Protein AF-A0A1V5ZXS7-F1 (afdb_monomer)

Secondary structure (DSSP, 8-state):
--HHHHHHHHHHHH--HHHHHHHHHHHH---HHHHHHHHHHHHHTT-SPPPPPPPPPP---------EEEEETTEEEEEEEEEE-S-----HHHHHHHTT--TTTEEEEEEEEEEEEEE-TTS-EEEEEEEEEEEEE-SSPPPPHHHHHHHHHH--TT--PPP-PPPP-TTTEEEEEEE----BTB-B-HHHHSS-B-HHHHHHHHHHHHHHHHHHTTT---SEEEEEEES--BS-SSTT-B-TT--B--BSS-HHHHHHHHHHHHHHHHHHHHTTTS-EEEEEE--SS-TTHHHHHHHHHHHHTTT-TTEEEE----SEEEEEETTEEEEEE-S-S-GGGTTHHHHHHSHHHHHH-SEEEEEE-SS-S-EEEE-TTS-EEEEPPPSS---HHHHHHT-----EEEEEEEETTTEEEEEEEEE-

Sequence (424 aa):
MDWNKEALTLYEQSHSDKAVYETLKDKHKVTYSQVHSFLWRLRKKNQLAAVEPIKTEPKRVEPKIKHSFSYHAGIGTYEDIQIVIDGREITPEIIMEAHKLKPSEWEVVSFCSNCWQQQTAEAKIIDLCQSKLSVKPKKQIEITFEDVEEYFKTVNFQTKKAMKPFDYNSLGEVLEIDYVDAHNGLLSWRDETGNDYDLRIAEARFKECIADIFQRCKGRKFEKTIFATLGDILHVDNDNQTTTNGTFQQTEGRTPKLFDITANMLVDTVDCALKTKTPFEYVYLPGNHDRVTGYMLAKAVSFAFRKNPNVTFDITPKPQKAKVVGVNLIGLLHGDMPKKNIDGWLLKDYRKEFGNSRFVEIHSGHYHDYTVMRTPSGILHKTLPPICESSYWENQQGYRSDRGLMCFIWNKETGLRETWYYYI

Radius of gyration: 49.96 Å; Cα contacts (8 Å, |Δi|>4): 765; chains: 1; bounding box: 97×58×138 Å

Foldseek 3Di:
DDCLVVLVVQCVVPVDLVSSCVVPCVVPVDDSCRSCVSVVVCVVVVNDDDDDDDDDDPPDPDPPWDWDWDDDDQKIKIKTKDWDPDPDDDDLCVVCVVVVHDPQFKDWPDKDKDWDWDQDPVRDITIMIIIMTMIGTDPDRPCDPVNVVVVVVPDDPPPDDDDDDDDDDLQFKEKEWEAAQLQQFAADDCVQFVDGDHNVNSLVLLVVQLVVVLVVCVPGHHQEYEYEYQANNHNAAAQQCHFPVRHHGRGDDGLVVSLVSSLVSLLVSVVSVVVSVHQYEYEYAHYRHHLRSSLVSLVSNCVVCVPPPSYHYRSDHDQWDWDARAQEIEIGHAPPDDPLCQCVCCCPVVVVSVVSHPAYEYEYEDLQEFDWDQHPVRHTYTHDHHQGGDHSVCSVVVPDYWHWIKMWMAGNPPGTDDIDIDTD

pLDDT: mean 86.59, std 14.23, range [34.81, 98.69]

Structure (mmCIF, N/CA/C/O backbone):
data_AF-A0A1V5ZXS7-F1
#
_entry.id   AF-A0A1V5ZXS7-F1
#
loop_
_atom_site.group_PDB
_atom_site.id
_atom_site.type_symbol
_atom_site.label_atom_id
_atom_site.label_alt_id
_atom_site.label_comp_id
_atom_site.label_asym_id
_atom_site.label_entity_id
_atom_site.label_seq_id
_atom_site.pdbx_PDB_ins_code
_atom_site.Cartn_x
_atom_site.Cartn_y
_atom_site.Cartn_z
_atom_site.occupancy
_atom_site.B_iso_or_equiv
_atom_site.auth_seq_id
_atom_site.auth_comp_id
_atom_site.auth_asym_id
_atom_site.auth_atom_id
_atom_site.pdbx_PDB_model_num
ATOM 1 N N . MET A 1 1 ? -68.450 -0.126 106.510 1.00 49.94 1 MET A N 1
ATOM 2 C CA . MET A 1 1 ? -67.199 -0.138 107.296 1.00 49.94 1 MET A CA 1
ATOM 3 C C . MET A 1 1 ? -66.388 1.072 106.884 1.00 49.94 1 MET A C 1
ATOM 5 O O . MET A 1 1 ? -66.419 1.442 105.721 1.00 49.94 1 MET A O 1
ATOM 9 N N . ASP A 1 2 ? -65.812 1.746 107.866 1.00 65.88 2 ASP A N 1
ATOM 10 C CA . ASP A 1 2 ? -65.411 3.151 107.829 1.00 65.88 2 ASP A CA 1
ATOM 11 C C . ASP A 1 2 ? -64.123 3.388 107.008 1.00 65.88 2 ASP A C 1
ATOM 13 O O . ASP A 1 2 ? -63.020 3.171 107.508 1.00 65.88 2 ASP A O 1
ATOM 17 N N . TRP A 1 3 ? -64.253 3.829 105.747 1.00 81.19 3 TRP A N 1
ATOM 18 C CA . TRP A 1 3 ? -63.117 4.125 104.851 1.00 81.19 3 TRP A CA 1
ATOM 19 C C . TRP A 1 3 ? -62.238 5.289 105.347 1.00 81.19 3 TRP A C 1
ATOM 21 O O . TRP A 1 3 ? -61.125 5.479 104.859 1.00 81.19 3 TRP A O 1
ATOM 31 N N . ASN A 1 4 ? -62.700 6.038 106.352 1.00 83.38 4 ASN A N 1
ATOM 32 C CA . ASN A 1 4 ? -62.009 7.193 106.920 1.00 83.38 4 ASN A CA 1
ATOM 33 C C . ASN A 1 4 ? -60.655 6.839 107.559 1.00 83.38 4 ASN A C 1
ATOM 35 O O . ASN A 1 4 ? -59.703 7.606 107.427 1.00 83.38 4 ASN A O 1
ATOM 39 N N . LYS A 1 5 ? -60.536 5.678 108.226 1.00 79.56 5 LYS A N 1
ATOM 40 C CA . LYS A 1 5 ? -59.256 5.237 108.819 1.00 79.56 5 LYS A CA 1
ATOM 41 C C . LYS A 1 5 ? -58.230 4.866 107.747 1.00 79.56 5 LYS A C 1
ATOM 43 O O . LYS A 1 5 ? -57.072 5.243 107.858 1.00 79.56 5 LYS A O 1
ATOM 48 N N . GLU A 1 6 ? -58.676 4.176 106.698 1.00 81.56 6 GLU A N 1
ATOM 49 C CA . GLU A 1 6 ? -57.823 3.761 105.576 1.00 81.56 6 GLU A CA 1
ATOM 50 C C . GLU A 1 6 ? -57.357 4.979 104.758 1.00 81.56 6 GLU A C 1
ATOM 52 O O . GLU A 1 6 ? -56.190 5.065 104.382 1.00 81.56 6 GLU A O 1
ATOM 57 N N . ALA A 1 7 ? -58.231 5.976 104.572 1.00 81.81 7 ALA A N 1
ATOM 58 C CA . ALA A 1 7 ? -57.878 7.240 103.929 1.00 81.81 7 ALA A CA 1
ATOM 59 C C . ALA A 1 7 ? -56.801 8.028 104.687 1.00 81.81 7 ALA A C 1
ATOM 61 O O . ALA A 1 7 ? -55.958 8.652 104.047 1.00 81.81 7 ALA A O 1
ATOM 62 N N . LEU A 1 8 ? -56.810 7.992 106.025 1.00 80.88 8 LEU A N 1
ATOM 63 C CA . LEU A 1 8 ? -55.805 8.676 106.840 1.00 80.88 8 LEU A CA 1
ATOM 64 C C . LEU A 1 8 ? -54.418 8.040 106.659 1.00 80.88 8 LEU A C 1
ATOM 66 O O . LEU A 1 8 ? -53.468 8.747 106.339 1.00 80.88 8 LEU A O 1
ATOM 70 N N . THR A 1 9 ? -54.322 6.710 106.759 1.00 79.81 9 THR A N 1
ATOM 71 C CA . THR A 1 9 ? -53.054 5.980 106.576 1.00 79.81 9 THR A CA 1
ATOM 72 C C . THR A 1 9 ? -52.484 6.161 105.168 1.00 79.81 9 THR A C 1
ATOM 74 O O . THR A 1 9 ? -51.291 6.408 105.003 1.00 79.81 9 THR A O 1
ATOM 77 N N . LEU A 1 10 ? -53.331 6.089 104.134 1.00 81.50 10 LEU A N 1
ATOM 78 C CA . LEU A 1 10 ? -52.902 6.316 102.749 1.00 81.50 10 LEU A CA 1
ATOM 79 C C . LEU A 1 10 ? -52.439 7.761 102.521 1.00 81.50 10 LEU A C 1
ATOM 81 O O . LEU A 1 10 ? -51.539 8.014 101.714 1.00 81.50 10 LEU A O 1
ATOM 85 N N . TYR A 1 11 ? -53.046 8.719 103.221 1.00 80.44 11 TYR A N 1
ATOM 86 C CA . TYR A 1 11 ? -52.656 10.116 103.130 1.00 80.44 11 TYR A CA 1
ATOM 87 C C . TYR A 1 11 ? -51.318 10.388 103.828 1.00 80.44 11 TYR A C 1
ATOM 89 O O . TYR A 1 11 ? -50.491 11.092 103.261 1.00 80.44 11 TYR A O 1
ATOM 97 N N . GLU A 1 12 ? -51.057 9.791 104.994 1.00 77.62 12 GLU A N 1
ATOM 98 C CA . GLU A 1 12 ? -49.756 9.890 105.681 1.00 77.62 12 GLU A CA 1
ATOM 99 C C . GLU A 1 12 ? -48.598 9.331 104.838 1.00 77.62 12 GLU A C 1
ATOM 101 O O . GLU A 1 12 ? -47.468 9.798 104.941 1.00 77.62 12 GLU A O 1
ATOM 106 N N . GLN A 1 13 ? -48.871 8.359 103.964 1.00 74.00 13 GLN A N 1
ATOM 107 C CA . GLN A 1 13 ? -47.865 7.794 103.062 1.00 74.00 13 GLN A CA 1
ATOM 108 C C . GLN A 1 13 ? -47.663 8.637 101.797 1.00 74.00 13 GLN A C 1
ATOM 110 O O . GLN A 1 13 ? -46.533 8.876 101.378 1.00 74.00 13 GLN A O 1
ATOM 115 N N . SER A 1 14 ? -48.752 9.077 101.164 1.00 75.56 14 SER A N 1
ATOM 116 C CA . SER A 1 14 ? -48.706 9.686 99.825 1.00 75.56 14 SER A CA 1
ATOM 117 C C . SER A 1 14 ? -48.747 11.213 99.818 1.00 75.56 14 SER A C 1
ATOM 119 O O . SER A 1 14 ? -48.398 11.827 98.811 1.00 75.56 14 SER A O 1
ATOM 121 N N . HIS A 1 15 ? -49.232 11.824 100.902 1.00 75.19 15 HIS A N 1
ATOM 122 C CA . HIS A 1 15 ? -49.529 13.252 101.029 1.00 75.19 15 HIS A CA 1
ATOM 123 C C . HIS A 1 15 ? -50.386 13.818 99.874 1.00 75.19 15 HIS A C 1
ATOM 125 O O . HIS A 1 15 ? -50.358 15.016 99.593 1.00 75.19 15 HIS A O 1
ATOM 131 N N . SER A 1 16 ? -51.174 12.968 99.199 1.00 77.19 16 SER A N 1
ATOM 132 C CA . SER A 1 16 ? -51.906 13.307 97.975 1.00 77.19 16 SER A CA 1
ATOM 133 C C . SER A 1 16 ? -53.343 12.793 98.003 1.00 77.19 16 SER A C 1
ATOM 135 O O . SER A 1 16 ? -53.594 11.589 97.989 1.00 77.19 16 SER A O 1
ATOM 137 N N . ASP A 1 17 ? -54.309 13.714 97.942 1.00 78.62 17 ASP A N 1
ATOM 138 C CA . ASP A 1 17 ? -55.746 13.391 97.914 1.00 78.62 17 ASP A CA 1
ATOM 139 C C . ASP A 1 17 ? -56.102 12.511 96.709 1.00 78.62 17 ASP A C 1
ATOM 141 O O . ASP A 1 17 ? -56.976 11.648 96.791 1.00 78.62 17 ASP A O 1
ATOM 145 N N . LYS A 1 18 ? -55.388 12.703 95.592 1.00 80.69 18 LYS A N 1
ATOM 146 C CA . LYS A 1 18 ? -55.569 11.921 94.367 1.00 80.69 18 LYS A CA 1
ATOM 147 C C . LY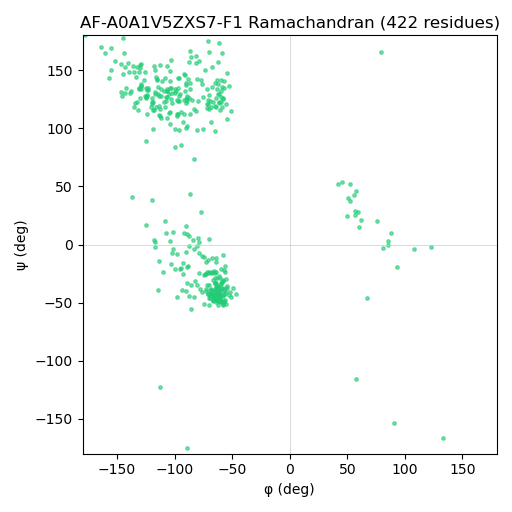S A 1 18 ? -55.094 10.486 94.541 1.00 80.69 18 LYS A C 1
ATOM 149 O O . LYS A 1 18 ? -55.825 9.581 94.162 1.00 80.69 18 LYS A O 1
ATOM 154 N N . ALA A 1 19 ? -53.934 10.267 95.156 1.00 78.81 19 ALA A N 1
ATOM 155 C CA . ALA A 1 19 ? -53.430 8.915 95.404 1.00 78.81 19 ALA A CA 1
ATOM 156 C C . ALA A 1 19 ? -54.350 8.125 96.357 1.00 78.81 19 ALA A C 1
ATOM 158 O O . ALA A 1 19 ? -54.659 6.957 96.110 1.00 78.81 19 ALA A O 1
ATOM 159 N N . VAL A 1 20 ? -54.859 8.788 97.402 1.00 82.62 20 VAL A N 1
ATOM 160 C CA . VAL A 1 20 ? -55.831 8.198 98.337 1.00 82.62 20 VAL A CA 1
ATOM 161 C C . VAL A 1 20 ? -57.135 7.839 97.621 1.00 82.62 20 VAL A C 1
ATOM 163 O O . VAL A 1 20 ? -57.648 6.732 97.784 1.00 82.62 20 VAL A O 1
ATOM 166 N N . TYR A 1 21 ? -57.661 8.745 96.792 1.00 86.38 21 TYR A N 1
ATOM 167 C CA . TYR A 1 21 ? -58.875 8.495 96.017 1.00 86.38 21 TYR A CA 1
ATOM 168 C C . TYR A 1 21 ? -58.729 7.312 95.057 1.00 86.38 21 TYR A C 1
ATOM 170 O O . TYR A 1 21 ? -59.586 6.432 95.065 1.00 86.38 21 TYR A O 1
ATOM 178 N N . GLU A 1 22 ? -57.653 7.262 94.267 1.00 86.31 22 GLU A N 1
ATOM 179 C CA . GLU A 1 22 ? -57.438 6.189 93.285 1.00 86.31 22 GLU A CA 1
ATOM 180 C C . GLU A 1 22 ? -57.430 4.799 93.936 1.00 86.31 22 GLU A C 1
ATOM 182 O O . GLU A 1 22 ? -57.891 3.834 93.334 1.00 86.31 22 GLU A O 1
ATOM 187 N N . THR A 1 23 ? -56.986 4.711 95.191 1.00 84.31 23 THR A N 1
ATOM 188 C CA . THR A 1 23 ? -56.932 3.453 95.947 1.00 84.31 23 THR A CA 1
ATOM 189 C C . THR A 1 23 ? -58.295 3.060 96.536 1.00 84.31 23 THR A C 1
ATOM 191 O O . THR A 1 23 ? -58.630 1.879 96.621 1.00 84.31 23 THR A O 1
ATOM 194 N N . LEU A 1 24 ? -59.109 4.037 96.954 1.00 84.88 24 LEU A N 1
ATOM 195 C CA . LEU A 1 24 ? -60.380 3.782 97.647 1.00 84.88 24 LEU A CA 1
ATOM 196 C C . LEU A 1 24 ? -61.602 3.754 96.721 1.00 84.88 24 LEU A C 1
ATOM 198 O O . LEU A 1 24 ? -62.629 3.185 97.108 1.00 84.88 24 LEU A O 1
ATOM 202 N N . LYS A 1 25 ? -61.515 4.348 95.521 1.00 83.38 25 LYS A N 1
ATOM 203 C CA . LYS A 1 25 ? -62.657 4.535 94.607 1.00 83.38 25 LYS A CA 1
ATOM 204 C C . LYS A 1 25 ? -63.363 3.222 94.263 1.00 83.38 25 LYS A C 1
ATOM 206 O O . LYS A 1 25 ? -64.586 3.164 94.325 1.00 83.38 25 LYS A O 1
ATOM 211 N N . ASP A 1 26 ? -62.611 2.153 94.003 1.00 82.56 26 ASP A N 1
ATOM 212 C CA . ASP A 1 26 ? -63.183 0.879 93.553 1.00 82.56 26 ASP A CA 1
ATOM 213 C C . ASP A 1 26 ? -63.619 0.008 94.740 1.00 82.56 26 ASP A C 1
ATOM 215 O O . ASP A 1 26 ? -64.648 -0.667 94.688 1.00 82.56 26 ASP A O 1
ATOM 219 N N . LYS A 1 27 ? -62.874 0.082 95.851 1.00 83.56 27 LYS A N 1
ATOM 220 C CA . LYS A 1 27 ? -63.095 -0.726 97.060 1.00 83.56 27 LYS A CA 1
ATOM 221 C C . LYS A 1 27 ? -64.279 -0.242 97.897 1.00 83.56 27 LYS A C 1
ATOM 223 O O . LYS A 1 27 ? -65.047 -1.055 98.403 1.00 83.56 27 LYS A O 1
ATOM 228 N N . HIS A 1 28 ? -64.434 1.075 98.041 1.00 83.62 28 HIS A N 1
ATOM 229 C CA . HIS A 1 28 ? -65.450 1.685 98.912 1.00 83.62 28 HIS A CA 1
ATOM 230 C C . HIS A 1 28 ? -66.483 2.526 98.154 1.00 83.62 28 HIS A C 1
ATOM 232 O O . HIS A 1 28 ? -67.369 3.101 98.784 1.00 83.62 28 HIS A O 1
ATOM 238 N N . LYS A 1 29 ? -66.397 2.589 96.815 1.00 83.56 29 LYS A N 1
ATOM 239 C CA . LYS A 1 29 ? -67.292 3.376 95.942 1.00 83.56 29 LYS A CA 1
ATOM 240 C C . LYS A 1 29 ? -67.403 4.850 96.357 1.00 83.56 29 LYS A C 1
ATOM 242 O O . LYS A 1 29 ? -68.476 5.446 96.289 1.00 83.56 29 LYS A O 1
ATOM 247 N N . VAL A 1 30 ? -66.290 5.432 96.805 1.00 84.25 30 VAL A N 1
ATOM 248 C CA . VAL A 1 30 ? -66.199 6.842 97.213 1.00 84.25 30 VAL A CA 1
ATOM 249 C C . VAL A 1 30 ? -65.801 7.729 96.038 1.00 84.25 30 VAL A C 1
ATOM 251 O O . VAL A 1 30 ? -65.013 7.331 95.184 1.00 84.25 30 VAL A O 1
ATOM 254 N N . THR A 1 31 ? -66.321 8.954 95.994 1.00 86.69 31 THR A N 1
ATOM 255 C CA . THR A 1 31 ? -65.937 9.948 94.984 1.00 86.69 31 THR A CA 1
ATOM 256 C C . THR A 1 31 ? -64.726 10.760 95.433 1.00 86.69 31 THR A C 1
ATOM 258 O O . THR A 1 31 ? -64.478 10.937 96.629 1.00 86.69 31 THR A O 1
ATOM 261 N N . TYR A 1 32 ? -64.001 11.338 94.473 1.00 83.81 32 TYR A N 1
ATOM 262 C CA . TYR A 1 32 ? -62.865 12.216 94.768 1.00 83.81 32 TYR A CA 1
ATOM 263 C C . TYR A 1 32 ? -63.267 13.369 95.696 1.00 83.81 32 TYR A C 1
ATOM 265 O O . TYR A 1 32 ? -62.566 13.679 96.654 1.00 83.81 32 TYR A O 1
ATOM 273 N N . SER A 1 33 ? -64.448 13.955 95.474 1.00 81.44 33 SER A N 1
ATOM 274 C CA . SER A 1 33 ? -64.957 15.056 96.294 1.00 81.44 33 SER A CA 1
ATOM 275 C C . SER A 1 33 ? -65.224 14.640 97.745 1.00 81.44 33 SER A C 1
ATOM 277 O O . SER A 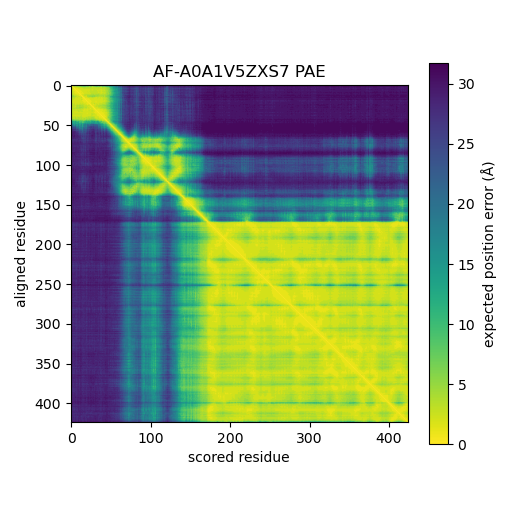1 33 ? -65.038 15.452 98.653 1.00 81.44 33 SER A O 1
ATOM 279 N N . GLN A 1 34 ? -65.633 13.387 97.983 1.00 81.75 34 GLN A N 1
ATOM 280 C CA . GLN A 1 34 ? -65.821 12.841 99.331 1.00 81.75 34 GLN A CA 1
ATOM 281 C C . GLN A 1 34 ? -64.479 12.664 100.051 1.00 81.75 34 GLN A C 1
ATOM 283 O O . GLN A 1 34 ? -64.345 13.122 101.187 1.00 81.75 34 GLN A O 1
ATOM 288 N N . VAL A 1 35 ? -63.477 12.089 99.376 1.00 82.81 35 VAL A N 1
ATOM 289 C CA . VAL A 1 35 ? -62.114 11.908 99.914 1.00 82.81 35 VAL A CA 1
ATOM 290 C C . VAL A 1 35 ? -61.447 13.260 100.188 1.00 82.81 35 VAL A C 1
ATOM 292 O O . VAL A 1 35 ? -60.965 13.500 101.295 1.00 82.81 35 VAL A O 1
ATOM 295 N N . HIS A 1 36 ? -61.508 14.184 99.228 1.00 82.81 36 HIS A N 1
ATOM 296 C CA . HIS A 1 36 ? -60.958 15.533 99.359 1.00 82.81 36 HIS A CA 1
ATOM 297 C C . HIS A 1 36 ? -61.614 16.308 100.510 1.00 82.81 36 HIS A C 1
ATOM 299 O O . HIS A 1 36 ? -60.920 16.877 101.348 1.00 82.81 36 HIS A O 1
ATOM 305 N N . SER A 1 37 ? -62.948 16.278 100.621 1.00 80.25 37 SER A N 1
ATOM 306 C CA . SER A 1 37 ? -63.666 16.967 101.705 1.00 80.25 37 SER A CA 1
ATOM 307 C C . SER A 1 37 ? -63.353 16.394 103.090 1.00 80.25 37 SER A C 1
ATOM 309 O O . SER A 1 37 ? -63.376 17.135 104.076 1.00 80.25 37 SER A O 1
ATOM 311 N N . PHE A 1 38 ? -63.097 15.086 103.184 1.00 84.19 38 PHE A N 1
ATOM 312 C CA . PHE A 1 38 ? -62.712 14.416 104.426 1.00 84.19 38 PHE A CA 1
ATOM 313 C C . PHE A 1 38 ? -61.294 14.815 104.862 1.00 84.19 38 PHE A C 1
ATOM 315 O O . PHE A 1 38 ? -61.119 15.322 105.973 1.00 84.19 38 PHE A O 1
ATOM 322 N N . LEU A 1 39 ? -60.307 14.698 103.968 1.00 81.25 39 LEU A N 1
ATOM 323 C CA . LEU A 1 39 ? -58.918 15.092 104.236 1.00 81.25 39 LEU A CA 1
ATOM 324 C C . LEU A 1 39 ? -58.791 16.601 104.488 1.00 81.25 39 LEU A C 1
ATOM 326 O O . LEU A 1 39 ? -58.084 17.025 105.399 1.00 81.25 39 LEU A O 1
ATOM 330 N N . TRP A 1 40 ? -59.545 17.427 103.758 1.00 79.69 40 TRP A N 1
ATOM 331 C CA . TRP A 1 40 ? -59.618 18.871 103.992 1.00 79.69 40 TRP A CA 1
ATOM 332 C C . TRP A 1 40 ? -60.163 19.212 105.387 1.00 79.69 40 TRP A C 1
ATOM 334 O O . TRP A 1 40 ? -59.595 20.060 106.078 1.00 79.69 40 TRP A O 1
ATOM 344 N N . ARG A 1 41 ? -61.215 18.519 105.856 1.00 78.88 41 ARG A N 1
ATOM 345 C CA . ARG A 1 41 ? -61.733 18.693 107.228 1.00 78.88 41 ARG A CA 1
ATOM 346 C C . ARG A 1 41 ? -60.704 18.302 108.292 1.00 78.88 41 ARG A C 1
ATOM 348 O O . ARG A 1 41 ? -60.646 18.967 109.325 1.00 78.88 41 ARG A O 1
ATOM 355 N N . LEU A 1 42 ? -59.902 17.265 108.048 1.00 79.12 42 LEU A N 1
ATOM 356 C CA . LEU A 1 42 ? -58.837 16.827 108.957 1.00 79.12 42 LEU A CA 1
ATOM 357 C C . LEU A 1 42 ? -57.659 17.810 109.000 1.00 79.12 42 LEU A C 1
ATOM 359 O O . LEU A 1 42 ? -57.212 18.166 110.092 1.00 79.12 42 LEU A O 1
ATOM 363 N N . ARG A 1 43 ? -57.232 18.336 107.841 1.00 75.00 43 ARG A N 1
ATOM 364 C CA . ARG A 1 43 ? -56.239 19.423 107.750 1.00 75.00 43 ARG A CA 1
ATOM 365 C C . ARG A 1 43 ? -56.704 20.663 108.521 1.00 75.00 43 ARG A C 1
ATOM 367 O O . ARG A 1 43 ? -55.942 21.227 109.295 1.00 75.00 43 ARG A O 1
ATOM 374 N N . LYS A 1 44 ? -57.984 21.042 108.389 1.00 71.06 44 LYS A N 1
ATOM 375 C CA . LYS A 1 44 ? -58.571 22.205 109.085 1.00 71.06 44 LYS A CA 1
ATOM 376 C C . LYS A 1 44 ? -58.671 22.027 110.610 1.00 71.06 44 LYS A C 1
ATOM 378 O O . LYS A 1 44 ? -58.717 23.017 111.331 1.00 71.06 44 LYS A O 1
ATOM 383 N N . LYS A 1 45 ? -58.710 20.786 111.111 1.00 71.25 45 LYS A N 1
ATOM 384 C CA . LYS A 1 45 ? -58.724 20.464 112.550 1.00 71.25 45 LYS A CA 1
ATOM 385 C C . LYS A 1 45 ? -57.321 20.336 113.175 1.00 71.25 45 LYS A C 1
ATOM 387 O O . LYS A 1 45 ? -57.243 19.935 114.331 1.00 71.25 45 LYS A O 1
ATOM 392 N N . ASN A 1 46 ? -56.239 20.663 112.454 1.00 59.91 46 ASN A N 1
ATOM 393 C CA . ASN A 1 46 ? -54.841 20.456 112.879 1.00 59.91 46 ASN A CA 1
ATOM 394 C C . ASN A 1 46 ? -54.501 18.992 113.241 1.00 59.91 46 ASN A C 1
ATOM 396 O O . ASN A 1 46 ? -53.623 18.738 114.059 1.00 59.91 46 ASN A O 1
ATOM 400 N N . GLN A 1 47 ? -55.187 18.015 112.633 1.00 60.69 47 GLN A N 1
ATOM 401 C CA . GLN A 1 47 ? -54.956 16.575 112.859 1.00 60.69 47 GLN A CA 1
ATOM 402 C C . GLN A 1 47 ? -54.134 15.912 111.738 1.00 60.69 47 GLN A C 1
ATOM 404 O O . GLN A 1 47 ? -54.038 14.693 111.678 1.00 60.69 47 GLN A O 1
ATOM 409 N N . LEU A 1 48 ? -53.547 16.713 110.846 1.00 58.34 48 LEU A N 1
ATOM 410 C CA . LEU A 1 48 ? -52.616 16.298 109.798 1.00 58.34 48 LEU A CA 1
ATOM 411 C C . LEU A 1 48 ? -51.490 17.338 109.739 1.00 58.34 48 LEU A C 1
ATOM 413 O O . LEU A 1 48 ? -51.780 18.536 109.707 1.00 58.34 48 LEU A O 1
ATOM 417 N N . ALA A 1 49 ? -50.230 16.894 109.751 1.00 48.75 49 ALA A N 1
ATOM 418 C CA . ALA A 1 49 ? -49.072 17.785 109.690 1.00 48.75 49 ALA A CA 1
ATOM 419 C C . ALA A 1 49 ? -49.095 18.620 108.394 1.00 48.75 49 ALA A C 1
ATOM 421 O O . ALA A 1 49 ? -49.341 18.098 107.303 1.00 48.75 49 ALA A O 1
ATOM 422 N N . ALA A 1 50 ? -48.886 19.931 108.528 1.00 41.84 50 ALA A N 1
ATOM 423 C CA . ALA A 1 50 ? -48.864 20.868 107.412 1.00 41.84 50 ALA A CA 1
ATOM 424 C C . ALA A 1 50 ? -47.613 20.642 106.548 1.00 41.84 50 ALA A C 1
ATOM 426 O O . ALA A 1 50 ? -46.499 20.627 107.063 1.00 41.84 50 ALA A O 1
ATOM 427 N N . VAL A 1 51 ? -47.801 20.491 105.236 1.00 44.91 51 VAL A N 1
ATOM 428 C CA . VAL A 1 51 ? -46.704 20.462 104.260 1.00 44.91 51 VAL A CA 1
ATOM 429 C C . VAL A 1 51 ? -46.458 21.894 103.786 1.00 44.91 51 VAL A C 1
ATOM 431 O O . VAL A 1 51 ? -47.376 22.545 103.282 1.00 44.91 51 VAL A O 1
ATOM 434 N N . GLU A 1 52 ? -45.234 22.388 103.976 1.00 36.88 52 GLU A N 1
ATOM 435 C CA . GLU A 1 52 ? -44.782 23.679 103.449 1.00 36.88 52 GLU A CA 1
ATOM 436 C C . GLU A 1 52 ? -44.793 23.685 101.908 1.00 36.88 52 GLU A C 1
ATOM 438 O O . GLU A 1 52 ? -44.436 22.684 101.279 1.00 36.88 52 GLU A O 1
ATOM 443 N N . PRO A 1 53 ? -45.178 24.799 101.260 1.00 36.16 53 PRO A N 1
ATOM 444 C CA . PRO A 1 53 ? -45.166 24.886 99.808 1.00 36.16 53 PRO A CA 1
ATOM 445 C C . PRO A 1 53 ? -43.727 24.942 99.274 1.00 36.16 53 PRO A C 1
ATOM 447 O O . PRO A 1 53 ? -42.971 25.871 99.559 1.00 36.16 53 PRO A O 1
ATOM 450 N N . ILE A 1 54 ? -43.372 23.964 98.437 1.00 38.16 54 ILE A N 1
ATOM 451 C CA . ILE A 1 54 ? -42.144 23.973 97.635 1.00 38.16 54 ILE A CA 1
ATOM 452 C C . ILE A 1 54 ? -42.195 25.183 96.690 1.00 38.16 54 ILE A C 1
ATOM 454 O O . ILE A 1 54 ? -43.129 25.331 95.898 1.00 38.16 54 ILE A O 1
ATOM 458 N N . LYS A 1 55 ? -41.184 26.055 96.785 1.00 36.34 55 LYS A N 1
ATOM 459 C CA . LYS A 1 55 ? -40.963 27.184 95.872 1.00 36.34 55 LYS A CA 1
ATOM 460 C C . LYS A 1 55 ? -40.885 26.666 94.435 1.00 36.34 55 LYS A C 1
ATOM 462 O O . LYS A 1 55 ? -40.014 25.867 94.113 1.00 36.34 55 LYS A O 1
ATOM 467 N N . THR A 1 56 ? -41.772 27.142 93.567 1.00 34.81 56 THR A N 1
ATOM 468 C CA . THR A 1 56 ? -41.672 26.911 92.124 1.00 34.81 56 THR A CA 1
ATOM 469 C C . THR A 1 56 ? -40.409 27.578 91.587 1.00 34.81 56 THR A C 1
ATOM 471 O O . THR A 1 56 ? -40.279 28.802 91.673 1.00 34.81 56 THR A O 1
ATOM 474 N N . GLU A 1 57 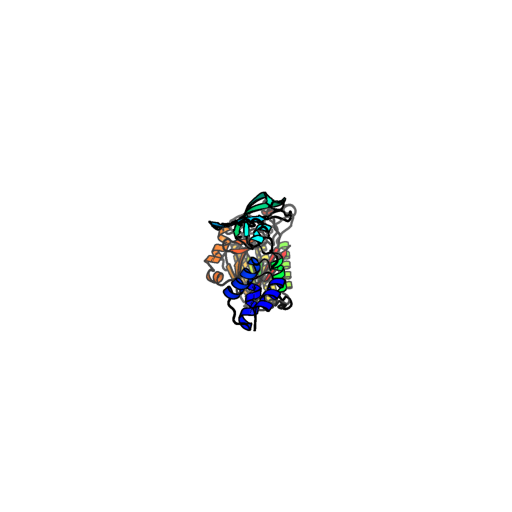? -39.502 26.781 91.027 1.00 36.97 57 GLU A N 1
ATOM 475 C CA . GLU A 1 57 ? -38.409 27.263 90.184 1.00 36.97 57 GLU A CA 1
ATOM 476 C C . GLU A 1 57 ? -38.957 28.121 89.026 1.00 36.97 57 GLU A C 1
ATOM 478 O O . GLU A 1 57 ? -40.072 27.877 88.541 1.00 36.97 57 GLU A O 1
ATOM 483 N N . PRO A 1 58 ? -38.209 29.139 88.562 1.00 35.94 58 PRO A N 1
ATOM 484 C CA . PRO A 1 58 ? -38.605 29.902 87.389 1.00 35.94 58 PRO A CA 1
ATOM 485 C C . PRO A 1 58 ? -38.736 28.960 86.187 1.00 35.94 58 PRO A C 1
ATOM 487 O O . PRO A 1 58 ? -37.879 28.111 85.949 1.00 35.94 58 PRO A O 1
ATOM 490 N N . LYS A 1 59 ? -39.817 29.116 85.410 1.00 37.69 59 LYS A N 1
ATOM 491 C CA . LYS A 1 59 ? -40.019 28.380 84.155 1.00 37.69 59 LYS A CA 1
ATOM 492 C C . LYS A 1 59 ? -38.769 28.509 83.280 1.00 37.69 59 LYS A C 1
ATOM 494 O O . LYS A 1 59 ? -38.458 29.600 82.806 1.00 37.69 59 LYS A O 1
ATOM 499 N N . ARG A 1 60 ? -38.100 27.379 83.044 1.00 37.72 60 ARG A N 1
ATOM 500 C CA . ARG A 1 60 ? -37.030 27.208 82.060 1.00 37.72 60 ARG A CA 1
ATOM 501 C C . ARG A 1 60 ? -37.556 27.669 80.696 1.00 37.72 60 ARG A C 1
ATOM 503 O O . ARG A 1 60 ? -38.427 27.023 80.118 1.00 37.72 60 ARG A O 1
ATOM 510 N N . VAL A 1 61 ? -37.088 28.814 80.206 1.00 39.34 61 VAL A N 1
ATOM 511 C CA . VAL A 1 61 ? -37.307 29.206 78.811 1.00 39.34 61 VAL A CA 1
ATOM 512 C C . VAL A 1 61 ? -36.264 28.450 78.004 1.00 39.34 61 VAL A C 1
ATOM 514 O O . VAL A 1 61 ? -35.101 28.843 77.975 1.00 39.34 61 VAL A O 1
ATOM 517 N N . GLU A 1 62 ? -36.653 27.330 77.403 1.00 39.00 62 GLU A N 1
ATOM 518 C CA . GLU A 1 62 ? -35.827 26.715 76.366 1.00 39.00 62 GLU A CA 1
ATOM 519 C C . GLU A 1 62 ? -35.713 27.711 75.199 1.00 39.00 62 GLU A C 1
ATOM 521 O O . GLU A 1 62 ? -36.736 28.269 74.775 1.00 39.00 62 GLU A O 1
ATOM 526 N N . PRO A 1 63 ? -34.499 28.009 74.700 1.00 46.66 63 PRO A N 1
ATOM 527 C CA . PRO A 1 63 ? -34.353 28.878 73.544 1.00 46.66 63 PRO A CA 1
ATOM 528 C C . PRO A 1 63 ? -35.133 28.260 72.379 1.00 46.66 63 PRO A C 1
ATOM 530 O O . PRO A 1 63 ? -34.936 27.097 72.037 1.00 46.66 63 PRO A O 1
ATOM 533 N N . LYS A 1 64 ? -36.053 29.023 71.776 1.00 48.19 64 LYS A N 1
ATOM 534 C CA . LYS A 1 64 ? -36.742 28.600 70.550 1.00 48.19 64 LYS A CA 1
ATOM 535 C C . LYS A 1 64 ? -35.703 28.503 69.436 1.00 48.19 64 LYS A C 1
ATOM 537 O O . LYS A 1 64 ? -35.353 29.522 68.843 1.00 48.19 64 LYS A O 1
ATOM 542 N N . ILE A 1 65 ? -35.213 27.298 69.175 1.00 56.03 65 ILE A N 1
ATOM 543 C CA . ILE A 1 65 ? -34.303 27.020 68.066 1.00 56.03 65 ILE A CA 1
ATOM 544 C C . ILE A 1 65 ? -35.044 27.364 66.766 1.00 56.03 65 ILE A C 1
ATOM 546 O O . ILE A 1 65 ? -36.155 26.889 66.520 1.00 56.03 65 ILE A O 1
ATOM 550 N N . LYS A 1 66 ? -34.477 28.283 65.980 1.00 60.31 66 LYS A N 1
ATOM 551 C CA . LYS A 1 66 ? -35.029 28.715 64.693 1.00 60.31 66 LYS A CA 1
ATOM 552 C C . LYS A 1 66 ? -34.310 27.958 63.585 1.00 60.31 66 LYS A C 1
ATOM 554 O O . LYS A 1 66 ? -33.151 28.248 63.317 1.00 60.31 66 LYS A O 1
ATOM 559 N N . HIS A 1 67 ? -35.040 27.078 62.911 1.00 69.19 67 HIS A N 1
ATOM 560 C CA . HIS A 1 67 ? -34.619 26.480 61.650 1.00 69.19 67 HIS A CA 1
ATOM 561 C C . HIS A 1 67 ? -35.318 27.212 60.501 1.00 69.19 67 HIS A C 1
ATOM 563 O O . HIS A 1 67 ? -36.537 27.408 60.538 1.00 69.19 67 HIS A O 1
ATOM 569 N N . SER A 1 68 ? -34.562 27.624 59.489 1.00 76.12 68 SER A N 1
ATOM 570 C CA . SER A 1 68 ? -35.082 28.250 58.275 1.00 76.12 68 SER A CA 1
ATOM 571 C C . SER A 1 68 ? -34.511 27.529 57.051 1.00 76.12 68 SER A C 1
ATOM 573 O O . SER A 1 68 ? -33.337 27.165 57.013 1.00 76.12 68 SER A O 1
ATOM 575 N N . PHE A 1 69 ? -35.364 27.268 56.062 1.00 81.00 69 PHE A N 1
ATOM 576 C CA . PHE A 1 69 ? -34.961 26.707 54.778 1.00 81.00 69 PHE A CA 1
ATOM 577 C C . PHE A 1 69 ? -35.577 27.540 53.661 1.00 81.00 69 PHE A C 1
ATOM 579 O O . PHE A 1 69 ? -36.770 27.850 53.688 1.00 81.00 69 PHE A O 1
ATOM 586 N N . SER A 1 70 ? -34.765 27.887 52.668 1.00 81.81 70 SER A N 1
ATOM 587 C CA . SER A 1 70 ? -35.215 28.562 51.455 1.00 81.81 70 SER A CA 1
ATOM 588 C C . SER A 1 70 ? -34.584 27.921 50.227 1.00 81.81 70 SER A C 1
ATOM 590 O O . SER A 1 70 ? -33.470 27.409 50.280 1.00 81.81 70 SER A O 1
ATOM 592 N N . TYR A 1 71 ? -35.306 27.941 49.111 1.00 78.19 71 TYR A N 1
ATOM 593 C CA . TYR A 1 71 ? -34.839 27.382 47.850 1.00 78.19 71 TYR A CA 1
ATOM 594 C C . TYR A 1 71 ? -35.094 28.379 46.726 1.00 78.19 71 TYR A C 1
ATOM 596 O O . TYR A 1 71 ? -36.233 28.799 46.515 1.00 78.19 71 TYR A O 1
ATOM 604 N N . HIS A 1 72 ? -34.041 28.769 46.009 1.00 76.44 72 HIS A N 1
ATOM 605 C CA . HIS A 1 72 ? -34.141 29.716 44.903 1.00 76.44 72 HIS A CA 1
ATOM 606 C C . HIS A 1 72 ? -33.115 29.387 43.813 1.00 76.44 72 HIS A C 1
ATOM 608 O O . HIS A 1 72 ? -31.934 29.209 44.093 1.00 76.44 72 HIS A O 1
ATOM 614 N N . ALA A 1 73 ? -33.560 29.339 42.551 1.00 73.50 73 ALA A N 1
ATOM 615 C CA . ALA A 1 73 ? -32.709 29.152 41.367 1.00 73.50 73 ALA A CA 1
ATOM 616 C C . ALA A 1 73 ? -31.726 27.958 41.444 1.00 73.50 73 ALA A C 1
ATOM 618 O O . ALA A 1 73 ? -30.581 28.061 41.012 1.00 73.50 73 ALA A O 1
ATOM 619 N N . GLY A 1 74 ? -32.162 26.818 41.991 1.00 75.00 74 GLY A N 1
ATOM 620 C CA . GLY A 1 74 ? -31.317 25.622 42.102 1.00 75.00 74 GLY A CA 1
ATOM 621 C C . GLY A 1 74 ? -30.412 25.581 43.337 1.00 75.00 74 GLY A C 1
ATOM 622 O O . GLY A 1 74 ? -29.692 24.600 43.514 1.00 75.00 74 GLY A O 1
ATOM 623 N N . ILE A 1 75 ? -30.456 26.610 44.189 1.00 80.44 75 ILE A N 1
ATOM 624 C CA . ILE A 1 75 ? -29.666 26.720 45.418 1.00 80.44 75 ILE A CA 1
ATOM 625 C C . ILE A 1 75 ? -30.601 26.553 46.619 1.00 80.44 75 ILE A C 1
ATOM 627 O O . ILE A 1 75 ? -31.581 27.290 46.760 1.00 80.44 75 ILE A O 1
ATOM 631 N N . GLY A 1 76 ? -30.302 25.576 47.474 1.00 81.25 76 GLY A N 1
ATOM 632 C CA . GLY A 1 76 ? -30.950 25.396 48.772 1.00 81.25 76 GLY A CA 1
ATOM 633 C C . GLY A 1 76 ? -30.126 26.061 49.868 1.00 81.25 76 GLY A C 1
ATOM 634 O O . GLY A 1 76 ? -28.927 25.815 49.963 1.00 81.25 76 GLY A O 1
ATOM 635 N N . THR A 1 77 ? -30.764 26.883 50.692 1.00 79.81 77 THR A N 1
ATOM 636 C CA . THR A 1 77 ? -30.135 27.621 51.790 1.00 79.81 77 THR A CA 1
ATOM 637 C C . THR A 1 77 ? -30.768 27.206 53.109 1.00 79.81 77 THR A C 1
ATOM 639 O O . THR A 1 77 ? -31.972 27.384 53.303 1.00 79.81 77 THR A O 1
ATOM 642 N N . TYR A 1 78 ? -29.944 26.686 54.010 1.00 78.88 78 TYR A N 1
ATOM 643 C CA . TYR A 1 78 ? -30.292 26.277 55.364 1.00 78.88 78 TYR A CA 1
ATOM 644 C C . TYR A 1 78 ? -29.724 27.294 56.357 1.00 78.88 78 TYR A C 1
ATOM 646 O O . TYR A 1 78 ? -28.554 27.668 56.269 1.00 78.88 78 TYR A O 1
ATOM 654 N N . GLU A 1 79 ? -30.547 27.747 57.296 1.00 74.25 79 GLU A N 1
ATOM 655 C CA . GLU A 1 79 ? -30.126 28.565 58.433 1.00 74.25 79 GLU A CA 1
ATOM 656 C C . GLU A 1 79 ? -30.560 27.886 59.729 1.00 74.25 79 GLU A C 1
ATOM 658 O O . GLU A 1 79 ? -31.736 27.553 59.901 1.00 74.25 79 GLU A O 1
ATOM 663 N N . ASP A 1 80 ? -29.616 27.710 60.648 1.00 69.38 80 ASP A N 1
ATOM 664 C CA . ASP A 1 80 ? -29.862 27.057 61.929 1.00 69.38 80 ASP A CA 1
ATOM 665 C C . ASP A 1 80 ? -29.055 27.709 63.060 1.00 69.38 80 ASP A C 1
ATOM 667 O O . ASP A 1 80 ? -27.988 28.282 62.827 1.00 69.38 80 ASP A O 1
ATOM 671 N N . ILE A 1 81 ? -29.567 27.622 64.287 1.00 66.44 81 ILE A N 1
ATOM 672 C CA . ILE A 1 81 ? -28.887 28.030 65.518 1.00 66.44 81 ILE A CA 1
ATOM 673 C C . ILE A 1 81 ? -28.591 26.766 66.321 1.00 66.44 81 ILE A C 1
ATOM 675 O O . ILE A 1 81 ? -29.494 26.164 66.898 1.00 66.44 81 ILE A O 1
ATOM 679 N N . GLN A 1 82 ? -27.318 26.387 66.402 1.00 63.56 82 GLN A N 1
ATOM 680 C CA . GLN A 1 82 ? -26.884 25.217 67.159 1.00 63.56 82 GLN A CA 1
ATOM 681 C C . GLN A 1 82 ? -26.131 25.633 68.428 1.00 63.56 82 GLN A C 1
ATOM 683 O O . GLN A 1 82 ? -25.387 26.617 68.447 1.00 63.56 82 GLN A O 1
ATOM 688 N N . ILE A 1 83 ? -26.343 24.872 69.505 1.00 60.28 83 ILE A N 1
ATOM 689 C CA . ILE A 1 83 ? -25.611 25.030 70.766 1.00 60.28 83 ILE A CA 1
ATOM 690 C C . ILE A 1 83 ? -24.334 24.203 70.657 1.00 60.28 83 ILE A C 1
ATOM 692 O O . ILE A 1 83 ? -24.399 22.973 70.618 1.00 60.28 83 ILE A O 1
ATOM 696 N N . VAL A 1 84 ? -23.177 24.859 70.605 1.00 59.38 84 VAL A N 1
ATOM 697 C CA . VAL A 1 84 ? -21.891 24.168 70.491 1.00 59.38 84 VAL A CA 1
ATOM 698 C C . VAL A 1 84 ? -21.312 24.033 71.892 1.00 59.38 84 VAL A C 1
ATOM 700 O O . VAL A 1 84 ? -20.743 24.968 72.439 1.00 59.38 84 VAL A O 1
ATOM 703 N N . ILE A 1 85 ? -21.497 22.863 72.504 1.00 51.06 85 ILE A N 1
ATOM 704 C CA . ILE A 1 85 ? -20.979 22.581 73.856 1.00 51.06 85 ILE A CA 1
ATOM 705 C C . ILE A 1 85 ? -19.556 21.982 73.807 1.00 51.06 85 ILE A C 1
ATOM 707 O O . ILE A 1 85 ? -18.917 21.844 74.841 1.00 51.06 85 ILE A O 1
ATOM 711 N N . ASP A 1 86 ? -19.013 21.667 72.624 1.00 52.69 86 ASP A N 1
ATOM 712 C CA . ASP A 1 86 ? -17.924 20.678 72.514 1.00 52.69 86 ASP A CA 1
ATOM 713 C C . ASP A 1 86 ? -16.640 21.158 71.801 1.00 52.69 86 ASP A C 1
ATOM 715 O O . ASP A 1 86 ? -15.838 20.336 71.371 1.00 52.69 86 ASP A O 1
ATOM 719 N N . GLY A 1 87 ? -16.424 22.472 71.638 1.00 56.62 87 GLY A N 1
ATOM 720 C CA . GLY A 1 87 ? -15.146 23.026 71.142 1.00 56.62 87 GLY A CA 1
ATOM 721 C C . GLY A 1 87 ? -14.705 22.583 69.735 1.00 56.62 87 GLY A C 1
ATOM 722 O O . GLY A 1 87 ? -13.542 22.760 69.379 1.00 56.62 87 GLY A O 1
ATOM 723 N N . ARG A 1 88 ? -15.603 21.992 68.934 1.00 62.03 88 ARG A N 1
ATOM 724 C CA . ARG A 1 88 ? -15.324 21.555 67.557 1.00 62.03 88 ARG A CA 1
ATOM 725 C C . ARG A 1 88 ? -15.411 22.731 66.588 1.00 62.03 88 ARG A C 1
ATOM 727 O O . ARG A 1 88 ? -16.284 23.586 66.721 1.00 62.03 88 ARG A O 1
ATOM 734 N N . GLU A 1 89 ? -14.527 22.748 65.598 1.00 66.00 89 GLU A N 1
ATOM 735 C CA . GLU A 1 89 ? -14.544 23.734 64.518 1.00 66.00 89 GLU A CA 1
ATOM 736 C C . GLU A 1 89 ? -15.782 23.534 63.629 1.00 66.00 89 GLU A C 1
ATOM 738 O O . GLU A 1 89 ? -16.137 22.405 63.293 1.00 66.00 89 GLU A O 1
ATOM 743 N N . ILE A 1 90 ? -16.470 24.620 63.271 1.00 72.75 90 ILE A N 1
ATOM 744 C CA . ILE A 1 90 ? -17.688 24.553 62.456 1.00 72.75 90 ILE A CA 1
ATOM 745 C C . ILE A 1 90 ? -17.293 24.629 60.982 1.00 72.75 90 ILE A C 1
ATOM 747 O O . ILE A 1 90 ? -17.021 25.716 60.470 1.00 72.75 90 ILE A O 1
ATOM 751 N N . THR A 1 91 ? -17.293 23.485 60.300 1.00 79.06 91 THR A N 1
ATOM 752 C CA . THR A 1 91 ? -17.017 23.401 58.859 1.00 79.06 91 THR A CA 1
ATOM 753 C C . THR A 1 91 ? -18.303 23.213 58.042 1.00 79.06 91 THR A C 1
ATOM 755 O O . THR A 1 91 ? -19.320 22.755 58.582 1.00 79.06 91 THR A O 1
ATOM 758 N N . PRO A 1 92 ? -18.295 23.545 56.735 1.00 80.31 92 PRO A N 1
ATOM 759 C CA . PRO A 1 92 ? -19.430 23.286 55.853 1.00 80.31 92 PRO A CA 1
ATOM 760 C C . PRO A 1 92 ? -19.885 21.820 55.857 1.00 80.31 92 PRO A C 1
ATOM 762 O O . PRO A 1 92 ? -21.084 21.567 55.841 1.00 80.31 92 PRO A O 1
ATOM 765 N N . GLU A 1 93 ? -18.958 20.862 55.932 1.00 80.88 93 GLU A N 1
ATOM 766 C CA . GLU A 1 93 ? -19.235 19.420 55.904 1.00 80.88 93 GLU A CA 1
ATOM 767 C C . GLU A 1 93 ? -20.018 18.969 57.142 1.00 80.88 93 GLU A C 1
ATOM 769 O O . GLU A 1 93 ? -21.011 18.256 57.012 1.00 80.88 93 GLU A O 1
ATOM 774 N N . ILE A 1 94 ? -19.641 19.456 58.330 1.00 78.75 94 ILE A N 1
ATOM 775 C CA . ILE A 1 94 ? -20.340 19.153 59.590 1.00 78.75 94 ILE A CA 1
ATOM 776 C C . ILE A 1 94 ? -21.780 19.679 59.545 1.00 78.75 94 ILE A C 1
ATOM 778 O O . ILE A 1 94 ? -22.718 19.003 59.973 1.00 78.75 94 ILE A O 1
ATOM 782 N N . ILE A 1 95 ? -21.979 20.881 58.996 1.00 80.00 95 ILE A N 1
ATOM 783 C CA . ILE A 1 95 ? -23.315 21.472 58.853 1.00 80.00 95 ILE A CA 1
ATOM 784 C C . ILE A 1 95 ? -24.125 20.763 57.758 1.00 80.00 95 ILE A C 1
ATOM 786 O O . ILE A 1 95 ? -25.332 20.569 57.917 1.00 80.00 95 ILE A O 1
ATOM 790 N N . MET A 1 96 ? -23.485 20.304 56.679 1.00 82.12 96 MET A N 1
ATOM 791 C CA . MET A 1 96 ? -24.125 19.453 55.670 1.00 82.12 96 MET A CA 1
ATOM 792 C C . MET A 1 96 ? -24.624 18.142 56.284 1.00 82.12 96 MET A C 1
ATOM 794 O O . MET A 1 96 ? -25.797 17.806 56.113 1.00 82.12 96 MET A O 1
ATOM 798 N N . GLU A 1 97 ? -23.788 17.450 57.060 1.00 79.56 97 GLU A N 1
ATOM 799 C CA . GLU A 1 97 ? -24.165 16.226 57.775 1.00 79.56 97 GLU A CA 1
ATOM 800 C C . GLU A 1 97 ? -25.311 16.464 58.768 1.00 79.56 97 GLU A C 1
ATOM 802 O O . GLU A 1 97 ? -26.267 15.683 58.801 1.00 79.56 97 GLU A O 1
ATOM 807 N N . ALA A 1 98 ? -25.279 17.575 59.517 1.00 77.88 98 ALA A N 1
ATOM 808 C CA . ALA A 1 98 ? -26.353 17.959 60.438 1.00 77.88 98 ALA A CA 1
ATOM 809 C C . ALA A 1 98 ? -27.705 18.143 59.720 1.00 77.88 98 ALA A C 1
ATOM 811 O O . ALA A 1 98 ? -28.757 17.789 60.259 1.00 77.88 98 ALA A O 1
ATOM 812 N N . HIS A 1 99 ? -27.680 18.623 58.473 1.00 77.94 99 HIS A N 1
ATOM 813 C CA . HIS A 1 99 ? -28.854 18.729 57.603 1.00 77.94 99 HIS A CA 1
ATOM 814 C C . HIS A 1 99 ? -29.122 17.475 56.751 1.00 77.94 99 HIS A C 1
ATOM 816 O O . HIS A 1 99 ? -30.015 17.500 55.902 1.00 77.94 99 HIS A O 1
ATOM 822 N N . LYS A 1 100 ? -28.415 16.361 56.995 1.00 81.31 100 LYS A N 1
ATOM 823 C CA . LYS A 1 100 ? -28.520 15.092 56.245 1.00 81.31 100 LYS A CA 1
ATOM 824 C C . LYS A 1 100 ? -28.201 15.230 54.750 1.00 81.31 100 LYS A C 1
ATOM 826 O O . LYS A 1 100 ? -28.706 14.465 53.929 1.00 81.31 100 LYS A O 1
ATOM 831 N N . LEU A 1 101 ? -27.368 16.203 54.395 1.00 82.25 101 LEU A N 1
ATOM 832 C CA . LEU A 1 101 ? -26.838 16.393 53.051 1.00 82.25 101 LEU A CA 1
ATOM 833 C C . LEU A 1 101 ? -25.520 15.633 52.925 1.00 82.25 101 LEU A C 1
ATOM 835 O O . LEU A 1 101 ? -24.645 15.762 53.777 1.00 82.25 101 LEU A O 1
ATOM 839 N N . LYS A 1 102 ? -25.356 14.865 51.848 1.00 80.62 102 LYS A N 1
ATOM 840 C CA . LYS A 1 102 ? -24.093 14.175 51.571 1.00 80.62 102 LYS A CA 1
ATOM 841 C C . LYS A 1 102 ? -23.118 15.108 50.843 1.00 80.62 102 LYS A C 1
ATOM 843 O O . LYS A 1 102 ? -23.459 15.573 49.753 1.00 80.62 102 LYS A O 1
ATOM 848 N N . PRO A 1 103 ? -21.895 15.331 51.354 1.00 78.25 103 PRO A N 1
ATOM 849 C CA . PRO A 1 103 ? -20.875 16.128 50.661 1.00 78.25 103 PRO A CA 1
ATOM 850 C C . PRO A 1 103 ? -20.526 15.638 49.243 1.00 78.25 103 PRO A C 1
ATOM 852 O O . PRO A 1 103 ? -20.102 16.421 48.394 1.00 78.25 103 PRO A O 1
ATOM 855 N N . SER A 1 104 ? -20.750 14.355 48.943 1.00 74.06 104 SER A N 1
ATOM 856 C CA . SER A 1 104 ? -20.543 13.783 47.607 1.00 74.06 104 SER A CA 1
ATOM 857 C C . SER A 1 104 ? -21.578 14.228 46.564 1.00 74.06 104 SER A C 1
ATOM 859 O O . SER A 1 104 ? -21.272 14.230 45.375 1.00 74.06 104 SER A O 1
ATOM 861 N N . GLU A 1 105 ? -22.777 14.644 46.979 1.00 77.38 105 GLU A N 1
ATOM 862 C CA . GLU A 1 105 ? -23.897 14.982 46.083 1.00 77.38 105 GLU A CA 1
ATOM 863 C C . GLU A 1 105 ? -24.104 16.505 45.930 1.00 77.38 105 GLU A C 1
ATOM 865 O O . GLU A 1 105 ? -24.758 16.966 44.989 1.00 77.38 105 GLU A O 1
ATOM 870 N N . TRP A 1 106 ? -23.524 17.302 46.831 1.00 81.94 106 TRP A N 1
ATOM 871 C CA . TRP A 1 106 ? -23.792 18.735 46.965 1.00 81.94 106 TRP A CA 1
ATOM 872 C C . TRP A 1 106 ? -22.498 19.553 46.981 1.00 81.94 106 TRP A C 1
ATOM 874 O O . TRP A 1 106 ? -21.520 19.195 47.627 1.00 81.94 106 TRP A O 1
ATOM 884 N N . GLU A 1 107 ? -22.500 20.678 46.273 1.00 84.69 107 GLU A N 1
ATOM 885 C CA . GLU A 1 107 ? -21.418 21.662 46.259 1.00 84.69 107 GLU A CA 1
ATOM 886 C C . GLU A 1 107 ? -21.810 22.850 47.145 1.00 84.69 107 GLU A C 1
ATOM 888 O O . GLU A 1 107 ? -22.905 23.409 47.002 1.00 84.69 107 GLU A O 1
ATOM 893 N N . VAL A 1 108 ? -20.916 23.250 48.051 1.00 86.94 108 VAL A N 1
ATOM 894 C CA . VAL A 1 108 ? -21.113 24.425 48.908 1.00 86.94 108 VAL A CA 1
ATOM 895 C C . VAL A 1 108 ? -20.980 25.692 48.065 1.00 86.94 108 VAL A C 1
ATOM 897 O O . VAL A 1 108 ? -19.944 25.948 47.462 1.00 86.94 108 VAL A O 1
ATOM 900 N N . VAL A 1 109 ? -22.040 26.498 48.031 1.00 85.62 109 VAL A N 1
ATOM 901 C CA . VAL A 1 109 ? -22.081 27.794 47.335 1.00 85.62 109 VAL A CA 1
ATOM 902 C C . VAL A 1 109 ? -21.651 28.924 48.266 1.00 85.62 109 VAL A C 1
ATOM 904 O O . VAL A 1 109 ? -20.944 29.838 47.852 1.00 85.62 109 VAL A O 1
ATOM 907 N N . SER A 1 110 ? -22.081 28.877 49.528 1.00 84.25 110 SER A N 1
ATOM 908 C CA . SER A 1 110 ? -21.678 29.844 50.551 1.00 84.25 110 SER A CA 1
ATOM 909 C C . SER A 1 110 ? -21.844 29.252 51.943 1.00 84.25 110 SER A C 1
ATOM 911 O O . SER A 1 110 ? -22.847 28.584 52.201 1.00 84.25 110 SER A O 1
ATOM 913 N N . PHE A 1 111 ? -20.936 29.580 52.856 1.00 85.38 111 PHE A N 1
ATOM 914 C CA . PHE A 1 111 ? -21.018 29.184 54.257 1.00 85.38 111 PHE A CA 1
ATOM 915 C C . PHE A 1 111 ? -20.624 30.356 55.164 1.00 85.38 111 PHE A C 1
ATOM 917 O O . PHE A 1 111 ? -19.621 31.023 54.917 1.00 85.38 111 PHE A O 1
ATOM 924 N N . CYS A 1 112 ? -21.426 30.625 56.192 1.00 80.56 112 CYS A N 1
ATOM 925 C CA . CYS A 1 112 ? -21.146 31.638 57.207 1.00 80.56 112 CYS A CA 1
ATOM 926 C C . CYS A 1 112 ? -21.622 31.128 58.569 1.00 80.56 112 CYS A C 1
ATOM 928 O O . CYS A 1 112 ? -22.762 30.682 58.685 1.00 80.56 112 CYS A O 1
ATOM 930 N N . SER A 1 113 ? -20.767 31.212 59.587 1.00 80.88 113 SER A N 1
ATOM 931 C CA . SER A 1 113 ? -21.119 30.879 60.966 1.00 80.88 113 SER A CA 1
ATOM 932 C C . SER A 1 113 ? -20.815 32.061 61.879 1.00 80.88 113 SER A C 1
ATOM 934 O O . SER A 1 113 ? -19.700 32.581 61.874 1.00 80.88 113 SER A O 1
ATOM 936 N N . ASN A 1 114 ? -21.818 32.496 62.638 1.00 79.81 114 ASN A N 1
ATOM 937 C CA . ASN A 1 114 ? -21.715 33.586 63.601 1.00 79.81 114 ASN A CA 1
ATOM 938 C C . ASN A 1 114 ? -21.882 33.022 65.006 1.00 79.81 114 ASN A C 1
ATOM 940 O O . ASN A 1 114 ? -22.959 32.525 65.329 1.00 79.81 114 ASN A O 1
ATOM 944 N N . CYS A 1 115 ? -20.848 33.129 65.838 1.00 77.50 115 CYS A N 1
ATOM 945 C CA . CYS A 1 115 ? -20.854 32.603 67.199 1.00 77.50 115 CYS A CA 1
ATOM 946 C C . CYS A 1 115 ? -20.852 33.719 68.250 1.00 77.50 115 CYS A C 1
ATOM 948 O O . CYS A 1 115 ? -20.155 34.722 68.092 1.00 77.50 115 CYS A O 1
ATOM 950 N N . TRP A 1 116 ? -21.607 33.545 69.334 1.00 73.44 116 TRP A N 1
ATOM 951 C CA . TRP A 1 116 ? -21.623 34.439 70.493 1.00 73.44 116 TRP A CA 1
ATOM 952 C C . TRP A 1 116 ? -21.857 33.660 71.789 1.00 73.44 116 TRP A C 1
ATOM 954 O O . TRP A 1 116 ? -22.456 32.587 71.791 1.00 73.44 116 TRP A O 1
ATOM 964 N N . GLN A 1 117 ? -21.409 34.218 72.912 1.00 78.12 117 GLN A N 1
ATOM 965 C CA . GLN A 1 117 ? -21.538 33.569 74.215 1.00 78.12 117 GLN A CA 1
ATOM 966 C C . GLN A 1 117 ? -22.852 33.972 74.890 1.00 78.12 117 GLN A C 1
ATOM 968 O O . GLN A 1 117 ? -23.222 35.149 74.897 1.00 78.12 117 GLN A O 1
ATOM 973 N N . GLN A 1 118 ? -23.550 33.013 75.491 1.00 74.06 118 GLN A N 1
ATOM 974 C CA . GLN A 1 118 ? -24.727 33.259 76.319 1.00 74.06 118 GLN A CA 1
ATOM 975 C C . GLN A 1 118 ? -24.537 32.632 77.703 1.00 74.06 118 GLN A C 1
ATOM 977 O O . GLN A 1 118 ? -24.105 31.492 77.836 1.00 74.06 118 GLN A O 1
ATOM 982 N N . GLN A 1 119 ? -24.876 33.373 78.757 1.00 70.06 119 GLN A N 1
ATOM 983 C CA . GLN A 1 119 ? -24.810 32.877 80.131 1.00 70.06 119 GLN A CA 1
ATOM 984 C C . GLN A 1 119 ? -26.143 32.217 80.514 1.00 70.06 119 GLN A C 1
ATOM 986 O O . GLN A 1 119 ? -27.210 32.820 80.372 1.00 70.06 119 GLN A O 1
ATOM 991 N N . THR A 1 120 ? -26.099 30.968 80.977 1.00 66.75 120 THR A N 1
ATOM 992 C CA . THR A 1 120 ? -27.287 30.225 81.416 1.00 66.75 120 THR A CA 1
ATOM 993 C C . THR A 1 120 ? -27.687 30.608 82.843 1.00 66.75 120 THR A C 1
ATOM 995 O O . THR A 1 120 ? -26.877 31.119 83.616 1.00 66.75 120 THR A O 1
ATOM 998 N N . ALA A 1 121 ? -28.932 30.305 83.233 1.00 62.06 121 ALA A N 1
ATOM 999 C CA . ALA A 1 121 ? -29.465 30.589 84.575 1.00 62.06 121 ALA A CA 1
ATOM 1000 C C . ALA A 1 121 ? -28.649 29.952 85.726 1.00 62.06 121 ALA A C 1
ATOM 1002 O O . ALA A 1 121 ? -28.677 30.444 86.848 1.00 62.06 121 ALA A O 1
ATOM 1003 N N . GLU A 1 122 ? -27.885 28.896 85.432 1.00 60.91 122 GLU A N 1
ATOM 1004 C CA . GLU A 1 122 ? -26.957 28.201 86.343 1.00 60.91 122 GLU A CA 1
ATOM 1005 C C . GLU A 1 122 ? -25.516 28.769 86.326 1.00 60.91 122 GLU A C 1
ATOM 1007 O O . GLU A 1 122 ? -24.585 28.104 86.773 1.00 60.91 122 GLU A O 1
ATOM 1012 N N . ALA A 1 123 ? -25.305 29.974 85.781 1.00 58.22 123 ALA A N 1
ATOM 1013 C CA . ALA A 1 123 ? -24.005 30.651 85.669 1.00 58.22 123 ALA A CA 1
ATOM 1014 C C . ALA A 1 123 ? -22.933 29.936 84.813 1.00 58.22 123 ALA A C 1
ATOM 1016 O O . ALA A 1 123 ? -21.748 30.250 84.926 1.00 58.22 123 ALA A O 1
ATOM 1017 N N . LYS A 1 124 ? -23.328 29.030 83.907 1.00 64.19 124 LYS A N 1
ATOM 1018 C CA . LYS A 1 124 ? -22.435 28.459 82.884 1.00 64.19 124 LYS A CA 1
ATOM 1019 C C . LYS A 1 124 ? -22.465 29.315 81.616 1.00 64.19 124 LYS A C 1
ATOM 1021 O O . LYS A 1 124 ? -23.526 29.782 81.209 1.00 64.19 124 LYS A O 1
ATOM 1026 N N . ILE A 1 125 ? -21.306 29.529 81.001 1.00 67.88 125 ILE A N 1
ATOM 1027 C CA . ILE A 1 125 ? -21.189 30.190 79.694 1.00 67.88 125 ILE A CA 1
ATOM 1028 C C . ILE A 1 125 ? -21.328 29.105 78.622 1.00 67.88 125 ILE A C 1
ATOM 1030 O O . ILE A 1 125 ? -20.630 28.095 78.690 1.00 67.88 125 ILE A O 1
ATOM 1034 N N . ILE A 1 126 ? -22.248 29.295 77.676 1.00 69.81 126 ILE A N 1
ATOM 1035 C CA . ILE A 1 126 ? -22.405 28.448 76.489 1.00 69.81 126 ILE A CA 1
ATOM 1036 C C . ILE A 1 126 ? -22.104 29.267 75.235 1.00 69.81 126 ILE A C 1
ATOM 1038 O O . ILE A 1 126 ? -22.485 30.435 75.160 1.00 69.81 126 ILE A O 1
ATOM 1042 N N . ASP A 1 127 ? -21.466 28.653 74.244 1.00 68.88 127 ASP A N 1
ATOM 1043 C CA . ASP A 1 127 ? -21.269 29.260 72.930 1.00 68.88 127 ASP A CA 1
ATOM 1044 C C . ASP A 1 127 ? -22.430 28.853 72.006 1.00 68.88 127 ASP A C 1
ATOM 1046 O O . ASP A 1 127 ? -22.755 27.673 71.834 1.00 68.88 127 ASP A O 1
ATOM 1050 N N . LEU A 1 128 ? -23.103 29.851 71.436 1.00 72.81 128 LEU A N 1
ATOM 1051 C CA . LEU A 1 128 ? -24.167 29.684 70.452 1.00 72.81 128 LEU A CA 1
ATOM 1052 C C . LEU A 1 128 ? -23.648 30.088 69.089 1.00 72.81 128 LEU A C 1
ATOM 1054 O O . LEU A 1 128 ? -23.099 31.177 68.953 1.00 72.81 128 LEU A O 1
ATOM 1058 N N . CYS A 1 129 ? -23.881 29.254 68.082 1.00 72.38 129 CYS A N 1
ATOM 1059 C CA . CYS A 1 129 ? -23.483 29.556 66.718 1.00 72.38 129 CYS A CA 1
ATOM 1060 C C . CYS A 1 129 ? -24.678 29.465 65.774 1.00 72.38 129 CYS A C 1
ATOM 1062 O O . CYS A 1 129 ? -25.373 28.450 65.713 1.00 72.38 129 CYS A O 1
ATOM 1064 N N . GLN A 1 130 ? -24.904 30.532 65.012 1.00 79.81 130 GLN A N 1
ATOM 1065 C CA . GLN A 1 130 ? -25.831 30.543 63.893 1.00 79.81 130 GLN A CA 1
ATOM 1066 C C . GLN A 1 130 ? -25.067 30.256 62.605 1.00 79.81 130 GLN A C 1
ATOM 1068 O O . GLN A 1 130 ? -24.255 31.075 62.176 1.0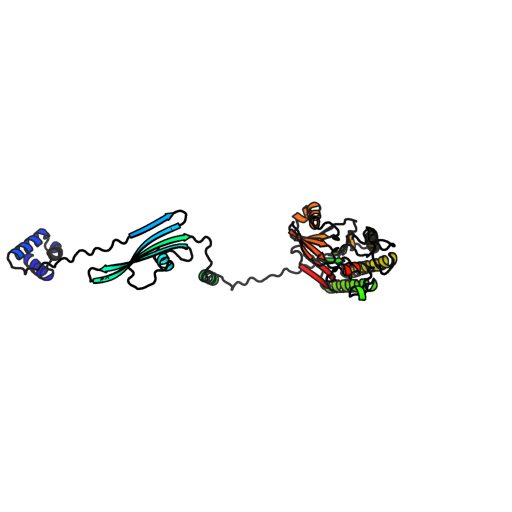0 79.81 130 GLN A O 1
ATOM 1073 N N . SER A 1 131 ? -25.358 29.120 61.977 1.00 80.38 131 SER A N 1
ATOM 1074 C CA . SER A 1 131 ? -24.771 28.730 60.696 1.00 80.38 131 SER A CA 1
ATOM 1075 C C . SER A 1 131 ? -25.767 28.942 59.561 1.00 80.38 131 SER A C 1
ATOM 1077 O O . SER A 1 131 ? -26.934 28.564 59.659 1.00 80.38 131 SER A O 1
ATOM 1079 N N . LYS A 1 132 ? -25.289 29.538 58.469 1.00 83.19 132 LYS A N 1
ATOM 1080 C CA . LYS A 1 132 ? -25.992 29.673 57.195 1.00 83.19 132 LYS A CA 1
ATOM 1081 C C . LYS A 1 132 ? -25.202 28.949 56.114 1.00 83.19 132 LYS A C 1
ATOM 1083 O O . LYS A 1 132 ? -24.085 29.350 55.783 1.00 83.19 132 LYS A O 1
ATOM 1088 N N . LEU A 1 133 ? -25.799 27.901 55.560 1.00 86.12 133 LEU A N 1
ATOM 1089 C CA . LEU A 1 133 ? -25.219 27.049 54.531 1.00 86.12 133 LEU A CA 1
ATOM 1090 C C . LEU A 1 133 ? -26.078 27.116 53.266 1.00 86.12 133 LEU A C 1
ATOM 1092 O O . LEU A 1 133 ? -27.253 26.761 53.297 1.00 86.12 133 LEU A O 1
ATOM 1096 N N . SER A 1 134 ? -25.480 27.505 52.144 1.00 85.69 134 SER A N 1
ATOM 1097 C CA . SER A 1 134 ? -26.111 27.436 50.822 1.00 85.69 134 SER A CA 1
ATOM 1098 C C . SER A 1 134 ? -25.400 26.391 49.976 1.00 85.69 134 SER A C 1
ATOM 1100 O O . SER A 1 134 ? -24.181 26.461 49.811 1.00 85.69 134 SER A O 1
ATOM 1102 N N . VAL A 1 135 ? -26.150 25.452 49.408 1.00 88.06 135 VAL A N 1
ATOM 1103 C CA . VAL A 1 135 ? -25.637 24.353 48.579 1.00 88.06 135 VAL A CA 1
ATOM 1104 C C . VAL A 1 135 ? -26.398 24.252 47.259 1.00 88.06 135 VAL A C 1
ATOM 1106 O O . VAL A 1 135 ? -27.568 24.631 47.164 1.00 88.06 135 VAL A O 1
ATOM 1109 N N . LYS A 1 136 ? -25.749 23.695 46.237 1.00 88.19 136 LYS A N 1
ATOM 1110 C CA . LYS A 1 136 ? -26.377 23.308 44.963 1.00 88.19 136 LYS A CA 1
ATOM 1111 C C . LYS A 1 136 ? -25.995 21.861 44.610 1.00 88.19 136 LYS A C 1
ATOM 1113 O O . LYS A 1 136 ? -24.918 21.424 45.015 1.00 88.19 136 LYS A O 1
ATOM 1118 N N . PRO A 1 137 ? -26.820 21.109 43.863 1.00 82.62 137 PRO A N 1
ATOM 1119 C CA . PRO A 1 137 ? -26.457 19.758 43.436 1.00 82.62 137 PRO A CA 1
ATOM 1120 C C . PRO A 1 137 ? -25.217 19.773 42.529 1.00 82.62 137 PRO A C 1
ATOM 1122 O O . PRO A 1 137 ? -25.122 20.623 41.633 1.00 82.62 137 PRO A O 1
ATOM 1125 N N . LYS A 1 138 ? -24.286 18.828 42.714 1.00 80.06 138 LYS A N 1
ATOM 1126 C CA . LYS A 1 138 ? -23.170 18.638 41.771 1.00 80.06 138 LYS A CA 1
ATOM 1127 C C . LYS A 1 138 ? -23.710 18.184 40.403 1.00 80.06 138 LYS A C 1
ATOM 1129 O O . LYS A 1 138 ? -24.620 17.363 40.324 1.00 80.06 138 LYS A O 1
ATOM 1134 N N . LYS A 1 139 ? -23.151 18.710 39.301 1.00 71.19 139 LYS A N 1
ATOM 1135 C CA . LYS A 1 139 ? -23.563 18.350 37.919 1.00 71.19 139 LYS A CA 1
ATOM 1136 C C . LYS A 1 139 ? -23.070 16.971 37.472 1.00 71.19 139 LYS A C 1
ATOM 1138 O O . LYS A 1 139 ? -23.676 16.366 36.594 1.00 71.19 139 LYS A O 1
ATOM 1143 N N . GLN A 1 140 ? -21.970 16.504 38.050 1.00 64.00 140 GLN A N 1
ATOM 1144 C CA . GLN A 1 140 ? -21.440 15.159 37.876 1.00 64.00 140 GLN A CA 1
ATOM 1145 C C . GLN A 1 140 ? -21.173 14.595 39.264 1.00 64.00 140 GLN A C 1
ATOM 1147 O O . GLN A 1 140 ? -20.512 15.240 40.076 1.00 64.00 140 GLN A O 1
ATOM 1152 N N . ILE A 1 141 ? -21.731 13.419 39.533 1.00 67.12 141 ILE A N 1
ATOM 1153 C CA . ILE A 1 141 ? -21.395 12.641 40.721 1.00 67.12 141 ILE A CA 1
ATOM 1154 C C . ILE A 1 141 ? -19.967 12.146 40.493 1.00 67.12 141 ILE A C 1
ATOM 1156 O O . ILE A 1 141 ? -19.702 11.447 39.514 1.00 67.12 141 ILE A O 1
ATOM 1160 N N . GLU A 1 142 ? -19.038 12.585 41.335 1.00 68.25 142 GLU A N 1
ATOM 1161 C CA . GLU A 1 142 ? -17.667 12.084 41.320 1.00 68.25 142 GLU A CA 1
ATOM 1162 C C . GLU A 1 142 ? -17.696 10.635 41.805 1.00 68.25 142 GLU A C 1
ATOM 1164 O O . GLU A 1 142 ? -18.213 10.362 42.885 1.00 68.25 142 GLU A O 1
ATOM 1169 N N . ILE A 1 143 ? -17.178 9.711 40.993 1.00 76.44 143 ILE A N 1
ATOM 1170 C CA . ILE A 1 143 ? -17.008 8.315 41.405 1.00 76.44 143 ILE A CA 1
ATOM 1171 C C . ILE A 1 143 ? -15.987 8.305 42.541 1.00 76.44 143 ILE A C 1
ATOM 1173 O O . ILE A 1 143 ? -14.842 8.726 42.354 1.00 76.44 143 ILE A O 1
ATOM 1177 N N . THR A 1 144 ? -16.412 7.842 43.709 1.00 80.44 144 THR A N 1
ATOM 1178 C CA . THR A 1 144 ? -15.569 7.736 44.901 1.00 80.44 144 THR A CA 1
ATOM 1179 C C . THR A 1 144 ? -14.809 6.409 44.924 1.00 80.44 144 THR A C 1
ATOM 1181 O O . THR A 1 144 ? -15.105 5.484 44.162 1.00 80.44 144 THR A O 1
ATOM 1184 N N . PHE A 1 145 ? -13.805 6.292 45.799 1.00 83.38 145 PHE A N 1
ATOM 1185 C CA . PHE A 1 145 ? -13.109 5.017 45.993 1.00 83.38 145 PHE A CA 1
ATOM 1186 C C . PHE A 1 145 ? -14.048 3.950 46.564 1.00 83.38 145 PHE A C 1
ATOM 1188 O O . PHE A 1 145 ? -13.942 2.780 46.197 1.00 83.38 145 PHE A O 1
ATOM 1195 N N . GLU A 1 146 ? -15.001 4.364 47.395 1.00 82.38 146 GLU A N 1
ATOM 1196 C CA . GLU A 1 146 ? -16.035 3.517 47.972 1.00 82.38 146 GLU A CA 1
ATOM 1197 C C . GLU A 1 146 ? -16.946 2.925 46.885 1.00 82.38 146 GLU A C 1
ATOM 1199 O O . GLU A 1 146 ? -17.194 1.718 46.900 1.00 82.38 146 GLU A O 1
ATOM 1204 N N . ASP A 1 147 ? -17.359 3.728 45.895 1.00 82.19 147 ASP A N 1
ATOM 1205 C CA . ASP A 1 147 ? -18.170 3.263 44.755 1.00 82.19 147 ASP A CA 1
ATOM 1206 C C . ASP A 1 147 ? -17.431 2.197 43.929 1.00 82.19 147 ASP A C 1
ATOM 1208 O O . ASP A 1 147 ? -18.007 1.202 43.478 1.00 82.19 147 ASP A O 1
ATOM 1212 N N . VAL A 1 148 ? -16.122 2.390 43.738 1.00 85.06 148 VAL A N 1
ATOM 1213 C CA . VAL A 1 148 ? -15.259 1.438 43.027 1.00 85.06 148 VAL A CA 1
ATOM 1214 C C . VAL A 1 148 ? -15.100 0.145 43.829 1.00 85.06 148 VAL A C 1
ATOM 1216 O O . VAL A 1 148 ? -15.171 -0.948 43.262 1.00 85.06 148 VAL A O 1
ATOM 1219 N N . GLU A 1 149 ? -14.911 0.238 45.146 1.00 87.81 149 GLU A N 1
ATOM 1220 C CA . GLU A 1 149 ? -14.778 -0.932 46.013 1.00 87.81 149 GLU A CA 1
ATOM 1221 C C . GLU A 1 149 ? -16.088 -1.733 46.093 1.00 87.81 149 GLU A C 1
ATOM 1223 O O . GLU A 1 149 ? -16.067 -2.965 46.035 1.00 87.81 149 GLU A O 1
ATOM 1228 N N . GLU A 1 150 ? -17.239 -1.058 46.167 1.00 87.00 150 GLU A N 1
ATOM 1229 C CA . GLU A 1 150 ? -18.562 -1.688 46.116 1.00 87.00 150 GLU A CA 1
ATOM 1230 C C . GLU A 1 150 ? -18.810 -2.391 44.772 1.00 87.00 150 GLU A C 1
ATOM 1232 O O . GLU A 1 150 ? -19.263 -3.542 44.736 1.00 87.00 150 GLU A O 1
ATOM 1237 N N . TYR A 1 151 ? -18.417 -1.766 43.659 1.00 86.00 151 TYR A N 1
ATOM 1238 C CA . TYR A 1 151 ? -18.438 -2.410 42.348 1.00 86.00 151 TYR A CA 1
ATOM 1239 C C . TYR A 1 151 ? -17.580 -3.687 42.333 1.00 86.00 151 TYR A C 1
ATOM 1241 O O . TYR A 1 151 ? -18.056 -4.756 41.954 1.00 86.00 151 TYR A O 1
ATOM 1249 N N . PHE A 1 152 ? -16.337 -3.642 42.816 1.00 87.19 152 PHE A N 1
ATOM 1250 C CA . PHE A 1 152 ? -15.472 -4.828 42.814 1.00 87.19 152 PHE A CA 1
ATOM 1251 C C . PHE A 1 152 ? -15.900 -5.925 43.802 1.00 87.19 152 PHE A C 1
ATOM 1253 O O . PHE A 1 152 ? -15.607 -7.095 43.553 1.00 87.19 152 PHE A O 1
ATOM 1260 N N . LYS A 1 153 ? -16.640 -5.593 44.869 1.00 86.94 153 LYS A N 1
ATOM 1261 C CA . LYS A 1 153 ? -17.284 -6.585 45.755 1.00 86.94 153 LYS A CA 1
ATOM 1262 C C . LYS A 1 153 ? -18.390 -7.371 45.048 1.00 86.94 153 LYS A C 1
ATOM 1264 O O . LYS A 1 153 ? -18.627 -8.529 45.388 1.00 86.94 153 LYS A O 1
ATOM 1269 N N . THR A 1 154 ? -19.069 -6.756 44.080 1.00 80.94 154 THR A N 1
ATOM 1270 C CA . THR A 1 154 ? -20.215 -7.353 43.372 1.00 80.94 154 THR A CA 1
ATOM 1271 C C . THR A 1 154 ? -19.832 -8.030 42.053 1.00 80.94 154 THR A C 1
ATOM 1273 O O . THR A 1 154 ? -20.5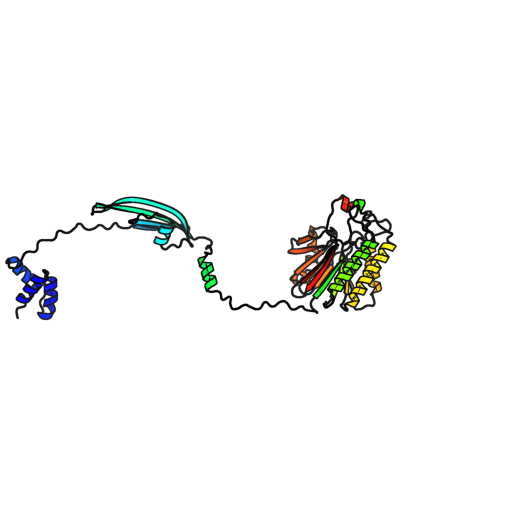50 -8.916 41.582 1.00 80.94 154 THR A O 1
ATOM 1276 N N . VAL A 1 155 ? -18.688 -7.678 41.457 1.00 80.81 155 VAL A N 1
ATOM 1277 C CA . VAL A 1 155 ? -18.221 -8.282 40.202 1.00 80.81 155 VAL A CA 1
ATOM 1278 C C . VAL A 1 155 ? -17.571 -9.646 40.434 1.00 80.81 155 VAL A C 1
ATOM 1280 O O . VAL A 1 155 ? -16.566 -9.795 41.126 1.00 80.81 155 VAL A O 1
ATOM 1283 N N . ASN A 1 156 ? -18.102 -10.666 39.759 1.00 76.12 156 ASN A N 1
ATOM 1284 C CA . ASN A 1 156 ? -17.538 -12.010 39.772 1.00 76.12 156 ASN A CA 1
ATOM 1285 C C . ASN A 1 156 ? -16.501 -12.207 38.647 1.00 76.12 156 ASN A C 1
ATOM 1287 O O . ASN A 1 156 ? -16.850 -12.523 37.508 1.00 76.12 156 ASN A O 1
ATOM 1291 N N . PHE A 1 157 ? -15.214 -12.118 38.990 1.00 76.12 157 PHE A N 1
ATOM 1292 C CA . PHE A 1 157 ? -14.096 -12.386 38.069 1.00 76.12 157 PHE A CA 1
ATOM 1293 C C . PHE A 1 157 ? -13.768 -13.876 37.868 1.00 76.12 157 PHE A C 1
ATOM 1295 O O . PHE A 1 157 ? -12.855 -14.207 37.107 1.00 76.12 157 PHE A O 1
ATOM 1302 N N . GLN A 1 158 ? -14.474 -14.798 38.531 1.00 71.00 158 GLN A N 1
ATOM 1303 C CA . GLN A 1 158 ? -14.217 -16.238 38.399 1.00 71.00 158 GLN A CA 1
ATOM 1304 C C . GLN A 1 158 ? -14.706 -16.790 37.053 1.00 71.00 158 GLN A C 1
ATOM 1306 O O . GLN A 1 158 ? -14.147 -17.762 36.544 1.00 71.00 158 GLN A O 1
ATOM 1311 N N . THR A 1 159 ? -15.692 -16.144 36.421 1.00 71.25 159 THR A N 1
ATOM 1312 C CA . THR A 1 159 ? -16.161 -16.514 35.076 1.00 71.25 159 THR A CA 1
ATOM 1313 C C . THR A 1 159 ? -15.284 -15.892 33.993 1.00 71.25 159 THR A C 1
ATOM 1315 O O . THR A 1 159 ? -15.661 -14.962 33.279 1.00 71.25 159 THR A O 1
ATOM 1318 N N . LYS A 1 160 ? -14.073 -16.432 33.839 1.00 75.25 160 LYS A N 1
ATOM 1319 C CA . LYS A 1 160 ? -13.198 -16.072 32.720 1.00 75.25 160 LYS A CA 1
ATOM 1320 C C . LYS A 1 160 ? -13.805 -16.613 31.425 1.00 75.25 160 LYS A C 1
ATOM 1322 O O . LYS A 1 160 ? -13.756 -17.812 31.161 1.00 75.25 160 LYS A O 1
ATOM 1327 N N . LYS A 1 161 ? -14.391 -15.737 30.606 1.00 78.12 161 LYS A N 1
ATOM 1328 C CA . LYS A 1 161 ? -14.781 -16.100 29.237 1.00 78.12 161 LYS A CA 1
ATOM 1329 C C . LYS A 1 161 ? -13.512 -16.434 28.455 1.00 78.12 161 LYS A C 1
ATOM 1331 O O . LYS A 1 161 ? -12.585 -15.629 28.421 1.00 78.12 161 LYS A O 1
ATOM 1336 N N . ALA A 1 162 ? -13.468 -17.613 27.840 1.00 81.12 162 ALA A N 1
ATOM 1337 C CA . ALA A 1 162 ? -12.353 -17.984 26.978 1.00 81.12 162 ALA A CA 1
ATOM 1338 C C . ALA A 1 162 ? -12.246 -16.980 25.821 1.00 81.12 162 ALA A C 1
ATOM 1340 O O . ALA A 1 162 ? -13.226 -16.735 25.114 1.00 81.12 162 ALA A O 1
ATOM 1341 N N . MET A 1 163 ? -11.059 -16.403 25.633 1.00 82.00 163 MET A N 1
ATOM 1342 C CA . MET A 1 163 ? -10.768 -15.603 24.449 1.00 82.00 163 MET A CA 1
ATOM 1343 C C . MET A 1 163 ? -10.735 -16.547 23.250 1.00 82.00 163 MET A C 1
ATOM 1345 O O . MET A 1 163 ? -9.935 -17.480 23.221 1.00 82.00 163 MET A O 1
ATOM 1349 N N . LYS A 1 164 ? -11.624 -16.333 22.282 1.00 78.81 164 LYS A N 1
ATOM 1350 C CA . LYS A 1 164 ? -11.612 -17.076 21.023 1.00 78.81 164 LYS A CA 1
ATOM 1351 C C . LYS A 1 164 ? -10.874 -16.234 19.986 1.00 78.81 164 LYS A C 1
ATOM 1353 O O . LYS A 1 164 ? -11.386 -15.163 19.649 1.00 78.81 164 LYS A O 1
ATOM 1358 N N . PRO A 1 165 ? -9.681 -16.646 19.520 1.00 74.62 165 PRO A N 1
ATOM 1359 C CA . PRO A 1 165 ? -9.069 -15.984 18.381 1.00 74.62 165 PRO A CA 1
ATOM 1360 C C . PRO A 1 165 ? -9.975 -16.155 17.157 1.00 74.62 165 PRO A C 1
ATOM 1362 O O . PRO A 1 165 ? -10.784 -17.080 17.092 1.00 74.62 165 PRO A O 1
ATOM 1365 N N . PHE A 1 166 ? -9.841 -15.259 16.184 1.00 69.31 166 PHE A N 1
ATOM 1366 C CA . PHE A 1 166 ? -10.377 -15.544 14.858 1.00 69.31 166 PHE A CA 1
ATOM 1367 C C . PHE A 1 166 ? -9.573 -16.697 14.263 1.00 69.31 166 PHE A C 1
ATOM 1369 O O . PHE A 1 166 ? -8.349 -16.594 14.161 1.00 69.31 166 PHE A O 1
ATOM 1376 N N . ASP A 1 167 ? -10.255 -17.777 13.893 1.00 69.81 167 ASP A N 1
ATOM 1377 C CA . ASP A 1 167 ? -9.617 -18.902 13.223 1.00 69.81 167 ASP A CA 1
ATOM 1378 C C . ASP A 1 167 ? -9.066 -18.443 11.867 1.00 69.81 167 ASP A C 1
ATOM 1380 O O . ASP A 1 167 ? -9.737 -17.741 11.103 1.00 69.81 167 ASP A O 1
ATOM 1384 N N . TYR A 1 168 ? -7.826 -18.832 11.567 1.00 68.81 168 TYR A N 1
ATOM 1385 C CA . TYR A 1 168 ? -7.220 -18.593 10.262 1.00 68.81 168 TYR A CA 1
ATOM 1386 C C . TYR A 1 168 ? -8.065 -19.264 9.172 1.00 68.81 168 TYR A C 1
ATOM 1388 O O . TYR A 1 168 ? -8.218 -20.487 9.148 1.00 68.81 168 TYR A O 1
ATOM 1396 N N . ASN A 1 169 ? -8.599 -18.462 8.249 1.00 70.44 169 ASN A N 1
ATOM 1397 C CA . ASN A 1 169 ? -9.371 -18.963 7.122 1.00 70.44 169 ASN A CA 1
ATOM 1398 C C . ASN A 1 169 ? -8.495 -19.013 5.865 1.00 70.44 169 ASN A C 1
ATOM 1400 O O . ASN A 1 169 ? -8.343 -18.023 5.153 1.00 70.44 169 ASN A O 1
ATOM 1404 N N . SER A 1 170 ? -7.997 -20.211 5.560 1.00 63.72 170 SER A N 1
ATOM 1405 C CA . SER A 1 170 ? -7.209 -20.530 4.356 1.00 63.72 170 SER A CA 1
ATOM 1406 C C . SER A 1 170 ? -7.896 -20.231 3.006 1.00 63.72 170 SER A C 1
ATOM 1408 O O . SER A 1 170 ? -7.268 -20.351 1.955 1.00 63.72 170 SER A O 1
ATOM 1410 N N . LEU A 1 171 ? -9.187 -19.884 3.014 1.00 68.00 171 LEU A N 1
ATOM 1411 C CA . LEU A 1 171 ? -9.991 -19.502 1.847 1.00 68.00 171 LEU A CA 1
ATOM 1412 C C . LEU A 1 171 ? -10.525 -18.062 1.937 1.00 68.00 171 LEU A C 1
ATOM 1414 O O . LEU A 1 171 ? -11.318 -17.665 1.090 1.00 68.00 171 LEU A O 1
ATOM 1418 N N . GLY A 1 172 ? -10.157 -17.309 2.977 1.00 76.75 172 GLY A N 1
ATOM 1419 C CA . GLY A 1 172 ? -10.695 -15.974 3.253 1.00 76.75 172 GLY A CA 1
ATOM 1420 C C . GLY A 1 172 ? -9.668 -14.847 3.194 1.00 76.75 172 GLY A C 1
ATOM 1421 O O . GLY A 1 172 ? -10.053 -13.695 3.403 1.00 76.75 172 GLY A O 1
ATOM 1422 N N . GLU A 1 173 ? -8.394 -15.163 2.946 1.00 92.50 173 GLU A N 1
ATOM 1423 C CA . GLU A 1 173 ? -7.301 -14.190 2.896 1.00 92.50 173 GLU A CA 1
ATOM 1424 C C . GLU A 1 173 ? -6.823 -13.923 1.467 1.00 92.50 173 GLU A C 1
ATOM 1426 O O . GLU A 1 173 ? -6.577 -14.848 0.691 1.00 92.50 173 GLU A O 1
ATOM 1431 N N . VAL A 1 174 ? -6.651 -12.646 1.136 1.00 96.12 174 VAL A N 1
ATOM 1432 C CA . VAL A 1 174 ? -6.065 -12.165 -0.117 1.00 96.12 174 VAL A CA 1
ATOM 1433 C C . VAL A 1 174 ? -4.753 -11.469 0.208 1.00 96.12 174 VAL A C 1
ATOM 1435 O O . VAL A 1 174 ? -4.715 -10.607 1.083 1.00 96.12 174 VAL A O 1
ATOM 1438 N N . LEU A 1 175 ? -3.695 -11.847 -0.502 1.00 97.06 175 LEU A N 1
ATOM 1439 C CA . LEU A 1 175 ? -2.400 -11.179 -0.429 1.00 97.06 175 LEU A CA 1
ATOM 1440 C C . LEU A 1 175 ? -2.365 -10.058 -1.467 1.00 97.06 175 LEU A C 1
ATOM 1442 O O . LEU A 1 175 ? -2.548 -10.329 -2.647 1.00 97.06 175 LEU A O 1
ATOM 1446 N N . GLU A 1 176 ? -2.114 -8.830 -1.047 1.00 98.38 176 GLU A N 1
ATOM 1447 C CA . GLU A 1 176 ? -1.782 -7.696 -1.906 1.00 98.38 176 GLU A CA 1
ATOM 1448 C C . GLU A 1 176 ? -0.284 -7.414 -1.789 1.00 98.38 176 GLU A C 1
ATOM 1450 O O . GLU A 1 176 ? 0.243 -7.332 -0.681 1.00 98.38 176 GLU A O 1
ATOM 1455 N N . ILE A 1 177 ? 0.397 -7.308 -2.926 1.00 98.19 177 ILE A N 1
ATOM 1456 C CA . ILE A 1 177 ? 1.811 -6.955 -3.041 1.00 98.19 177 ILE A CA 1
ATOM 1457 C C . ILE A 1 177 ? 1.877 -5.684 -3.879 1.00 98.19 177 ILE A C 1
ATOM 1459 O O . ILE A 1 177 ? 1.501 -5.715 -5.055 1.00 98.19 177 ILE A O 1
ATOM 1463 N N . ASP A 1 178 ? 2.385 -4.603 -3.296 1.00 98.00 178 ASP A N 1
ATOM 1464 C CA . ASP A 1 178 ? 2.485 -3.315 -3.974 1.00 98.00 178 ASP A CA 1
ATOM 1465 C C . ASP A 1 178 ? 3.931 -3.047 -4.387 1.00 98.00 178 ASP A C 1
ATOM 1467 O O . ASP A 1 178 ? 4.819 -2.873 -3.552 1.00 98.00 178 ASP A O 1
ATOM 1471 N N . TYR A 1 179 ? 4.169 -3.021 -5.697 1.00 97.50 179 TYR A N 1
ATOM 1472 C CA . TYR A 1 179 ? 5.433 -2.607 -6.292 1.00 97.50 179 TYR A CA 1
ATOM 1473 C C . TYR A 1 179 ? 5.311 -1.149 -6.732 1.00 97.50 179 TYR A C 1
ATOM 1475 O O . TYR A 1 179 ? 4.546 -0.823 -7.642 1.00 97.50 179 TYR A O 1
ATOM 1483 N N . VAL A 1 180 ? 6.020 -0.266 -6.037 1.00 95.69 180 VAL A N 1
ATOM 1484 C CA . VAL A 1 180 ? 5.781 1.180 -6.060 1.00 95.69 180 VAL A CA 1
ATOM 1485 C C . VAL A 1 180 ? 7.091 1.904 -6.328 1.00 95.69 180 VAL A C 1
ATOM 1487 O O . VAL A 1 180 ? 8.100 1.549 -5.715 1.00 95.69 180 VAL A O 1
ATOM 1490 N N . ASP A 1 181 ? 7.070 2.886 -7.237 1.00 97.19 181 ASP A N 1
ATOM 1491 C CA . ASP A 1 181 ? 8.183 3.817 -7.474 1.00 97.19 181 ASP A CA 1
ATOM 1492 C C . ASP A 1 181 ? 9.540 3.105 -7.553 1.00 97.19 181 ASP A C 1
ATOM 1494 O O . ASP A 1 181 ? 10.486 3.385 -6.816 1.00 97.19 181 ASP A O 1
ATOM 1498 N N . ALA A 1 182 ? 9.619 2.102 -8.423 1.00 96.75 182 ALA A N 1
ATOM 1499 C CA . ALA A 1 182 ? 10.834 1.316 -8.571 1.00 96.75 182 ALA A CA 1
ATOM 1500 C C . ALA A 1 182 ? 11.894 2.009 -9.412 1.00 96.75 182 ALA A C 1
ATOM 1502 O O . ALA A 1 182 ? 13.079 1.685 -9.279 1.00 96.75 182 ALA A O 1
ATOM 1503 N N . HIS A 1 183 ? 11.453 2.921 -10.287 1.00 97.56 183 HIS A N 1
ATOM 1504 C CA . HIS A 1 183 ? 12.301 3.723 -11.158 1.00 97.56 183 HIS A CA 1
ATOM 1505 C C . HIS A 1 183 ? 13.429 2.885 -11.767 1.00 97.56 183 HIS A C 1
ATOM 1507 O O . HIS A 1 183 ? 14.608 3.218 -11.656 1.00 97.56 183 HIS A O 1
ATOM 1513 N N . ASN A 1 184 ? 13.089 1.749 -12.385 1.00 97.44 184 ASN A N 1
ATOM 1514 C CA . ASN A 1 184 ? 14.085 0.896 -13.025 1.00 97.44 184 ASN A CA 1
ATOM 1515 C C . ASN A 1 184 ? 14.774 1.701 -14.137 1.00 97.44 184 ASN A C 1
ATOM 1517 O O . ASN A 1 184 ? 14.132 2.133 -15.099 1.00 97.44 184 ASN A O 1
ATOM 1521 N N . GLY A 1 185 ? 16.076 1.932 -13.963 1.00 95.88 185 GLY A N 1
ATOM 1522 C CA . GLY A 1 185 ? 16.880 2.829 -14.792 1.00 95.88 185 GLY A CA 1
ATOM 1523 C C . GLY A 1 185 ? 17.291 4.140 -14.123 1.00 95.88 185 GLY A C 1
ATOM 1524 O O . GLY A 1 185 ? 18.051 4.875 -14.741 1.00 95.88 185 GLY A O 1
ATOM 1525 N N . LEU A 1 186 ? 16.848 4.430 -12.896 1.00 96.62 186 LEU A N 1
ATOM 1526 C CA . LEU A 1 186 ? 17.396 5.500 -12.057 1.00 96.62 186 LEU A CA 1
ATOM 1527 C C . LEU A 1 186 ? 18.894 5.289 -11.848 1.00 96.62 186 LEU A C 1
ATOM 1529 O O . LEU A 1 186 ? 19.323 4.184 -11.515 1.00 96.62 186 LEU A O 1
ATOM 1533 N N . LEU A 1 187 ? 19.665 6.365 -11.999 1.00 94.94 187 LEU A N 1
ATOM 1534 C CA . LEU A 1 187 ? 21.064 6.404 -11.598 1.00 94.94 187 LEU A CA 1
ATOM 1535 C C . LEU A 1 187 ? 21.215 7.195 -10.293 1.00 94.94 187 LEU A C 1
ATOM 1537 O O . LEU A 1 187 ? 21.016 8.409 -10.269 1.00 94.94 187 LEU A O 1
ATOM 1541 N N . SER A 1 188 ? 21.620 6.504 -9.229 1.00 95.50 188 SER A N 1
ATOM 1542 C CA . SER A 1 188 ? 22.083 7.113 -7.982 1.00 95.50 188 SER A CA 1
ATOM 1543 C C . SER A 1 188 ? 23.561 6.811 -7.792 1.00 95.50 188 SER A C 1
ATOM 1545 O O . SER A 1 188 ? 23.968 5.649 -7.842 1.00 95.50 188 SER A O 1
ATOM 1547 N N . TRP A 1 189 ? 24.359 7.852 -7.561 1.00 95.06 189 TRP A N 1
ATOM 1548 C CA . TRP A 1 189 ? 25.784 7.726 -7.275 1.00 95.06 189 TRP A CA 1
ATOM 1549 C C . TRP A 1 189 ? 26.052 8.020 -5.799 1.00 95.06 189 TRP A C 1
ATOM 1551 O O . TRP A 1 189 ? 25.662 9.075 -5.286 1.00 95.06 189 TRP A O 1
ATOM 1561 N N . ARG A 1 190 ? 26.733 7.091 -5.115 1.00 96.00 190 ARG A N 1
ATOM 1562 C CA . ARG A 1 190 ? 27.010 7.160 -3.674 1.00 96.00 190 ARG A CA 1
ATOM 1563 C C . ARG A 1 190 ? 27.647 8.461 -3.208 1.00 96.00 190 ARG A C 1
ATOM 1565 O O . ARG A 1 190 ? 27.264 8.952 -2.151 1.00 96.00 190 ARG A O 1
ATOM 1572 N N . ASP A 1 191 ? 28.588 9.021 -3.960 1.00 96.25 191 ASP A N 1
ATOM 1573 C CA . ASP A 1 191 ? 29.297 10.231 -3.523 1.00 96.25 191 ASP A CA 1
ATOM 1574 C C . ASP A 1 191 ? 28.377 11.462 -3.477 1.00 96.25 191 ASP A C 1
ATOM 1576 O O . ASP A 1 191 ? 28.619 12.392 -2.708 1.00 96.25 191 ASP A O 1
ATOM 1580 N N . GLU A 1 192 ? 27.293 11.460 -4.258 1.00 93.69 192 GLU A N 1
ATOM 1581 C CA . GLU A 1 192 ? 26.323 12.554 -4.298 1.00 93.69 192 GLU A CA 1
ATOM 1582 C C . GLU A 1 192 ? 25.150 12.324 -3.343 1.00 93.69 192 GLU A C 1
ATOM 1584 O O . GLU A 1 192 ? 24.674 13.266 -2.709 1.00 93.69 192 GLU A O 1
ATOM 1589 N N . THR A 1 193 ? 24.672 11.084 -3.244 1.00 94.12 193 THR A N 1
ATOM 1590 C CA . THR A 1 193 ? 23.386 10.744 -2.604 1.00 94.12 193 THR A CA 1
ATOM 1591 C C . THR A 1 193 ? 23.521 9.928 -1.319 1.00 94.12 193 THR A C 1
ATOM 1593 O O . THR A 1 193 ? 22.560 9.806 -0.562 1.00 94.12 193 THR A O 1
ATOM 1596 N N . GLY A 1 194 ? 24.703 9.365 -1.062 1.00 93.88 194 GLY A N 1
ATOM 1597 C CA . GLY A 1 194 ? 24.976 8.424 0.023 1.00 93.88 194 GLY A CA 1
ATOM 1598 C C . GLY A 1 194 ? 24.840 6.947 -0.366 1.00 93.88 194 GLY A C 1
ATOM 1599 O O . GLY A 1 194 ? 25.436 6.111 0.313 1.00 93.88 194 GLY A O 1
ATOM 1600 N N . ASN A 1 195 ? 24.142 6.614 -1.462 1.00 94.88 195 ASN A N 1
ATOM 1601 C CA . ASN A 1 195 ? 23.905 5.231 -1.895 1.00 94.88 195 ASN A CA 1
ATOM 1602 C C . ASN A 1 195 ? 24.021 5.050 -3.416 1.00 94.88 195 ASN A C 1
ATOM 1604 O O . ASN A 1 195 ? 23.669 5.929 -4.201 1.00 94.88 195 ASN A O 1
ATOM 1608 N N . ASP A 1 196 ? 24.462 3.866 -3.839 1.00 96.25 196 ASP A N 1
ATOM 1609 C CA . ASP A 1 196 ? 24.431 3.485 -5.252 1.00 96.25 196 ASP A CA 1
ATOM 1610 C C . ASP A 1 196 ? 23.079 2.865 -5.610 1.00 96.25 196 ASP A C 1
ATOM 1612 O O . ASP A 1 196 ? 22.546 2.032 -4.870 1.00 96.25 196 ASP A O 1
ATOM 1616 N N . TYR A 1 197 ? 22.561 3.231 -6.778 1.00 96.25 197 TYR A N 1
ATOM 1617 C CA . TYR A 1 197 ? 21.423 2.568 -7.399 1.00 96.25 197 TYR A CA 1
ATOM 1618 C C . TYR A 1 197 ? 21.588 2.593 -8.907 1.00 96.25 197 TYR A C 1
ATOM 1620 O O . TYR A 1 197 ? 21.832 3.635 -9.512 1.00 96.25 197 TYR A O 1
ATOM 1628 N N . ASP A 1 198 ? 21.465 1.413 -9.487 1.00 95.38 198 ASP A N 1
ATOM 1629 C CA . ASP A 1 198 ? 21.497 1.154 -10.913 1.00 95.38 198 ASP A CA 1
ATOM 1630 C C . ASP A 1 198 ? 20.517 0.011 -11.207 1.00 95.38 198 ASP A C 1
ATOM 1632 O O . ASP A 1 198 ? 19.903 -0.563 -10.295 1.00 95.38 198 ASP A O 1
ATOM 1636 N N . LEU A 1 199 ? 20.364 -0.356 -12.479 1.00 95.00 199 LEU A N 1
ATOM 1637 C CA . LEU A 1 199 ? 19.404 -1.385 -12.862 1.00 95.00 199 LEU A CA 1
ATOM 1638 C C . LEU A 1 199 ? 19.722 -2.763 -12.253 1.00 95.00 199 LEU A C 1
ATOM 1640 O O . LEU A 1 199 ? 18.809 -3.543 -11.988 1.00 95.00 199 LEU A O 1
ATOM 1644 N N . ARG A 1 200 ? 21.001 -3.068 -11.992 1.00 95.62 200 ARG A N 1
ATOM 1645 C CA . ARG A 1 200 ? 21.414 -4.337 -11.373 1.00 95.62 200 ARG A CA 1
ATOM 1646 C C . ARG A 1 200 ? 21.006 -4.382 -9.902 1.00 95.62 200 ARG A C 1
ATOM 1648 O O . ARG A 1 200 ? 20.546 -5.418 -9.426 1.00 95.62 200 ARG A O 1
ATOM 1655 N N . ILE A 1 201 ? 21.188 -3.276 -9.183 1.00 96.62 201 ILE A N 1
ATOM 1656 C CA . ILE A 1 201 ? 20.773 -3.135 -7.783 1.00 96.62 201 ILE A CA 1
ATOM 1657 C C . ILE A 1 201 ? 19.244 -3.192 -7.684 1.00 96.62 201 ILE A C 1
ATOM 1659 O O . ILE A 1 201 ? 18.729 -3.911 -6.828 1.00 96.62 201 ILE A O 1
ATOM 1663 N N . ALA A 1 202 ? 18.531 -2.511 -8.587 1.00 95.81 202 ALA A N 1
ATOM 1664 C CA . ALA A 1 202 ? 17.072 -2.554 -8.673 1.00 95.81 202 ALA A CA 1
ATOM 1665 C C . ALA A 1 202 ? 16.550 -3.991 -8.858 1.00 95.81 202 ALA A C 1
ATOM 1667 O O . ALA A 1 202 ? 15.691 -4.450 -8.100 1.00 95.81 202 ALA A O 1
ATOM 1668 N N . GLU A 1 203 ? 17.123 -4.730 -9.816 1.00 96.38 203 GLU A N 1
ATOM 1669 C CA . GLU A 1 203 ? 16.767 -6.126 -10.083 1.00 96.38 203 GLU A CA 1
ATOM 1670 C C . GLU A 1 203 ? 17.032 -7.027 -8.869 1.00 96.38 203 GLU A C 1
ATOM 1672 O O . GLU A 1 203 ? 16.158 -7.803 -8.474 1.00 96.38 203 GLU A O 1
ATOM 1677 N N . ALA A 1 204 ? 18.218 -6.921 -8.263 1.00 96.12 204 ALA A N 1
ATOM 1678 C CA . ALA A 1 204 ? 18.603 -7.745 -7.121 1.00 96.12 204 ALA A CA 1
ATOM 1679 C C . ALA A 1 204 ? 17.689 -7.508 -5.910 1.00 96.12 204 ALA A C 1
ATOM 1681 O O . ALA A 1 204 ? 17.155 -8.471 -5.357 1.00 96.12 204 ALA A O 1
ATOM 1682 N N . ARG A 1 205 ? 17.453 -6.237 -5.551 1.00 95.81 205 ARG A N 1
ATOM 1683 C CA . ARG A 1 205 ? 16.575 -5.847 -4.436 1.00 95.81 205 ARG A CA 1
ATOM 1684 C C . ARG A 1 205 ? 15.158 -6.363 -4.645 1.00 95.81 205 ARG A C 1
ATOM 1686 O O . ARG A 1 205 ? 14.596 -7.003 -3.764 1.00 95.81 205 ARG A O 1
ATOM 1693 N N . PHE A 1 206 ? 14.589 -6.143 -5.830 1.00 96.62 206 PHE A N 1
ATOM 1694 C CA . PHE A 1 206 ? 13.235 -6.602 -6.119 1.00 96.62 206 PHE A CA 1
ATOM 1695 C C . PHE A 1 206 ? 13.115 -8.130 -6.061 1.00 96.62 206 PHE A C 1
ATOM 1697 O O . PHE A 1 206 ? 12.182 -8.649 -5.446 1.00 96.62 206 PHE A O 1
ATOM 1704 N N . LYS A 1 207 ? 14.071 -8.866 -6.646 1.00 95.19 207 LYS A N 1
ATOM 1705 C CA . LYS A 1 207 ? 14.083 -10.337 -6.592 1.00 95.19 207 LYS A CA 1
ATOM 1706 C C . LYS A 1 207 ? 14.187 -10.857 -5.159 1.00 95.19 207 LYS A C 1
ATOM 1708 O O . LYS A 1 207 ? 13.516 -11.835 -4.835 1.00 95.19 207 LYS A O 1
ATOM 1713 N N . GLU A 1 208 ? 14.975 -10.203 -4.309 1.00 95.62 208 GLU A N 1
ATOM 1714 C CA . GLU A 1 208 ? 15.082 -10.537 -2.888 1.00 95.62 208 GLU A CA 1
ATOM 1715 C C . GLU A 1 208 ? 13.754 -10.312 -2.149 1.00 95.62 208 GLU A C 1
ATOM 1717 O O . GLU A 1 208 ? 13.252 -11.245 -1.519 1.00 95.62 208 GLU A O 1
ATOM 1722 N N . CYS A 1 209 ? 13.124 -9.141 -2.320 1.00 95.69 209 CYS A N 1
ATOM 1723 C CA . CYS A 1 209 ? 11.811 -8.838 -1.739 1.00 95.69 209 CYS A CA 1
ATOM 1724 C C . CYS A 1 209 ? 10.764 -9.888 -2.137 1.00 95.69 209 CYS A C 1
ATOM 1726 O O . CYS A 1 209 ? 10.076 -10.455 -1.288 1.00 95.69 209 CYS A O 1
ATOM 1728 N N . ILE A 1 210 ? 10.649 -10.178 -3.437 1.00 95.88 210 ILE A N 1
ATOM 1729 C CA . ILE A 1 210 ? 9.676 -11.142 -3.963 1.00 95.88 210 ILE A CA 1
ATOM 1730 C C . ILE A 1 210 ? 9.950 -12.556 -3.441 1.00 95.88 210 ILE A C 1
ATOM 1732 O O . ILE A 1 210 ? 9.012 -13.270 -3.068 1.00 95.88 210 ILE A O 1
ATOM 1736 N N . ALA A 1 211 ? 11.219 -12.966 -3.377 1.00 94.62 211 ALA A N 1
ATOM 1737 C CA . ALA A 1 211 ? 11.595 -14.261 -2.824 1.00 94.62 211 ALA A CA 1
ATOM 1738 C C . ALA A 1 211 ? 11.225 -14.376 -1.336 1.00 94.62 211 ALA A C 1
ATOM 1740 O O . ALA A 1 211 ? 10.663 -15.400 -0.939 1.00 94.62 211 ALA A O 1
ATOM 1741 N N . ASP A 1 212 ? 11.478 -13.337 -0.534 1.00 95.12 212 ASP A N 1
ATOM 1742 C CA . ASP A 1 212 ? 11.113 -13.299 0.885 1.00 95.12 212 ASP A CA 1
ATOM 1743 C C . ASP A 1 212 ? 9.589 -13.351 1.086 1.00 95.12 212 ASP A C 1
ATOM 1745 O O . ASP A 1 212 ? 9.088 -14.172 1.856 1.00 95.12 212 ASP A O 1
ATOM 1749 N N . ILE A 1 213 ? 8.820 -12.569 0.321 1.00 95.06 213 ILE A N 1
ATOM 1750 C CA . ILE A 1 213 ? 7.349 -12.572 0.386 1.00 95.06 213 ILE A CA 1
ATOM 1751 C C . ILE A 1 213 ? 6.796 -13.972 0.103 1.00 95.06 213 ILE A C 1
ATOM 1753 O O . ILE A 1 213 ? 6.019 -14.514 0.897 1.00 95.06 213 ILE A O 1
ATOM 1757 N N . PHE A 1 214 ? 7.215 -14.612 -0.993 1.00 94.06 214 PHE A N 1
ATOM 1758 C CA . PHE A 1 214 ? 6.738 -15.959 -1.319 1.00 94.06 214 PHE A CA 1
ATOM 1759 C C . PHE A 1 214 ? 7.286 -17.036 -0.373 1.00 94.06 214 PHE A C 1
ATOM 1761 O O . PHE A 1 214 ? 6.628 -18.060 -0.165 1.00 94.06 214 PHE A O 1
ATOM 1768 N N . GLN A 1 215 ? 8.439 -16.810 0.261 1.00 93.81 215 GLN A N 1
ATOM 1769 C CA . GLN A 1 215 ? 8.932 -17.649 1.351 1.00 93.81 215 GLN A CA 1
ATOM 1770 C C . GLN A 1 215 ? 8.025 -17.547 2.587 1.00 93.81 215 GLN A C 1
ATOM 1772 O O . GLN A 1 215 ? 7.665 -18.587 3.143 1.00 93.81 215 GLN A O 1
ATOM 1777 N N . ARG A 1 216 ? 7.588 -16.342 2.980 1.00 92.69 216 ARG A N 1
ATOM 1778 C CA . ARG A 1 216 ? 6.619 -16.122 4.076 1.00 92.69 216 ARG A CA 1
ATOM 1779 C C . ARG A 1 216 ? 5.235 -16.699 3.773 1.00 92.69 216 ARG 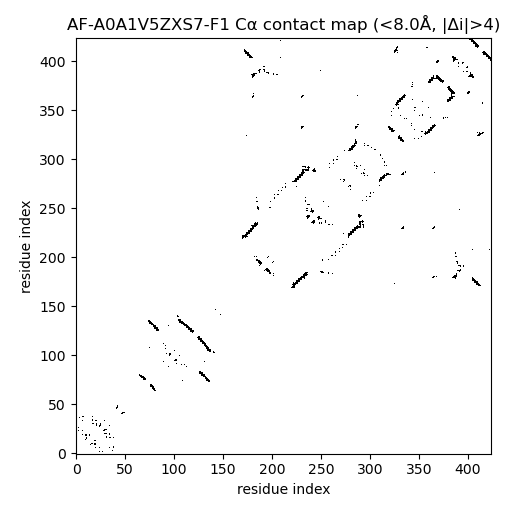A C 1
ATOM 1781 O O . ARG A 1 216 ? 4.494 -17.052 4.687 1.00 92.69 216 ARG A O 1
ATOM 1788 N N . CYS A 1 217 ? 4.896 -16.855 2.494 1.00 91.56 217 CYS A N 1
ATOM 1789 C CA . CYS A 1 217 ? 3.671 -17.532 2.069 1.00 91.56 217 CYS A CA 1
ATOM 1790 C C . CYS A 1 217 ? 3.711 -19.060 2.266 1.00 91.56 217 CYS A C 1
ATOM 1792 O O . CYS A 1 217 ? 2.663 -19.703 2.196 1.00 91.56 217 CYS A O 1
ATOM 1794 N N . LYS A 1 218 ? 4.878 -19.682 2.501 1.00 89.38 218 LYS A N 1
ATOM 1795 C CA . LYS A 1 218 ? 4.964 -21.144 2.665 1.00 89.38 218 LYS A CA 1
ATOM 1796 C C . LYS A 1 218 ? 4.145 -21.611 3.870 1.00 89.38 218 LYS A C 1
ATOM 1798 O O . LYS A 1 218 ? 4.287 -21.105 4.974 1.00 89.38 218 LYS A O 1
ATOM 1803 N N . GLY A 1 219 ? 3.296 -22.614 3.649 1.00 86.19 219 GLY A N 1
ATOM 1804 C CA . GLY A 1 219 ? 2.386 -23.137 4.675 1.00 86.19 219 GLY A CA 1
ATOM 1805 C C . GLY A 1 219 ? 1.107 -22.314 4.862 1.00 86.19 219 GLY A C 1
ATOM 1806 O O . GLY A 1 219 ? 0.230 -22.738 5.610 1.00 86.19 219 GLY A O 1
ATOM 1807 N N . ARG A 1 220 ? 0.962 -21.190 4.149 1.00 87.19 220 ARG A N 1
ATOM 1808 C CA . ARG A 1 220 ? -0.277 -20.416 4.060 1.00 87.19 220 ARG A CA 1
ATOM 1809 C C . ARG A 1 220 ? -0.948 -20.675 2.718 1.00 87.19 220 ARG A C 1
ATOM 1811 O O . ARG A 1 220 ? -0.291 -20.922 1.707 1.00 87.19 220 ARG A O 1
ATOM 1818 N N . LYS A 1 221 ? -2.272 -20.605 2.709 1.00 87.25 221 LYS A N 1
ATOM 1819 C CA . LYS A 1 221 ? -3.077 -20.593 1.492 1.00 87.25 221 LYS A CA 1
ATOM 1820 C C . LYS A 1 221 ? -3.813 -19.263 1.420 1.00 87.25 221 LYS A C 1
ATOM 1822 O O . LYS A 1 221 ? -4.449 -18.856 2.388 1.00 87.25 221 LYS A O 1
ATOM 1827 N N . PHE A 1 222 ? -3.705 -18.612 0.273 1.00 92.19 222 PHE A N 1
ATOM 1828 C CA . PHE A 1 222 ? -4.466 -17.415 -0.043 1.00 92.19 222 PHE A CA 1
ATOM 1829 C C . PHE A 1 222 ? -5.544 -17.780 -1.061 1.00 92.19 222 PHE A C 1
ATOM 1831 O O . PHE A 1 222 ? -5.412 -18.742 -1.819 1.00 92.19 222 PHE A O 1
ATOM 1838 N N . GLU A 1 223 ? -6.633 -17.025 -1.072 1.00 93.69 223 GLU A N 1
ATOM 1839 C CA . GLU A 1 223 ? -7.654 -17.136 -2.110 1.00 93.69 223 GLU A CA 1
ATOM 1840 C C . GLU A 1 223 ? -7.160 -16.549 -3.432 1.00 93.69 223 GLU A C 1
ATOM 1842 O O . GLU A 1 223 ? -7.460 -17.075 -4.502 1.00 93.69 223 GLU A O 1
ATOM 1847 N N . LYS A 1 224 ? -6.415 -15.444 -3.348 1.00 94.31 224 LYS A N 1
ATOM 1848 C CA . LYS A 1 224 ? -5.858 -14.725 -4.488 1.00 94.31 224 LYS A CA 1
ATOM 1849 C C . LYS A 1 224 ? -4.625 -13.940 -4.052 1.00 94.31 224 LYS A C 1
ATOM 1851 O O . LYS A 1 224 ? -4.569 -13.463 -2.918 1.00 94.31 224 LYS A O 1
ATOM 1856 N N . THR A 1 225 ? -3.693 -13.749 -4.974 1.00 97.06 225 THR A N 1
ATOM 1857 C CA . THR A 1 225 ? -2.637 -12.742 -4.863 1.00 97.06 225 THR A CA 1
ATOM 1858 C C . THR A 1 225 ? -2.929 -11.609 -5.840 1.00 97.06 225 THR A C 1
ATOM 1860 O O . THR A 1 225 ? -3.096 -11.849 -7.032 1.00 97.06 225 THR A O 1
ATOM 1863 N N . ILE A 1 226 ? -3.025 -10.384 -5.339 1.00 98.44 226 ILE A N 1
ATOM 1864 C CA . ILE A 1 226 ? -3.052 -9.149 -6.119 1.00 98.44 226 ILE A CA 1
ATOM 1865 C C . ILE A 1 226 ? -1.623 -8.620 -6.125 1.00 98.44 226 ILE A C 1
ATOM 1867 O O . ILE A 1 226 ? -1.045 -8.408 -5.066 1.00 98.44 226 ILE A O 1
ATOM 1871 N N . PHE A 1 227 ? -1.057 -8.415 -7.303 1.00 98.56 227 PHE A N 1
ATOM 1872 C CA . PHE A 1 227 ? 0.205 -7.712 -7.467 1.00 98.56 227 PHE A CA 1
ATOM 1873 C C . PHE A 1 227 ? -0.076 -6.416 -8.211 1.00 98.56 227 PHE A C 1
ATOM 1875 O O . PHE A 1 227 ? -0.464 -6.447 -9.385 1.00 98.56 227 PHE A O 1
ATOM 1882 N N . ALA A 1 228 ? 0.071 -5.289 -7.525 1.00 98.44 228 ALA A N 1
ATOM 1883 C CA . ALA A 1 228 ? -0.183 -3.981 -8.096 1.00 98.44 228 ALA A CA 1
ATOM 1884 C C . ALA A 1 228 ? 1.134 -3.253 -8.357 1.00 98.44 228 ALA A C 1
ATOM 1886 O O . ALA A 1 228 ? 1.967 -3.102 -7.470 1.00 98.44 228 ALA A O 1
ATOM 1887 N N . THR A 1 229 ? 1.313 -2.776 -9.586 1.00 98.19 229 THR A N 1
ATOM 1888 C CA . THR A 1 229 ? 2.357 -1.802 -9.902 1.00 98.19 229 THR A CA 1
ATOM 1889 C C . THR A 1 229 ? 1.756 -0.408 -9.796 1.00 98.19 229 THR A C 1
ATOM 1891 O O . THR A 1 229 ? 0.975 -0.025 -10.674 1.00 98.19 229 THR A O 1
ATOM 1894 N N . LEU A 1 230 ? 2.080 0.341 -8.741 1.00 97.44 230 LEU A N 1
ATOM 1895 C CA . LEU A 1 230 ? 1.472 1.648 -8.445 1.00 97.44 230 LEU A CA 1
ATOM 1896 C C . LEU A 1 230 ? 2.181 2.816 -9.154 1.00 97.44 230 LEU A C 1
ATOM 1898 O O . LEU A 1 230 ? 2.382 3.873 -8.564 1.00 97.44 230 LEU A O 1
ATOM 1902 N N . GLY A 1 231 ? 2.513 2.633 -10.433 1.00 96.94 231 GLY A N 1
ATOM 1903 C CA . GLY A 1 231 ? 3.184 3.627 -11.275 1.00 96.94 231 GLY A CA 1
ATOM 1904 C C . GLY A 1 231 ? 4.693 3.739 -11.051 1.00 96.94 231 GLY A C 1
ATOM 1905 O O . GLY A 1 231 ? 5.228 3.215 -10.073 1.00 96.94 231 GLY A O 1
ATOM 1906 N N . ASP A 1 232 ? 5.359 4.411 -11.994 1.00 98.12 232 ASP A N 1
ATOM 1907 C CA . ASP A 1 232 ? 6.786 4.743 -11.954 1.00 98.12 232 ASP A CA 1
ATOM 1908 C C . ASP A 1 232 ? 7.681 3.502 -11.779 1.00 98.12 232 ASP A C 1
ATOM 1910 O O . ASP A 1 232 ? 8.648 3.463 -11.012 1.00 98.12 232 ASP A O 1
ATOM 1914 N N . ILE A 1 233 ? 7.341 2.438 -12.511 1.00 98.00 233 ILE A N 1
ATOM 1915 C CA . ILE A 1 233 ? 8.131 1.206 -12.533 1.00 98.00 233 ILE A CA 1
ATOM 1916 C C . ILE A 1 233 ? 9.360 1.383 -13.419 1.00 98.00 233 ILE A C 1
ATOM 1918 O O . ILE A 1 233 ? 10.434 0.882 -13.082 1.00 98.00 233 ILE A O 1
ATOM 1922 N N . LEU A 1 234 ? 9.213 2.085 -14.541 1.00 97.94 234 LEU A N 1
ATOM 1923 C CA . LEU A 1 234 ? 10.328 2.543 -15.366 1.00 97.94 234 LEU A CA 1
ATOM 1924 C C . LEU A 1 234 ? 10.655 3.997 -15.018 1.00 97.94 234 LEU A C 1
ATOM 1926 O O . LEU A 1 234 ? 9.762 4.801 -14.771 1.00 97.94 234 LEU A O 1
ATOM 1930 N N . HIS A 1 235 ? 11.942 4.346 -15.024 1.00 97.62 235 HIS A N 1
ATOM 1931 C CA . HIS A 1 235 ? 12.368 5.696 -14.642 1.00 97.62 235 HIS A CA 1
ATOM 1932 C C . HIS A 1 235 ? 12.035 6.775 -15.694 1.00 97.62 235 HIS A C 1
ATOM 1934 O O . HIS A 1 235 ? 11.909 7.955 -15.363 1.00 97.62 235 HIS A O 1
ATOM 1940 N N . VAL A 1 236 ? 11.901 6.382 -16.967 1.00 97.69 236 VAL A N 1
ATOM 1941 C CA . VAL A 1 236 ? 11.652 7.280 -18.109 1.00 97.69 236 VAL A CA 1
ATOM 1942 C C . VAL A 1 236 ? 10.663 6.684 -19.108 1.00 97.69 236 VAL A C 1
ATOM 1944 O O . VAL A 1 236 ? 10.541 5.463 -19.243 1.00 97.69 236 VAL A O 1
ATOM 1947 N N . ASP A 1 237 ? 10.005 7.560 -19.867 1.00 97.56 237 ASP A N 1
ATOM 1948 C CA . ASP A 1 237 ? 8.963 7.192 -20.832 1.00 97.56 237 ASP A CA 1
ATOM 1949 C C . ASP A 1 237 ? 9.480 7.099 -22.277 1.00 97.56 237 ASP A C 1
ATOM 1951 O O . ASP A 1 237 ? 8.740 6.726 -23.185 1.00 97.56 237 ASP A O 1
ATOM 1955 N N . ASN A 1 238 ? 10.726 7.508 -22.542 1.00 96.12 238 ASN A N 1
ATOM 1956 C CA . ASN A 1 238 ? 11.285 7.545 -23.896 1.00 96.12 238 ASN A CA 1
ATOM 1957 C C . ASN A 1 238 ? 12.822 7.663 -23.925 1.00 96.12 238 ASN A C 1
ATOM 1959 O O . ASN A 1 238 ? 13.466 7.978 -22.924 1.00 96.12 238 ASN A O 1
ATOM 1963 N N . ASP A 1 239 ? 13.397 7.486 -25.121 1.00 94.75 239 ASP A N 1
ATOM 1964 C CA . ASP A 1 239 ? 14.847 7.525 -25.372 1.00 94.75 239 ASP A CA 1
ATOM 1965 C C . ASP A 1 239 ? 15.501 8.906 -25.195 1.00 94.75 239 ASP A C 1
ATOM 1967 O O . ASP A 1 239 ? 16.727 8.981 -25.113 1.00 94.75 239 ASP A O 1
ATOM 1971 N N . ASN A 1 240 ? 14.723 9.990 -25.072 1.00 95.75 240 ASN A N 1
ATOM 1972 C CA . ASN A 1 240 ? 15.258 11.298 -24.671 1.00 95.75 240 ASN A CA 1
ATOM 1973 C C . ASN A 1 240 ? 15.465 11.402 -23.150 1.00 95.75 240 ASN A C 1
ATOM 1975 O O . ASN A 1 240 ? 15.799 12.478 -22.658 1.00 95.75 240 ASN A O 1
ATOM 1979 N N . GLN A 1 241 ? 15.265 10.303 -22.412 1.00 96.06 241 GLN A N 1
ATOM 1980 C CA . GLN A 1 241 ? 15.415 10.220 -20.961 1.00 96.06 241 GLN A CA 1
ATOM 1981 C C . GLN A 1 241 ? 14.528 11.225 -20.227 1.00 96.06 241 GLN A C 1
ATOM 1983 O O . GLN A 1 241 ? 14.974 11.930 -19.325 1.00 96.06 241 GLN A O 1
ATOM 1988 N N . THR A 1 242 ? 13.261 11.319 -20.625 1.00 97.75 242 THR A N 1
ATOM 1989 C CA . THR A 1 242 ? 12.301 12.180 -19.935 1.00 97.75 242 THR A CA 1
ATOM 1990 C C . THR A 1 242 ? 11.155 11.384 -19.337 1.00 97.75 242 THR A C 1
ATOM 1992 O O . THR A 1 242 ? 10.762 10.343 -19.864 1.00 97.75 242 THR A O 1
ATOM 1995 N N . THR A 1 243 ? 10.554 11.929 -18.281 1.00 98.06 243 THR A N 1
ATOM 1996 C CA . THR A 1 243 ? 9.219 11.525 -17.826 1.00 98.06 243 THR A CA 1
ATOM 1997 C C . THR A 1 243 ? 8.175 11.791 -18.913 1.00 98.06 243 THR A C 1
ATOM 1999 O O . THR A 1 243 ? 8.457 12.457 -19.921 1.00 98.06 243 THR A O 1
ATOM 2002 N N . THR A 1 244 ? 6.939 11.343 -18.685 1.00 97.38 244 THR A N 1
ATOM 2003 C CA . THR A 1 244 ? 5.824 11.536 -19.628 1.00 97.38 244 THR A CA 1
ATOM 2004 C C . THR A 1 244 ? 5.613 13.009 -20.001 1.00 97.38 244 THR A C 1
ATOM 2006 O O . THR A 1 244 ? 5.275 13.330 -21.138 1.00 97.38 244 THR A O 1
ATOM 2009 N N . ASN A 1 245 ? 5.832 13.926 -19.052 1.00 96.75 245 ASN A N 1
ATOM 2010 C CA . ASN A 1 245 ? 5.647 15.366 -19.261 1.00 96.75 245 ASN A CA 1
ATOM 2011 C C . ASN A 1 245 ? 6.925 16.089 -19.728 1.00 96.75 245 ASN A C 1
ATOM 2013 O O . ASN A 1 245 ? 6.950 17.318 -19.763 1.00 96.75 245 ASN A O 1
ATOM 2017 N N . GLY A 1 246 ? 7.981 15.357 -20.093 1.00 97.56 246 GLY A N 1
ATOM 2018 C CA . GLY A 1 246 ? 9.199 15.937 -20.664 1.00 97.56 246 GLY A CA 1
ATOM 2019 C C . GLY A 1 246 ? 10.255 16.372 -19.646 1.00 97.56 246 GLY A C 1
ATOM 2020 O O . GLY A 1 246 ? 11.236 17.004 -20.031 1.00 97.56 246 GLY A O 1
ATOM 2021 N N . THR A 1 247 ? 10.107 16.033 -18.361 1.00 97.44 247 THR A N 1
ATOM 2022 C CA . THR A 1 247 ? 11.150 16.307 -17.360 1.00 97.44 247 THR A CA 1
ATOM 2023 C C . THR A 1 247 ? 12.323 15.364 -17.587 1.00 97.44 247 THR A C 1
ATOM 2025 O O . THR A 1 247 ? 12.152 14.155 -17.466 1.00 97.44 247 THR A O 1
ATOM 2028 N N . PHE A 1 248 ? 13.502 15.897 -17.909 1.00 97.06 248 PHE A N 1
ATOM 2029 C CA . PHE A 1 248 ? 14.726 15.104 -18.046 1.00 97.06 248 PHE A CA 1
ATOM 2030 C C . PHE A 1 248 ? 15.069 14.371 -16.745 1.00 97.06 248 PHE A C 1
ATOM 2032 O O . PHE A 1 248 ? 14.898 14.929 -15.66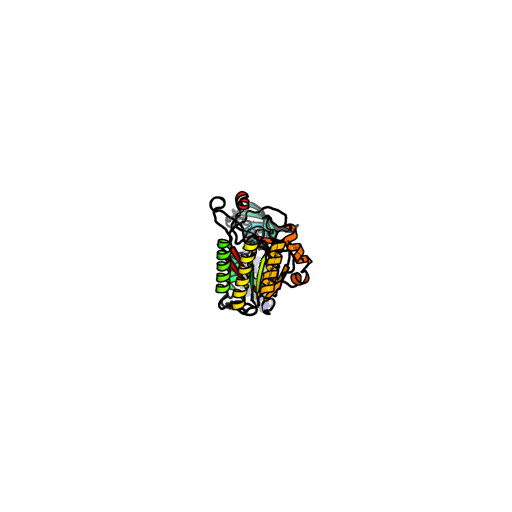1 1.00 97.06 248 PHE A O 1
ATOM 2039 N N . GLN A 1 249 ? 15.558 13.142 -16.868 1.00 96.25 249 GLN A N 1
ATOM 2040 C CA . GLN A 1 249 ? 15.975 12.265 -15.783 1.00 96.25 249 GLN A CA 1
ATOM 2041 C C . GLN A 1 249 ? 17.340 11.649 -16.108 1.00 96.25 249 GLN A C 1
ATOM 2043 O O . GLN A 1 249 ? 17.632 11.336 -17.261 1.00 96.25 249 GLN A O 1
ATOM 2048 N N . GLN A 1 250 ? 18.178 11.456 -15.092 1.00 93.38 250 GLN A N 1
ATOM 2049 C CA . GLN A 1 250 ? 19.476 10.800 -15.256 1.00 93.38 250 GLN A CA 1
ATOM 2050 C C . GLN A 1 250 ? 19.283 9.284 -15.220 1.00 93.38 250 GLN A C 1
ATOM 2052 O O . GLN A 1 250 ? 18.864 8.736 -14.202 1.00 93.38 250 GLN A O 1
ATOM 2057 N N . THR A 1 251 ? 19.600 8.607 -16.325 1.00 92.56 251 THR A N 1
ATOM 2058 C CA . THR A 1 251 ? 19.340 7.168 -16.461 1.00 92.56 251 THR A CA 1
ATOM 2059 C C . THR A 1 251 ? 20.609 6.328 -16.599 1.00 92.56 251 THR A C 1
ATOM 2061 O O . THR A 1 251 ? 21.560 6.719 -17.279 1.00 92.56 251 THR A O 1
ATOM 2064 N N . GLU A 1 252 ? 20.603 5.126 -16.018 1.00 84.94 252 GLU A N 1
ATOM 2065 C CA . GLU A 1 252 ? 21.573 4.066 -16.317 1.00 84.94 252 GLU A CA 1
ATOM 2066 C C . GLU A 1 252 ? 21.001 3.129 -17.388 1.00 84.94 252 GLU A C 1
ATOM 2068 O O . GLU A 1 252 ? 20.396 2.098 -17.103 1.00 84.94 252 GLU A O 1
ATOM 2073 N N . GLY A 1 253 ? 21.175 3.491 -18.661 1.00 86.25 253 GLY A N 1
ATOM 2074 C CA . GLY A 1 253 ? 20.846 2.614 -19.786 1.00 86.25 253 GLY A CA 1
ATOM 2075 C C . GLY A 1 253 ? 20.052 3.287 -20.899 1.00 86.25 253 GLY A C 1
ATOM 2076 O O . GLY A 1 253 ? 19.971 4.505 -21.000 1.00 86.25 253 GLY A O 1
ATOM 2077 N N . ARG A 1 254 ? 19.501 2.462 -21.793 1.00 92.56 254 ARG A N 1
ATOM 2078 C CA . ARG A 1 254 ? 18.590 2.895 -22.864 1.00 92.56 254 ARG A CA 1
ATOM 2079 C C . ARG A 1 254 ? 17.235 2.250 -22.639 1.00 92.56 254 ARG A C 1
ATOM 2081 O O . ARG A 1 254 ? 17.199 1.115 -22.159 1.00 92.56 254 ARG A O 1
ATOM 2088 N N . THR A 1 255 ? 16.161 2.908 -23.065 1.00 94.69 255 THR A N 1
ATOM 2089 C CA . THR A 1 255 ? 14.780 2.444 -22.856 1.00 94.69 255 THR A CA 1
ATOM 2090 C C . THR A 1 255 ? 14.572 0.962 -23.192 1.00 94.69 255 THR A C 1
ATOM 2092 O O . THR A 1 255 ? 13.979 0.279 -22.364 1.00 94.69 255 THR A O 1
ATOM 2095 N N . PRO A 1 256 ? 15.119 0.396 -24.296 1.00 96.50 256 PRO A N 1
ATOM 2096 C CA . PRO A 1 256 ? 14.968 -1.036 -24.578 1.00 96.50 256 PRO A CA 1
ATOM 2097 C C . PRO A 1 256 ? 15.591 -1.956 -23.516 1.00 96.50 256 PRO A C 1
ATOM 2099 O O . PRO A 1 256 ? 14.975 -2.937 -23.121 1.00 96.50 256 PRO A O 1
ATOM 2102 N N . LYS A 1 257 ? 16.784 -1.618 -22.998 1.00 95.94 257 LYS A N 1
ATOM 2103 C CA . LYS A 1 257 ? 17.448 -2.391 -21.931 1.00 95.94 257 LYS A CA 1
ATOM 2104 C C . LYS A 1 257 ? 16.625 -2.344 -20.641 1.00 95.94 257 LYS A C 1
ATOM 2106 O O . LYS A 1 257 ? 16.448 -3.379 -20.006 1.00 95.94 257 LYS A O 1
ATOM 2111 N N . LEU A 1 258 ? 16.143 -1.151 -20.272 1.00 96.31 258 LEU A N 1
ATOM 2112 C CA . LEU A 1 258 ? 15.296 -0.961 -19.090 1.00 96.31 258 LEU A CA 1
ATOM 2113 C C . LEU A 1 258 ? 14.022 -1.801 -19.220 1.00 96.31 258 LEU A C 1
ATOM 2115 O O . LEU A 1 258 ? 13.702 -2.591 -18.339 1.00 96.31 258 LEU A O 1
ATOM 2119 N N . PHE A 1 259 ? 13.353 -1.686 -20.367 1.00 97.81 259 PHE A N 1
ATOM 2120 C CA . PHE A 1 259 ? 12.124 -2.404 -20.670 1.00 97.81 259 PHE A CA 1
ATOM 2121 C C . PHE A 1 259 ? 12.299 -3.923 -20.577 1.00 97.81 259 PHE A C 1
ATOM 2123 O O . PHE A 1 259 ? 11.529 -4.571 -19.873 1.00 97.81 259 PHE A O 1
ATOM 2130 N N . ASP A 1 260 ? 13.307 -4.490 -21.246 1.00 97.56 260 ASP A N 1
ATOM 2131 C CA . ASP A 1 260 ? 13.510 -5.942 -21.298 1.00 97.56 260 ASP A CA 1
ATOM 2132 C C . ASP A 1 260 ? 13.807 -6.528 -19.912 1.00 97.56 260 ASP A C 1
ATOM 2134 O O . ASP A 1 260 ? 13.227 -7.545 -19.524 1.00 97.56 260 ASP A O 1
ATOM 2138 N N . ILE A 1 261 ? 14.681 -5.878 -19.136 1.00 97.38 261 ILE A N 1
ATOM 2139 C CA . ILE A 1 261 ? 15.033 -6.344 -17.788 1.00 97.38 261 ILE A CA 1
ATOM 2140 C C . ILE A 1 261 ? 13.825 -6.244 -16.856 1.00 97.38 261 ILE A C 1
ATOM 2142 O O . ILE A 1 261 ? 13.475 -7.227 -16.201 1.00 97.38 261 ILE A O 1
ATOM 2146 N N . THR A 1 262 ? 13.126 -5.109 -16.845 1.00 98.00 262 THR A N 1
ATOM 2147 C CA . THR A 1 262 ? 11.933 -4.933 -16.010 1.00 98.00 262 THR A CA 1
ATOM 2148 C C . THR A 1 262 ? 10.801 -5.881 -16.419 1.00 98.00 262 THR A C 1
ATOM 2150 O O . THR A 1 262 ? 10.122 -6.433 -15.552 1.00 98.00 262 THR A O 1
ATOM 2153 N N . ALA A 1 263 ? 10.608 -6.144 -17.715 1.00 98.38 263 ALA A N 1
ATOM 2154 C CA . ALA A 1 263 ? 9.630 -7.125 -18.185 1.00 98.38 263 ALA A CA 1
ATOM 2155 C C . ALA A 1 263 ? 9.954 -8.526 -17.655 1.00 98.38 263 ALA A C 1
ATOM 2157 O O . ALA A 1 263 ? 9.062 -9.201 -17.139 1.00 98.38 263 ALA A O 1
ATOM 2158 N N . ASN A 1 264 ? 11.225 -8.936 -17.714 1.00 98.00 264 ASN A N 1
ATOM 2159 C CA . ASN A 1 264 ? 11.672 -10.217 -17.171 1.00 98.00 264 ASN A CA 1
ATOM 2160 C C . ASN A 1 264 ? 11.475 -10.296 -15.650 1.00 98.00 264 ASN A C 1
ATOM 2162 O O . ASN A 1 264 ? 10.975 -11.305 -15.167 1.00 98.00 264 ASN A O 1
ATOM 2166 N N . MET A 1 265 ? 11.759 -9.226 -14.898 1.00 97.88 265 MET A N 1
ATOM 2167 C CA . MET A 1 265 ? 11.496 -9.169 -13.450 1.00 97.88 265 MET A CA 1
ATOM 2168 C C . MET A 1 265 ? 10.015 -9.407 -13.116 1.00 97.88 265 MET A C 1
ATOM 2170 O O . MET A 1 265 ? 9.683 -10.160 -12.194 1.00 97.88 265 MET A O 1
ATOM 2174 N N . LEU A 1 266 ? 9.108 -8.781 -13.871 1.00 98.31 266 LEU A N 1
ATOM 2175 C CA . LEU A 1 266 ? 7.668 -8.964 -13.685 1.00 98.31 266 LEU A CA 1
ATOM 2176 C C . LEU A 1 266 ? 7.212 -10.371 -14.097 1.00 98.31 266 LEU A C 1
ATOM 2178 O O . LEU A 1 266 ? 6.393 -10.970 -13.402 1.00 98.31 266 LEU A O 1
ATOM 2182 N N . VAL A 1 267 ? 7.761 -10.930 -15.180 1.00 98.19 267 VAL A N 1
ATOM 2183 C CA . VAL A 1 267 ? 7.493 -12.316 -15.603 1.00 98.19 267 VAL A CA 1
ATOM 2184 C C . VAL A 1 267 ? 7.963 -13.318 -14.545 1.00 98.19 267 VAL A C 1
ATOM 2186 O O . VAL A 1 267 ? 7.166 -14.156 -14.120 1.00 98.19 267 VAL A O 1
ATOM 2189 N N . ASP A 1 268 ? 9.192 -13.172 -14.040 1.00 96.50 268 ASP A N 1
ATOM 2190 C CA . ASP A 1 268 ? 9.760 -13.996 -12.964 1.00 96.50 268 ASP A CA 1
ATOM 2191 C C . ASP A 1 268 ? 8.872 -13.959 -11.705 1.00 96.50 268 ASP A C 1
ATOM 2193 O O . ASP A 1 268 ? 8.682 -14.972 -11.023 1.00 96.50 268 ASP A O 1
ATOM 2197 N N . THR A 1 269 ? 8.286 -12.796 -11.403 1.00 96.81 269 THR A N 1
ATOM 2198 C CA . THR A 1 269 ? 7.367 -12.618 -10.268 1.00 96.81 269 THR A CA 1
ATOM 2199 C C . THR A 1 269 ? 6.084 -13.423 -10.447 1.00 96.81 269 THR A C 1
ATOM 2201 O O . THR A 1 269 ? 5.671 -14.131 -9.524 1.00 96.81 269 THR A O 1
ATOM 2204 N N . VAL A 1 270 ? 5.468 -13.366 -11.633 1.00 96.94 270 VAL A N 1
ATOM 2205 C CA . VAL A 1 270 ? 4.269 -14.160 -11.947 1.00 96.94 270 VAL A CA 1
ATOM 2206 C C . VAL A 1 270 ? 4.590 -15.657 -11.892 1.00 96.94 270 VAL A C 1
ATOM 2208 O O . VAL A 1 270 ? 3.826 -16.423 -11.303 1.00 96.94 270 VAL A O 1
ATOM 2211 N N . ASP A 1 271 ? 5.738 -16.088 -12.419 1.00 95.44 271 ASP A N 1
ATOM 2212 C CA . ASP A 1 271 ? 6.172 -17.489 -12.355 1.00 95.44 271 ASP A CA 1
ATOM 2213 C C . ASP A 1 271 ? 6.396 -17.970 -10.914 1.00 95.44 271 ASP A C 1
ATOM 2215 O O . ASP A 1 271 ? 6.017 -19.091 -10.556 1.00 95.44 271 ASP A O 1
ATOM 2219 N N . CYS A 1 272 ? 6.971 -17.128 -10.051 1.00 93.38 272 CYS A N 1
ATOM 2220 C CA . CYS A 1 272 ? 7.074 -17.405 -8.619 1.00 93.38 272 CYS A CA 1
ATOM 2221 C C . CYS A 1 272 ? 5.696 -17.516 -7.959 1.00 93.38 272 CYS A C 1
ATOM 2223 O O . CYS A 1 272 ? 5.453 -18.473 -7.218 1.00 93.38 272 CYS A O 1
ATOM 2225 N N . ALA A 1 273 ? 4.774 -16.610 -8.283 1.00 93.00 273 ALA A N 1
ATOM 2226 C CA . ALA A 1 273 ? 3.418 -16.638 -7.752 1.00 93.00 273 ALA A CA 1
ATOM 2227 C C . ALA A 1 273 ? 2.658 -17.905 -8.162 1.00 93.00 273 ALA A C 1
ATOM 2229 O O . ALA A 1 273 ? 2.007 -18.539 -7.331 1.00 93.00 273 ALA A O 1
ATOM 2230 N N . LEU A 1 274 ? 2.792 -18.342 -9.415 1.00 92.88 274 LEU A N 1
ATOM 2231 C CA . LEU A 1 274 ? 2.126 -19.538 -9.935 1.00 92.88 274 LEU A CA 1
ATOM 2232 C C . LEU A 1 274 ? 2.534 -20.825 -9.200 1.00 92.88 274 LEU A C 1
ATOM 2234 O O . LEU A 1 274 ? 1.725 -21.751 -9.088 1.00 92.88 274 LEU A O 1
ATOM 2238 N N . LYS A 1 275 ? 3.740 -20.880 -8.613 1.00 92.06 275 LYS A N 1
ATOM 2239 C CA . LYS A 1 275 ? 4.179 -22.011 -7.770 1.00 92.06 275 LYS A CA 1
ATOM 2240 C C . LYS A 1 275 ? 3.339 -22.157 -6.497 1.00 92.06 275 LYS A C 1
ATOM 2242 O O . LYS A 1 275 ? 3.235 -23.265 -5.971 1.00 92.06 275 LYS A O 1
ATOM 2247 N N . THR A 1 276 ? 2.699 -21.081 -6.032 1.00 89.31 276 THR A N 1
ATOM 2248 C CA . THR A 1 276 ? 1.783 -21.109 -4.877 1.00 89.31 276 THR A CA 1
ATOM 2249 C C . THR A 1 276 ? 0.430 -21.754 -5.198 1.00 89.31 276 THR A C 1
ATOM 2251 O O . THR A 1 276 ? -0.341 -22.034 -4.282 1.00 89.31 276 THR A O 1
ATOM 2254 N N . LYS A 1 277 ? 0.132 -22.008 -6.485 1.00 88.94 277 LYS A N 1
ATOM 2255 C CA . LYS A 1 277 ? -1.147 -22.559 -6.977 1.00 88.94 277 LYS A CA 1
ATOM 2256 C C . LYS A 1 277 ? -2.376 -21.731 -6.577 1.00 88.94 277 LYS A C 1
ATOM 2258 O O . LYS A 1 277 ? -3.483 -22.263 -6.505 1.00 88.94 277 LYS A O 1
ATOM 2263 N N . THR A 1 278 ? -2.175 -20.443 -6.325 1.00 89.25 278 THR A N 1
ATOM 2264 C CA . THR A 1 278 ? -3.228 -19.473 -6.023 1.00 89.25 278 THR A CA 1
ATOM 2265 C C . THR A 1 278 ? -3.470 -18.598 -7.259 1.00 89.25 278 THR A C 1
ATOM 2267 O O . THR A 1 278 ? -2.498 -18.265 -7.941 1.00 89.25 278 THR A O 1
ATOM 2270 N N . PRO A 1 279 ? -4.725 -18.232 -7.586 1.00 95.06 279 PRO A N 1
ATOM 2271 C CA . PRO A 1 279 ? -5.006 -17.251 -8.629 1.00 95.06 279 PRO A CA 1
ATOM 2272 C C . PRO A 1 279 ? -4.225 -15.949 -8.415 1.00 95.06 279 PRO A C 1
ATOM 2274 O O . PRO A 1 279 ? -4.158 -15.430 -7.299 1.00 95.06 279 PRO A O 1
ATOM 2277 N N . PHE A 1 280 ? -3.660 -15.414 -9.491 1.00 97.62 280 PHE A N 1
ATOM 2278 C CA . PHE A 1 280 ? -2.861 -14.196 -9.477 1.00 97.62 280 PHE A CA 1
ATOM 2279 C C . PHE A 1 280 ? -3.532 -13.116 -10.323 1.00 97.62 280 PHE A C 1
ATOM 2281 O O . PHE A 1 280 ? -3.910 -13.364 -11.465 1.00 97.62 280 PHE A O 1
ATOM 2288 N N . GLU A 1 281 ? -3.669 -11.914 -9.779 1.00 98.44 281 GLU A N 1
ATOM 2289 C CA . GLU A 1 281 ? -4.158 -10.742 -10.497 1.00 98.44 281 GLU A CA 1
ATOM 2290 C C . GLU A 1 281 ? -3.053 -9.692 -10.571 1.00 98.44 281 GLU A C 1
ATOM 2292 O O . GLU A 1 281 ? -2.624 -9.164 -9.548 1.00 98.44 281 GLU A O 1
ATOM 2297 N N . TYR A 1 282 ? -2.634 -9.358 -11.788 1.00 98.62 282 TYR A N 1
ATOM 2298 C CA . TYR A 1 282 ? -1.736 -8.240 -12.048 1.00 98.62 282 TYR A CA 1
ATOM 2299 C C . TYR A 1 282 ? -2.542 -6.961 -12.291 1.00 98.62 282 TYR A C 1
ATOM 2301 O O . TYR A 1 282 ? -3.394 -6.917 -13.187 1.00 98.62 282 TYR A O 1
ATOM 2309 N N . VAL A 1 283 ? -2.260 -5.906 -11.529 1.00 98.69 283 VAL A N 1
ATOM 2310 C CA . VAL A 1 283 ? -2.933 -4.607 -11.625 1.00 98.69 283 VAL A CA 1
ATOM 2311 C C . VAL A 1 283 ? -1.914 -3.538 -12.006 1.00 98.69 283 VAL A C 1
ATOM 2313 O O . VAL A 1 283 ? -1.007 -3.234 -11.240 1.00 98.69 283 VAL A O 1
ATOM 2316 N N . TYR A 1 284 ? -2.083 -2.935 -13.181 1.00 98.44 284 TYR A N 1
ATOM 2317 C CA . TYR A 1 284 ? -1.229 -1.835 -13.636 1.00 98.44 284 TYR A CA 1
ATOM 2318 C C . TYR A 1 284 ? -1.859 -0.479 -13.328 1.00 98.44 284 TYR A C 1
ATOM 2320 O O . TYR A 1 284 ? -3.003 -0.247 -13.731 1.00 98.44 284 TYR A O 1
ATOM 2328 N N . LEU A 1 285 ? -1.125 0.421 -12.675 1.00 98.31 285 LEU A N 1
ATOM 2329 C CA . LEU A 1 285 ? -1.453 1.841 -12.580 1.00 98.31 285 LEU A CA 1
ATOM 2330 C C . LEU A 1 285 ? -0.375 2.658 -13.313 1.00 98.31 285 LEU A C 1
ATOM 2332 O O . LEU A 1 285 ? 0.810 2.378 -13.140 1.00 98.31 285 LEU A O 1
ATOM 2336 N N . PRO A 1 286 ? -0.764 3.661 -14.119 1.00 97.38 286 PRO A N 1
ATOM 2337 C CA . PRO A 1 286 ? 0.186 4.560 -14.764 1.00 97.38 286 PRO A CA 1
ATOM 2338 C C . PRO A 1 286 ? 0.829 5.512 -13.748 1.00 97.38 286 PRO A C 1
ATOM 2340 O O . PRO A 1 286 ? 0.112 6.122 -12.953 1.00 97.38 286 PRO A O 1
ATOM 2343 N N . GLY A 1 287 ? 2.153 5.669 -13.816 1.00 97.19 287 GLY A N 1
ATOM 2344 C CA . GLY A 1 287 ? 2.885 6.706 -13.091 1.00 97.19 287 GLY A CA 1
ATOM 2345 C C . GLY A 1 287 ? 3.000 8.014 -13.875 1.00 97.19 287 GLY A C 1
ATOM 2346 O O . GLY A 1 287 ? 2.418 8.141 -14.953 1.00 97.19 287 GLY A O 1
ATOM 2347 N N . ASN A 1 288 ? 3.723 9.016 -13.377 1.00 97.56 288 ASN A N 1
ATOM 2348 C CA . ASN A 1 288 ? 4.060 10.200 -14.183 1.00 97.56 288 ASN A CA 1
ATOM 2349 C C . ASN A 1 288 ? 5.369 10.029 -14.974 1.00 97.56 288 ASN A C 1
ATOM 2351 O O . ASN A 1 288 ? 5.571 10.739 -15.969 1.00 97.56 288 ASN A O 1
ATOM 2355 N N . HIS A 1 289 ? 6.224 9.076 -14.603 1.00 98.06 289 HIS A N 1
ATOM 2356 C CA . HIS A 1 289 ? 7.468 8.761 -15.304 1.00 98.06 289 HIS A CA 1
ATOM 2357 C C . HIS A 1 289 ? 7.269 7.855 -16.518 1.00 98.06 289 HIS A C 1
ATOM 2359 O O . HIS A 1 289 ? 7.996 8.036 -17.487 1.00 98.06 289 HIS A O 1
ATOM 2365 N N . ASP A 1 290 ? 6.283 6.952 -16.500 1.00 95.88 290 ASP A N 1
ATOM 2366 C CA . ASP A 1 290 ? 6.201 5.823 -17.440 1.00 95.88 290 ASP A CA 1
ATOM 2367 C C . ASP A 1 290 ? 4.791 5.549 -18.008 1.00 95.88 290 ASP A C 1
ATOM 2369 O O . ASP A 1 290 ? 4.367 4.396 -18.142 1.00 95.88 290 ASP A O 1
ATOM 2373 N N . ARG A 1 291 ? 4.005 6.580 -18.355 1.00 95.75 291 ARG A N 1
ATOM 2374 C CA . ARG A 1 291 ? 2.621 6.356 -18.831 1.00 95.75 291 ARG A CA 1
ATOM 2375 C C . ARG A 1 291 ? 2.550 5.549 -20.124 1.00 95.75 291 ARG A C 1
ATOM 2377 O O . ARG A 1 291 ? 1.626 4.749 -20.282 1.00 95.75 291 ARG A O 1
ATOM 2384 N N . VAL A 1 292 ? 3.473 5.766 -21.059 1.00 96.44 292 VAL A N 1
ATOM 2385 C CA . VAL A 1 292 ? 3.507 5.046 -22.337 1.00 96.44 292 VAL A CA 1
ATOM 2386 C C . VAL A 1 292 ? 4.260 3.732 -22.175 1.00 96.44 292 VAL A C 1
ATOM 2388 O O . VAL A 1 292 ? 3.706 2.669 -22.470 1.00 96.44 292 VAL A O 1
ATOM 2391 N N . THR A 1 293 ? 5.502 3.775 -21.692 1.00 96.88 293 THR A N 1
ATOM 2392 C CA . THR A 1 293 ? 6.363 2.589 -21.573 1.00 96.88 293 THR A CA 1
ATOM 2393 C C . THR A 1 293 ? 5.838 1.615 -20.530 1.00 96.88 293 THR A C 1
ATOM 2395 O O . THR A 1 293 ? 5.807 0.415 -20.800 1.00 96.88 293 THR A O 1
ATOM 2398 N N . GLY A 1 294 ? 5.320 2.102 -19.401 1.00 97.50 294 GLY A N 1
ATOM 2399 C CA . GLY A 1 294 ? 4.681 1.286 -18.369 1.00 97.50 294 GLY A CA 1
ATOM 2400 C C . GLY A 1 294 ? 3.424 0.574 -18.877 1.00 97.50 294 GLY A C 1
ATOM 2401 O O . GLY A 1 294 ? 3.219 -0.604 -18.582 1.00 97.50 294 GLY A O 1
ATOM 2402 N N . TYR A 1 295 ? 2.614 1.218 -19.727 1.00 98.31 295 TYR A N 1
ATOM 2403 C CA . TYR A 1 295 ? 1.467 0.545 -20.349 1.00 98.31 295 TYR A CA 1
ATOM 2404 C C . TYR A 1 295 ? 1.922 -0.560 -21.309 1.00 98.31 295 TYR A C 1
ATOM 2406 O O . TYR A 1 295 ? 1.377 -1.668 -21.296 1.00 98.31 295 TYR A O 1
ATOM 2414 N N . MET A 1 296 ? 2.945 -0.289 -22.127 1.00 98.25 296 MET A N 1
ATOM 2415 C CA . MET A 1 296 ? 3.519 -1.294 -23.028 1.00 98.25 296 MET A CA 1
ATOM 2416 C C . MET A 1 296 ? 4.148 -2.460 -22.255 1.00 98.25 296 MET A C 1
ATOM 2418 O O . MET A 1 296 ? 3.995 -3.613 -22.661 1.00 98.25 296 MET A O 1
ATOM 2422 N N . LEU A 1 297 ? 4.777 -2.179 -21.114 1.00 98.19 297 LEU A N 1
ATOM 2423 C CA . LEU A 1 297 ? 5.349 -3.165 -20.203 1.00 98.19 297 LEU A CA 1
ATOM 2424 C C . LEU A 1 297 ? 4.251 -4.081 -19.647 1.00 98.19 297 LEU A C 1
ATOM 2426 O O . LEU A 1 297 ? 4.314 -5.300 -19.808 1.00 98.19 297 LEU A O 1
ATOM 2430 N N . A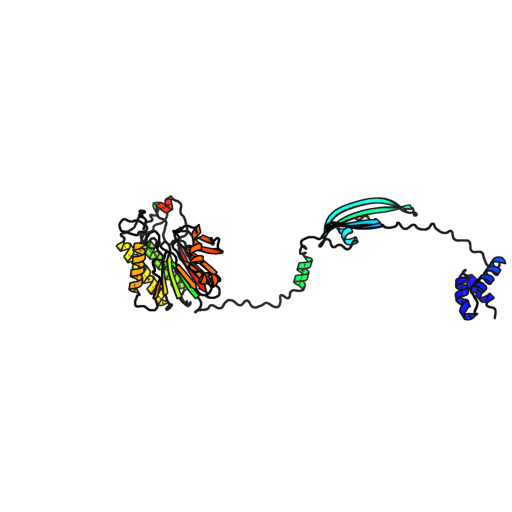LA A 1 298 ? 3.181 -3.499 -19.100 1.00 98.31 298 ALA A N 1
ATOM 2431 C CA . ALA A 1 298 ? 2.014 -4.238 -18.622 1.00 98.31 298 ALA A CA 1
ATOM 2432 C C . ALA A 1 298 ? 1.375 -5.096 -19.731 1.00 98.31 298 ALA A C 1
ATOM 2434 O O . ALA A 1 298 ? 0.974 -6.243 -19.500 1.00 98.31 298 ALA A O 1
ATOM 2435 N N . LYS A 1 299 ? 1.316 -4.577 -20.967 1.00 98.50 299 LYS A N 1
ATOM 2436 C CA . LYS A 1 299 ? 0.862 -5.346 -22.133 1.00 98.50 299 LYS A CA 1
ATOM 2437 C C . LYS A 1 299 ? 1.782 -6.530 -22.412 1.00 98.50 299 LYS A C 1
ATOM 2439 O O . LYS A 1 299 ? 1.258 -7.633 -22.567 1.00 98.50 299 LYS A O 1
ATOM 2444 N N . ALA A 1 300 ? 3.099 -6.340 -22.443 1.00 98.25 300 ALA A N 1
ATOM 2445 C CA . ALA A 1 300 ? 4.062 -7.413 -22.690 1.00 98.25 300 ALA A CA 1
ATOM 2446 C C . ALA A 1 300 ? 3.916 -8.557 -21.671 1.00 98.25 300 ALA A C 1
ATOM 2448 O O . ALA A 1 300 ? 3.742 -9.712 -22.071 1.00 98.25 300 ALA A O 1
ATOM 2449 N N . VAL A 1 301 ? 3.851 -8.230 -20.374 1.00 98.25 301 VAL A N 1
ATOM 2450 C CA . VAL A 1 301 ? 3.631 -9.219 -19.303 1.00 98.25 301 VAL A CA 1
ATOM 2451 C C . VAL A 1 301 ? 2.288 -9.936 -19.490 1.00 98.25 301 VAL A C 1
ATOM 2453 O O . VAL A 1 301 ? 2.233 -11.166 -19.452 1.00 98.25 301 VAL A O 1
ATOM 2456 N N . SER A 1 302 ? 1.206 -9.208 -19.803 1.00 98.38 302 SER A N 1
ATOM 2457 C CA . SER A 1 302 ? -0.101 -9.837 -20.070 1.00 98.38 302 SER A CA 1
ATOM 2458 C C . SER A 1 302 ? -0.064 -10.826 -21.236 1.00 98.38 302 SER A C 1
ATOM 2460 O O . SER A 1 302 ? -0.693 -11.885 -21.190 1.00 98.38 302 SER A O 1
ATOM 2462 N N . PHE A 1 303 ? 0.709 -10.523 -22.283 1.00 98.06 303 PHE A N 1
ATOM 2463 C CA . PHE A 1 303 ? 0.844 -11.397 -23.441 1.00 98.06 303 PHE A CA 1
ATOM 2464 C C . PHE A 1 303 ? 1.633 -12.665 -23.117 1.00 98.06 303 PHE A C 1
ATOM 2466 O O . PHE A 1 303 ? 1.272 -13.722 -23.647 1.00 98.06 303 PHE A O 1
ATOM 2473 N N . ALA A 1 304 ? 2.644 -12.590 -22.245 1.00 98.06 304 ALA A N 1
ATOM 2474 C CA . ALA A 1 304 ? 3.410 -13.753 -21.796 1.00 98.06 304 ALA A CA 1
ATOM 2475 C C . ALA A 1 304 ? 2.504 -14.808 -21.131 1.00 98.06 304 ALA A C 1
ATOM 2477 O O . ALA A 1 304 ? 2.634 -15.999 -21.413 1.00 98.06 304 ALA A O 1
ATOM 2478 N N . PHE A 1 305 ? 1.494 -14.371 -20.370 1.00 98.06 305 PHE A N 1
ATOM 2479 C CA . PHE A 1 305 ? 0.590 -15.257 -19.625 1.00 98.06 305 PHE A CA 1
ATOM 2480 C C . PHE A 1 305 ? -0.833 -15.361 -20.194 1.00 98.06 305 PHE A C 1
ATOM 2482 O O . PHE A 1 305 ? -1.689 -15.987 -19.577 1.00 98.06 305 PHE A O 1
ATOM 2489 N N . ARG A 1 306 ? -1.108 -14.840 -21.397 1.00 96.50 306 ARG A N 1
ATOM 2490 C CA . ARG A 1 306 ? -2.468 -14.760 -21.989 1.00 96.50 306 ARG A CA 1
ATOM 2491 C C . ARG A 1 306 ? -3.240 -16.082 -22.113 1.00 96.50 306 ARG A C 1
ATOM 2493 O O . ARG A 1 306 ? -4.443 -16.068 -22.346 1.00 96.50 306 ARG A O 1
ATOM 2500 N N . LYS A 1 307 ? -2.544 -17.220 -22.058 1.00 97.31 307 LYS A N 1
ATOM 2501 C CA . LYS A 1 307 ? -3.136 -18.568 -22.133 1.00 97.31 307 LYS A CA 1
ATOM 2502 C C . LYS A 1 307 ? -3.266 -19.243 -20.764 1.00 97.31 307 LYS A C 1
ATOM 2504 O O . LYS A 1 307 ? -3.773 -20.358 -20.702 1.00 97.31 307 LYS A O 1
ATOM 2509 N N . ASN A 1 308 ? -2.781 -18.615 -19.695 1.00 97.25 308 ASN A N 1
ATOM 2510 C CA . ASN A 1 308 ? -2.823 -19.170 -18.352 1.00 97.25 308 ASN A CA 1
ATOM 2511 C C . ASN A 1 308 ? -4.111 -18.709 -17.643 1.00 97.25 308 ASN A C 1
ATOM 2513 O O . ASN A 1 308 ? -4.232 -17.527 -17.333 1.00 97.25 308 ASN A O 1
ATOM 2517 N N . PRO A 1 309 ? -5.067 -19.611 -17.357 1.00 96.00 309 PRO A N 1
ATOM 2518 C CA . PRO A 1 309 ? -6.343 -19.237 -16.746 1.00 96.00 309 PRO A CA 1
ATOM 2519 C C . PRO A 1 309 ? -6.221 -18.813 -15.274 1.00 96.00 309 PRO A C 1
ATOM 2521 O O . PRO A 1 309 ? -7.166 -18.247 -14.733 1.00 96.00 309 PRO A O 1
ATOM 2524 N N . ASN A 1 310 ? -5.081 -19.075 -14.625 1.00 96.44 310 ASN A N 1
ATOM 2525 C CA . ASN A 1 310 ? -4.837 -18.690 -13.233 1.00 96.44 310 ASN A CA 1
ATOM 2526 C C . ASN A 1 310 ? -4.269 -17.272 -13.091 1.00 96.44 310 ASN A C 1
ATOM 2528 O O . ASN A 1 310 ? -4.027 -16.842 -11.965 1.00 96.44 310 ASN A O 1
ATOM 2532 N N . VAL A 1 311 ? -4.036 -16.562 -14.200 1.00 98.19 311 VAL A N 1
ATOM 2533 C CA . VAL A 1 311 ? -3.500 -15.198 -14.197 1.00 98.19 311 VAL A CA 1
ATOM 2534 C C . VAL A 1 311 ? -4.494 -14.259 -14.865 1.00 98.19 311 VAL A C 1
ATOM 2536 O O . VAL A 1 311 ? -4.857 -14.443 -16.027 1.00 98.19 311 VAL A O 1
ATOM 2539 N N . THR A 1 312 ? -4.925 -13.233 -14.141 1.00 98.38 312 THR A N 1
ATOM 2540 C CA . THR A 1 312 ? -5.773 -12.161 -14.665 1.00 98.38 312 THR A CA 1
ATOM 2541 C C . THR A 1 312 ? -5.016 -10.840 -14.689 1.00 98.38 312 THR A C 1
ATOM 2543 O O . THR A 1 312 ? -4.058 -10.627 -13.948 1.00 98.38 312 THR A O 1
ATOM 2546 N N . PHE A 1 313 ? -5.439 -9.949 -15.582 1.00 98.44 313 PHE A N 1
ATOM 2547 C CA . PHE A 1 313 ? -4.764 -8.683 -15.839 1.00 98.44 313 PHE A CA 1
ATOM 2548 C C . PHE A 1 313 ? -5.780 -7.544 -15.831 1.00 98.44 313 PHE A C 1
ATOM 2550 O O . PHE A 1 313 ? -6.634 -7.464 -16.716 1.00 98.44 313 PHE A O 1
ATOM 2557 N N . ASP A 1 314 ? -5.656 -6.627 -14.876 1.00 98.25 314 ASP A N 1
ATOM 2558 C CA . ASP A 1 314 ? -6.294 -5.316 -14.930 1.00 98.25 314 ASP A CA 1
ATOM 2559 C C . ASP A 1 314 ? -5.269 -4.285 -15.400 1.00 98.25 314 ASP A C 1
ATOM 2561 O O . ASP A 1 314 ? -4.637 -3.574 -14.618 1.00 98.25 314 ASP A O 1
ATOM 2565 N N . ILE A 1 315 ? -5.126 -4.203 -16.719 1.00 97.75 315 ILE A N 1
ATOM 2566 C CA . ILE A 1 315 ? -4.218 -3.270 -17.395 1.00 97.75 315 ILE A CA 1
ATOM 2567 C C . ILE A 1 315 ? -4.969 -2.143 -18.100 1.00 97.75 315 ILE A C 1
ATOM 2569 O O . ILE A 1 315 ? -4.454 -1.522 -19.024 1.00 97.75 315 ILE A O 1
ATOM 2573 N N . THR A 1 316 ? -6.218 -1.881 -17.702 1.00 96.62 316 THR A N 1
ATOM 2574 C CA . THR A 1 316 ? -6.934 -0.702 -18.201 1.00 96.62 316 THR A CA 1
ATOM 2575 C C . THR A 1 316 ? -6.119 0.558 -17.877 1.00 96.62 316 THR A C 1
ATOM 2577 O O . THR A 1 316 ? -5.555 0.626 -16.784 1.00 96.62 316 THR A O 1
ATOM 2580 N N . PRO A 1 317 ? -6.045 1.566 -18.764 1.00 93.38 317 PRO A N 1
ATOM 2581 C CA . PRO A 1 317 ? -5.226 2.764 -18.540 1.00 93.38 317 PRO A CA 1
ATOM 2582 C C . PRO A 1 317 ? -5.882 3.749 -17.551 1.00 93.38 317 PRO A C 1
ATOM 2584 O O . PRO A 1 317 ? -5.700 4.959 -17.648 1.00 93.38 317 PRO A O 1
ATOM 2587 N N . LYS A 1 318 ? -6.710 3.250 -16.624 1.00 95.12 318 LYS A N 1
ATOM 2588 C CA . LYS A 1 318 ? -7.346 4.068 -15.591 1.00 95.12 318 LYS A CA 1
ATOM 2589 C C . LYS A 1 318 ? -6.305 4.413 -14.516 1.00 95.12 318 LYS A C 1
ATOM 2591 O O . LYS A 1 318 ? -5.714 3.482 -13.972 1.00 95.12 318 LYS A O 1
ATOM 2596 N N . PRO A 1 319 ? -6.117 5.701 -14.173 1.00 94.81 319 PRO A N 1
ATOM 2597 C CA . PRO A 1 319 ? -5.156 6.127 -13.152 1.00 94.81 319 PRO A CA 1
ATOM 2598 C C . PRO A 1 319 ? -5.631 5.870 -11.717 1.00 94.81 319 PRO A C 1
ATOM 2600 O O . PRO A 1 319 ? -4.855 6.011 -10.779 1.00 94.81 319 PRO A O 1
ATOM 2603 N N . GLN A 1 320 ? -6.899 5.492 -11.541 1.00 97.38 320 GLN A N 1
ATOM 2604 C CA . GLN A 1 320 ? -7.451 5.040 -10.271 1.00 97.38 320 GLN A CA 1
ATOM 2605 C C . GLN A 1 320 ? -8.223 3.741 -10.477 1.00 97.38 320 GLN A C 1
ATOM 2607 O O . GLN A 1 320 ? -9.022 3.606 -11.414 1.00 97.38 320 GLN A O 1
ATOM 2612 N N . LYS A 1 321 ? -7.996 2.780 -9.588 1.00 98.25 321 LYS A N 1
ATOM 2613 C CA . LYS A 1 321 ? -8.649 1.468 -9.599 1.00 98.25 321 LYS A CA 1
ATOM 2614 C C . LYS A 1 321 ? -9.058 1.107 -8.188 1.00 98.25 321 LYS A C 1
ATOM 2616 O O . LYS A 1 321 ? -8.440 1.564 -7.240 1.00 98.25 321 LYS A O 1
ATOM 2621 N N . ALA A 1 322 ? -10.084 0.280 -8.041 1.00 98.12 322 ALA A N 1
ATOM 2622 C CA . ALA A 1 322 ? -10.437 -0.250 -6.736 1.00 98.12 322 ALA A CA 1
ATOM 2623 C C . ALA A 1 322 ? -10.619 -1.764 -6.781 1.00 98.12 322 ALA A C 1
ATOM 2625 O O . ALA A 1 322 ? -11.045 -2.327 -7.795 1.00 98.12 322 ALA A O 1
ATOM 2626 N N . LYS A 1 323 ? -10.292 -2.421 -5.670 1.00 98.06 323 LYS A N 1
ATOM 2627 C CA . LYS A 1 323 ? -10.477 -3.854 -5.453 1.00 98.06 323 LYS A CA 1
ATOM 2628 C C . LYS A 1 323 ? -11.331 -4.061 -4.212 1.00 98.06 323 LYS A C 1
ATOM 2630 O O . LYS A 1 323 ? -11.117 -3.429 -3.183 1.00 98.06 323 LYS A O 1
ATOM 2635 N N . VAL A 1 324 ? -12.311 -4.951 -4.323 1.00 97.88 324 VAL A N 1
ATOM 2636 C CA . VAL A 1 324 ? -13.167 -5.343 -3.201 1.00 97.88 324 VAL A CA 1
ATOM 2637 C C . VAL A 1 324 ? -12.725 -6.711 -2.706 1.00 97.88 324 VAL A C 1
ATOM 2639 O O . VAL A 1 324 ? -12.684 -7.670 -3.480 1.00 97.88 324 VAL A O 1
ATOM 2642 N N . VAL A 1 325 ? -12.428 -6.806 -1.412 1.00 97.12 325 VAL A N 1
ATOM 2643 C CA . VAL A 1 325 ? -12.108 -8.062 -0.725 1.00 97.12 325 VAL A CA 1
ATOM 2644 C C . VAL A 1 325 ? -13.057 -8.216 0.458 1.00 97.12 325 VAL A C 1
ATOM 2646 O O . VAL A 1 325 ? -12.771 -7.767 1.565 1.00 97.12 325 VAL A O 1
ATOM 2649 N N . GLY A 1 326 ? -14.214 -8.838 0.221 1.00 95.19 326 GLY A N 1
ATOM 2650 C CA . GLY A 1 326 ? -15.262 -8.979 1.236 1.00 95.19 326 GLY A CA 1
ATOM 2651 C C . GLY A 1 326 ? -15.704 -7.616 1.774 1.00 95.19 326 GLY A C 1
ATOM 2652 O O . GLY A 1 326 ? -16.211 -6.799 1.013 1.00 95.19 326 GLY A O 1
ATOM 2653 N N . VAL A 1 327 ? -15.481 -7.354 3.063 1.00 96.69 327 VAL A N 1
ATOM 2654 C CA . VAL A 1 327 ? -15.805 -6.075 3.720 1.00 96.69 327 VAL A CA 1
ATOM 2655 C C . VAL A 1 327 ? -14.797 -4.944 3.453 1.00 96.69 327 VAL A C 1
ATOM 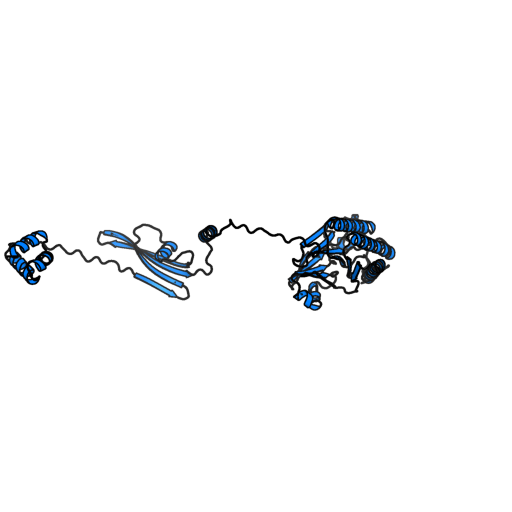2657 O O . VAL A 1 327 ? -14.967 -3.857 4.005 1.00 96.69 327 VAL A O 1
ATOM 2660 N N . ASN A 1 328 ? -13.761 -5.174 2.640 1.00 98.12 328 ASN A N 1
ATOM 2661 C CA . ASN A 1 328 ? -12.716 -4.193 2.328 1.00 98.12 328 ASN A CA 1
ATOM 2662 C C . ASN A 1 328 ? -12.901 -3.590 0.938 1.00 98.12 328 ASN A C 1
ATOM 2664 O O . ASN A 1 328 ? -13.083 -4.335 -0.028 1.00 98.12 328 ASN A O 1
ATOM 2668 N N . LEU A 1 329 ? -12.768 -2.270 0.832 1.00 98.69 329 LEU A N 1
ATOM 2669 C CA . LEU A 1 329 ? -12.575 -1.555 -0.427 1.00 98.69 329 LEU A CA 1
ATOM 2670 C C . LEU A 1 329 ? -11.175 -0.940 -0.438 1.00 98.69 329 LEU A C 1
ATOM 2672 O O . LEU A 1 329 ? -10.855 -0.104 0.402 1.00 98.69 329 LEU A O 1
ATOM 2676 N N . ILE A 1 330 ? -10.363 -1.355 -1.402 1.00 98.62 330 ILE A N 1
ATOM 2677 C CA . ILE A 1 330 ? -8.962 -0.960 -1.536 1.00 98.62 330 ILE A CA 1
ATOM 2678 C C . ILE A 1 330 ? -8.846 -0.112 -2.798 1.00 98.62 330 ILE A C 1
ATOM 2680 O O . ILE A 1 330 ? -9.043 -0.618 -3.904 1.00 98.62 330 ILE A O 1
ATOM 2684 N N . GLY A 1 331 ? -8.595 1.182 -2.643 1.00 98.50 331 GLY A N 1
ATOM 2685 C CA . GLY A 1 331 ? -8.304 2.102 -3.735 1.00 98.50 331 GLY A CA 1
ATOM 2686 C C . GLY A 1 331 ? -6.815 2.094 -4.070 1.00 98.50 331 GLY A C 1
ATOM 2687 O O . GLY A 1 331 ? -5.984 2.192 -3.181 1.00 98.50 331 GLY A O 1
ATOM 2688 N N . LEU A 1 332 ? -6.483 2.011 -5.352 1.00 98.69 332 LEU A N 1
ATOM 2689 C CA . LEU A 1 332 ? -5.123 1.952 -5.877 1.00 98.69 332 LEU A CA 1
ATOM 2690 C C . LEU A 1 332 ? -4.925 3.091 -6.874 1.00 98.69 332 LEU A C 1
ATOM 2692 O O . LEU A 1 332 ? -5.730 3.256 -7.801 1.00 98.69 332 LEU A O 1
ATOM 2696 N N . LEU A 1 333 ? -3.857 3.863 -6.701 1.00 98.06 333 LEU A N 1
ATOM 2697 C CA . LEU A 1 333 ? -3.429 4.897 -7.643 1.00 98.06 333 LEU A CA 1
ATOM 2698 C C . LEU A 1 333 ? -1.925 5.160 -7.513 1.00 98.06 333 LEU A C 1
ATOM 2700 O O . LEU A 1 333 ? -1.311 4.731 -6.545 1.00 98.06 333 LEU A O 1
ATOM 2704 N N . HIS A 1 334 ? -1.343 5.909 -8.448 1.00 97.88 334 HIS A N 1
ATOM 2705 C CA . HIS A 1 334 ? 0.052 6.331 -8.320 1.00 97.88 334 HIS A CA 1
ATOM 2706 C C . HIS A 1 334 ? 0.234 7.446 -7.278 1.00 97.88 334 HIS A C 1
ATOM 2708 O O . HIS A 1 334 ? 1.003 7.280 -6.345 1.00 97.88 334 HIS A O 1
ATOM 2714 N N . GLY A 1 335 ? -0.532 8.541 -7.349 1.00 96.50 335 GLY A N 1
ATOM 2715 C CA . GLY A 1 335 ? -0.498 9.609 -6.329 1.00 96.50 335 GLY A CA 1
ATOM 2716 C C . GLY A 1 335 ? -0.175 11.005 -6.860 1.00 96.50 335 GLY A C 1
ATOM 2717 O O . GLY A 1 335 ? -0.264 11.973 -6.110 1.00 96.50 335 GLY A O 1
ATOM 2718 N N . ASP A 1 336 ? 0.090 11.133 -8.161 1.00 95.25 336 ASP A N 1
ATOM 2719 C CA . ASP A 1 336 ? 0.381 12.377 -8.892 1.00 95.25 336 ASP A CA 1
ATOM 2720 C C . ASP A 1 336 ? -0.827 13.325 -9.050 1.00 95.25 336 ASP A C 1
ATOM 2722 O O . ASP A 1 336 ? -0.754 14.370 -9.704 1.00 95.25 336 ASP A O 1
ATOM 2726 N N . MET A 1 337 ? -1.966 12.984 -8.445 1.00 94.75 337 MET A N 1
ATOM 2727 C CA . MET A 1 337 ? -3.166 13.815 -8.447 1.00 94.75 337 MET A CA 1
ATOM 2728 C C . MET A 1 337 ? -3.154 14.853 -7.309 1.00 94.75 337 MET A C 1
ATOM 2730 O O . MET A 1 337 ? -2.468 14.684 -6.302 1.00 94.75 337 MET A O 1
ATOM 2734 N N . PRO A 1 338 ? -3.968 15.925 -7.388 1.00 95.25 338 PRO A N 1
ATOM 2735 C CA . PRO A 1 338 ? -4.064 16.887 -6.294 1.00 95.25 338 PRO A CA 1
ATOM 2736 C C . PRO A 1 338 ? -4.486 16.215 -4.977 1.00 95.25 338 PRO A C 1
ATOM 2738 O O . PRO A 1 338 ? -5.557 15.613 -4.923 1.00 95.25 338 PRO A O 1
ATOM 2741 N N . LYS A 1 339 ? -3.713 16.400 -3.894 1.00 92.06 339 LYS A N 1
ATOM 2742 C CA . LYS A 1 339 ? -3.953 15.775 -2.570 1.00 92.06 339 LYS A CA 1
ATOM 2743 C C . LYS A 1 339 ? -5.392 15.914 -2.059 1.00 92.06 339 LYS A C 1
ATOM 2745 O O . LYS A 1 339 ? -5.945 14.984 -1.489 1.00 92.06 339 LYS A O 1
ATOM 2750 N N . LYS A 1 340 ? -6.038 17.057 -2.309 1.00 94.19 340 LYS A N 1
ATOM 2751 C CA . LYS A 1 340 ? -7.439 17.312 -1.915 1.00 94.19 340 LYS A CA 1
ATOM 2752 C C . LYS A 1 340 ? -8.476 16.407 -2.602 1.00 94.19 340 LYS A C 1
ATOM 2754 O O . LYS A 1 340 ? -9.621 16.383 -2.173 1.00 94.19 340 LYS A O 1
ATOM 2759 N N . ASN A 1 341 ? -8.095 15.723 -3.681 1.00 94.94 341 ASN A N 1
ATOM 2760 C CA . ASN A 1 341 ? -8.958 14.838 -4.463 1.00 94.94 341 ASN A CA 1
ATOM 2761 C C . ASN A 1 341 ? -8.678 13.350 -4.185 1.00 94.94 341 ASN A C 1
ATOM 2763 O O . ASN A 1 341 ? -9.274 12.508 -4.857 1.00 94.94 341 ASN A O 1
ATOM 2767 N N . ILE A 1 342 ? -7.771 13.029 -3.251 1.00 95.31 342 ILE A N 1
ATOM 2768 C CA . ILE A 1 342 ? -7.225 11.677 -3.070 1.00 95.31 342 ILE A CA 1
ATOM 2769 C C . ILE A 1 342 ? -8.299 10.620 -2.793 1.00 95.31 342 ILE A C 1
ATOM 2771 O O . ILE A 1 342 ? -8.144 9.487 -3.223 1.00 95.31 342 ILE A O 1
ATOM 2775 N N . ASP A 1 343 ? -9.402 10.990 -2.137 1.00 95.56 343 ASP A N 1
ATOM 2776 C CA . ASP A 1 343 ? -10.503 10.102 -1.749 1.00 95.56 343 ASP A CA 1
ATOM 2777 C C . ASP A 1 343 ? -11.811 10.339 -2.519 1.00 95.56 343 ASP A C 1
ATOM 2779 O O . ASP A 1 343 ? -12.635 9.433 -2.653 1.00 95.56 343 ASP A O 1
ATOM 2783 N N . GLY A 1 344 ? -12.007 11.541 -3.066 1.00 96.06 344 GLY A N 1
ATOM 2784 C CA . GLY A 1 344 ? -13.253 11.924 -3.732 1.00 96.06 344 GLY A CA 1
ATOM 2785 C C . GLY A 1 344 ? -13.622 11.052 -4.938 1.00 96.06 344 GLY A C 1
ATOM 2786 O O . GLY A 1 344 ? -14.807 10.819 -5.181 1.00 96.06 344 GLY A O 1
ATOM 2787 N N . TRP A 1 345 ? -12.633 10.541 -5.681 1.00 96.38 345 TRP A N 1
ATOM 2788 C CA . TRP A 1 345 ? -12.879 9.641 -6.816 1.00 96.38 345 TRP A CA 1
ATOM 2789 C C . TRP A 1 345 ? -13.455 8.298 -6.353 1.00 96.38 345 TRP A C 1
ATOM 2791 O O . TRP A 1 345 ? -14.432 7.820 -6.928 1.00 96.38 345 TRP A O 1
ATOM 2801 N N . LEU A 1 346 ? -12.923 7.731 -5.264 1.00 97.44 346 LEU A N 1
ATOM 2802 C CA . LEU A 1 346 ? -13.351 6.436 -4.739 1.00 97.44 346 LEU A CA 1
ATOM 2803 C C . LEU A 1 346 ? -14.809 6.513 -4.276 1.00 97.44 346 LEU A C 1
ATOM 2805 O O . LEU A 1 346 ? -15.635 5.679 -4.642 1.00 97.44 346 LEU A O 1
ATOM 2809 N N . LEU A 1 347 ? -15.152 7.589 -3.564 1.00 96.19 347 LEU A N 1
ATOM 2810 C CA . LEU A 1 347 ? -16.513 7.856 -3.097 1.00 96.19 347 LEU A CA 1
ATOM 2811 C C . LEU A 1 347 ? -17.508 8.100 -4.226 1.00 96.19 347 LEU A C 1
ATOM 2813 O O . LEU A 1 347 ? -18.701 7.883 -4.039 1.00 96.19 347 LEU A O 1
ATOM 2817 N N . LYS A 1 348 ? -17.063 8.627 -5.368 1.00 96.00 348 LYS A N 1
ATOM 2818 C CA . LYS A 1 348 ? -17.945 8.969 -6.486 1.00 96.00 348 LYS A CA 1
ATOM 2819 C C . LYS A 1 348 ? -18.171 7.783 -7.413 1.00 96.00 348 LYS A C 1
ATOM 2821 O O . LYS A 1 348 ? -19.315 7.538 -7.801 1.00 96.00 348 LYS A O 1
ATOM 2826 N N . ASP A 1 349 ? -17.100 7.072 -7.738 1.00 96.75 349 ASP A N 1
ATOM 2827 C CA . ASP A 1 349 ? -17.095 6.055 -8.785 1.00 96.75 349 ASP A CA 1
ATOM 2828 C C . ASP A 1 349 ? -17.401 4.657 -8.228 1.00 96.75 349 ASP A C 1
ATOM 2830 O O . ASP A 1 349 ? -17.962 3.831 -8.944 1.00 96.75 349 ASP A O 1
ATOM 2834 N N . TYR A 1 350 ? -17.128 4.423 -6.937 1.00 97.00 350 TYR A N 1
ATOM 2835 C CA . TYR A 1 350 ? -17.342 3.148 -6.239 1.00 97.00 350 TYR A CA 1
ATOM 2836 C C . TYR A 1 350 ? -18.318 3.297 -5.060 1.00 97.00 350 TYR A C 1
ATOM 2838 O O . TYR A 1 350 ? -18.140 2.714 -3.994 1.00 97.00 350 TYR A O 1
ATOM 2846 N N . ARG A 1 351 ? -19.373 4.111 -5.230 1.00 96.81 351 ARG A N 1
ATOM 2847 C CA . ARG A 1 351 ? -20.380 4.411 -4.183 1.00 96.81 351 ARG A CA 1
ATOM 2848 C C . ARG A 1 351 ? -20.995 3.169 -3.554 1.00 96.81 351 ARG A C 1
ATOM 2850 O O . ARG A 1 351 ? -21.220 3.135 -2.347 1.00 96.81 351 ARG A O 1
ATOM 2857 N N . LYS A 1 352 ? -21.334 2.182 -4.387 1.00 98.06 352 LYS A N 1
ATOM 2858 C CA . LYS A 1 352 ? -22.009 0.960 -3.943 1.00 98.06 352 LYS A CA 1
ATOM 2859 C C . LYS A 1 352 ? -21.055 0.111 -3.114 1.00 98.06 352 LYS A C 1
ATOM 2861 O O . LYS A 1 352 ? -21.432 -0.377 -2.057 1.00 98.06 352 LYS A O 1
ATOM 2866 N N . GLU A 1 353 ? -19.837 -0.061 -3.603 1.00 98.31 353 GLU A N 1
ATOM 2867 C CA . GLU A 1 353 ? -18.772 -0.796 -2.938 1.00 98.31 353 GLU A CA 1
ATOM 2868 C C . GLU A 1 353 ? -18.437 -0.115 -1.612 1.00 98.31 353 GLU A C 1
ATOM 2870 O O . GLU A 1 353 ? -18.476 -0.770 -0.581 1.00 98.31 353 GLU A O 1
ATOM 2875 N N . PHE A 1 354 ? -18.260 1.209 -1.618 1.00 97.62 354 PHE A N 1
ATOM 2876 C CA . PHE A 1 354 ? -18.020 2.004 -0.417 1.00 97.62 354 PHE A CA 1
ATOM 2877 C C . PHE A 1 354 ? -19.127 1.816 0.627 1.00 97.62 354 PHE A C 1
ATOM 2879 O O . PHE A 1 354 ? -18.833 1.540 1.783 1.00 97.62 354 PHE A O 1
ATOM 2886 N N . GLY A 1 355 ? -20.401 1.900 0.223 1.00 96.75 355 GLY A N 1
ATOM 2887 C CA . GLY A 1 355 ? -21.535 1.695 1.129 1.00 96.75 355 GLY A CA 1
ATOM 2888 C C . GLY A 1 355 ? -21.662 0.267 1.678 1.00 96.75 355 GLY A C 1
ATOM 2889 O O . GLY A 1 355 ? -22.261 0.078 2.734 1.00 96.75 355 GLY A O 1
ATOM 2890 N N . ASN A 1 356 ? -21.102 -0.728 0.984 1.00 97.25 356 ASN A N 1
ATOM 2891 C CA . ASN A 1 356 ? -21.095 -2.129 1.418 1.00 97.25 356 ASN A CA 1
ATOM 2892 C C . ASN A 1 356 ? -19.842 -2.506 2.225 1.00 97.25 356 ASN A C 1
ATOM 2894 O O . ASN A 1 356 ? -19.819 -3.562 2.860 1.00 97.25 356 ASN A O 1
ATOM 2898 N N . SER A 1 357 ? -18.794 -1.687 2.182 1.00 97.94 357 SER A N 1
ATOM 2899 C CA . SER A 1 357 ? -17.529 -1.954 2.856 1.00 97.94 357 SER A CA 1
ATOM 2900 C C . SER A 1 357 ? -17.532 -1.429 4.288 1.00 97.94 357 SER A C 1
ATOM 2902 O O . SER A 1 357 ? -18.053 -0.361 4.596 1.00 97.94 357 SER A O 1
ATOM 2904 N N . ARG A 1 358 ? -16.903 -2.193 5.182 1.00 97.31 358 ARG A N 1
ATOM 2905 C CA . ARG A 1 358 ? -16.640 -1.789 6.568 1.00 97.31 358 ARG A CA 1
ATOM 2906 C C . ARG A 1 358 ? -15.308 -1.060 6.697 1.00 97.31 358 ARG A C 1
ATOM 2908 O O . ARG A 1 358 ? -15.174 -0.182 7.544 1.00 97.31 358 ARG A O 1
ATOM 2915 N N . PHE A 1 359 ? -14.335 -1.451 5.879 1.00 98.00 359 PHE A N 1
ATOM 2916 C CA . PHE A 1 359 ? -12.995 -0.882 5.865 1.00 98.00 359 PHE A CA 1
ATOM 2917 C C . PHE A 1 359 ? -12.693 -0.370 4.466 1.00 98.00 359 PHE A C 1
ATOM 2919 O O . PHE A 1 359 ? -12.960 -1.054 3.475 1.00 98.00 359 PHE A O 1
ATOM 2926 N N . VAL A 1 360 ? -12.168 0.848 4.393 1.00 98.44 360 VAL A N 1
ATOM 2927 C CA . VAL A 1 360 ? -11.842 1.499 3.131 1.00 98.44 360 VAL A CA 1
ATOM 2928 C C . VAL A 1 360 ? -10.462 2.110 3.258 1.00 98.44 360 VAL A C 1
ATOM 2930 O O . VAL A 1 360 ? -10.235 2.949 4.136 1.00 98.44 360 VAL A O 1
ATOM 2933 N N . GLU A 1 361 ? -9.563 1.685 2.380 1.00 98.56 361 GLU A N 1
ATOM 2934 C CA . GLU A 1 361 ? -8.192 2.173 2.332 1.00 98.56 361 GLU A CA 1
ATOM 2935 C C . GLU A 1 361 ? -7.811 2.607 0.918 1.00 98.56 361 GLU A C 1
ATOM 2937 O O . GLU A 1 361 ? -8.400 2.158 -0.063 1.00 98.56 361 GLU A O 1
ATOM 2942 N N . ILE A 1 362 ? -6.842 3.511 0.820 1.00 98.62 362 ILE A N 1
ATOM 2943 C CA . ILE A 1 362 ? -6.239 3.963 -0.431 1.00 98.62 362 ILE A CA 1
ATOM 2944 C C . ILE A 1 362 ? -4.735 3.765 -0.323 1.00 98.62 362 ILE A C 1
ATOM 2946 O O . ILE A 1 362 ? -4.137 4.260 0.628 1.00 98.62 362 ILE A O 1
ATOM 2950 N N . HIS A 1 363 ? -4.133 3.091 -1.295 1.00 98.62 363 HIS A N 1
ATOM 2951 C CA . HIS A 1 363 ? -2.693 2.903 -1.418 1.00 98.62 363 HIS A CA 1
ATOM 2952 C C . HIS A 1 363 ? -2.168 3.720 -2.604 1.00 98.62 363 HIS A C 1
ATOM 2954 O O . HIS A 1 363 ? -2.747 3.696 -3.697 1.00 98.62 363 HIS A O 1
ATOM 2960 N N . SER A 1 364 ? -1.089 4.466 -2.378 1.00 98.31 364 SER A N 1
ATOM 2961 C CA . SER A 1 364 ? -0.409 5.251 -3.411 1.00 98.31 364 SER A CA 1
ATOM 2962 C C . SER A 1 364 ? 1.103 5.265 -3.226 1.00 98.31 364 SER A C 1
ATOM 2964 O O . SER A 1 364 ? 1.586 4.967 -2.142 1.00 98.31 364 SER A O 1
ATOM 2966 N N . GLY A 1 365 ? 1.837 5.679 -4.252 1.00 96.94 365 GLY A N 1
ATOM 2967 C CA . GLY A 1 365 ? 3.255 6.031 -4.201 1.00 96.94 365 GLY A CA 1
ATOM 2968 C C . GLY A 1 365 ? 3.467 7.526 -4.440 1.00 96.94 365 GLY A C 1
ATOM 2969 O O . GLY A 1 365 ? 2.888 8.364 -3.739 1.00 96.94 365 GLY A O 1
ATOM 2970 N N . HIS A 1 366 ? 4.264 7.846 -5.460 1.00 97.06 366 HIS A N 1
ATOM 2971 C CA . HIS A 1 366 ? 4.600 9.161 -6.008 1.00 97.06 366 HIS A CA 1
ATOM 2972 C C . HIS A 1 366 ? 5.431 10.070 -5.093 1.00 97.06 366 HIS A C 1
ATOM 2974 O O . HIS A 1 366 ? 6.403 10.673 -5.533 1.00 97.06 366 HIS A O 1
ATOM 2980 N N . TYR A 1 367 ? 5.075 10.190 -3.812 1.00 95.25 367 TYR A N 1
ATOM 2981 C CA . TYR A 1 367 ? 5.769 11.096 -2.886 1.00 95.25 367 TYR A CA 1
ATOM 2982 C C . TYR A 1 367 ? 7.036 10.513 -2.266 1.00 95.25 367 TYR A C 1
ATOM 2984 O O . TYR A 1 367 ? 7.707 11.229 -1.526 1.00 95.25 367 TYR A O 1
ATOM 2992 N N . HIS A 1 368 ? 7.345 9.245 -2.560 1.00 94.62 368 HIS A N 1
ATOM 2993 C CA . HIS A 1 368 ? 8.533 8.550 -2.067 1.00 94.62 368 HIS A CA 1
ATOM 2994 C C . HIS A 1 368 ? 8.642 8.664 -0.547 1.00 94.62 368 HIS A C 1
ATOM 2996 O O . HIS A 1 368 ? 9.657 9.104 -0.021 1.00 94.62 368 HIS A O 1
ATOM 3002 N N . ASP A 1 369 ? 7.572 8.324 0.165 1.00 93.38 369 ASP A N 1
ATOM 3003 C CA . ASP A 1 369 ? 7.487 8.439 1.620 1.00 93.38 369 ASP A CA 1
ATOM 3004 C C . ASP A 1 369 ? 6.510 7.394 2.167 1.00 93.38 369 ASP A C 1
ATOM 3006 O O . ASP A 1 369 ? 5.617 6.939 1.449 1.00 93.38 369 ASP A O 1
ATOM 3010 N N . TYR A 1 370 ? 6.644 7.045 3.445 1.00 95.75 370 TYR A N 1
ATOM 3011 C CA . TYR A 1 370 ? 5.672 6.211 4.138 1.00 95.75 370 TYR A CA 1
ATOM 3012 C C . TYR A 1 370 ? 4.799 7.059 5.060 1.00 95.75 370 TYR A C 1
ATOM 3014 O O . TYR A 1 370 ? 5.196 7.444 6.160 1.00 95.75 370 TYR A O 1
ATOM 3022 N N . THR A 1 371 ? 3.563 7.319 4.630 1.00 96.19 371 THR A N 1
ATOM 3023 C CA . THR A 1 371 ? 2.592 8.064 5.442 1.00 96.19 371 THR A CA 1
ATOM 3024 C C . THR A 1 371 ? 1.297 7.295 5.586 1.00 96.19 371 THR A C 1
ATOM 3026 O O . THR A 1 371 ? 0.811 6.681 4.641 1.00 96.19 371 THR A O 1
ATOM 3029 N N . VAL A 1 372 ? 0.708 7.363 6.778 1.00 97.19 372 VAL A N 1
ATOM 3030 C CA . VAL A 1 372 ? -0.622 6.822 7.057 1.00 97.19 372 VAL A CA 1
ATOM 3031 C C . VAL A 1 372 ? -1.470 7.950 7.613 1.00 97.19 372 VAL A C 1
ATOM 3033 O O . VAL A 1 372 ? -1.218 8.459 8.705 1.00 97.19 372 VAL A O 1
ATOM 3036 N N . MET A 1 373 ? -2.473 8.366 6.850 1.00 97.06 373 MET A N 1
ATOM 3037 C CA . MET A 1 373 ? -3.316 9.506 7.190 1.00 97.06 373 MET A CA 1
ATOM 3038 C C . MET A 1 373 ? -4.783 9.156 7.010 1.00 97.06 373 MET A C 1
ATOM 3040 O O . MET A 1 373 ? -5.145 8.326 6.181 1.00 97.06 373 MET A O 1
ATOM 3044 N N . ARG A 1 374 ? -5.657 9.818 7.768 1.00 97.31 374 ARG A N 1
ATOM 3045 C CA . ARG A 1 374 ? -7.099 9.724 7.540 1.00 97.31 374 ARG A CA 1
ATOM 3046 C C . ARG A 1 374 ? -7.544 10.912 6.702 1.00 97.31 374 ARG A C 1
ATOM 3048 O O . ARG A 1 374 ? -7.301 12.056 7.082 1.00 97.31 374 ARG A O 1
ATOM 3055 N N . THR A 1 375 ? -8.174 10.644 5.567 1.00 96.06 375 THR A N 1
ATOM 3056 C CA . THR A 1 375 ? -8.689 11.692 4.684 1.00 96.06 375 THR A CA 1
ATOM 3057 C C . THR A 1 375 ? -9.888 12.399 5.333 1.00 96.06 375 THR A C 1
ATOM 3059 O O . THR A 1 375 ? -10.466 11.874 6.296 1.00 96.06 375 THR A O 1
ATOM 3062 N N . PRO A 1 376 ? -10.318 13.572 4.827 1.00 92.69 376 PRO A N 1
ATOM 3063 C CA . PRO A 1 376 ? -11.505 14.258 5.343 1.00 92.69 376 PRO A CA 1
ATOM 3064 C C . PRO A 1 376 ? -12.768 13.387 5.341 1.00 92.69 376 PRO A C 1
ATOM 3066 O O . PRO A 1 376 ? -13.620 13.538 6.213 1.00 92.69 376 PRO A O 1
ATOM 3069 N N . SER A 1 377 ? -12.861 12.441 4.403 1.00 93.31 377 SER A N 1
ATOM 3070 C CA . SER A 1 377 ? -13.988 11.509 4.294 1.00 93.31 377 SER A CA 1
ATOM 3071 C C . SER A 1 377 ? -13.865 10.277 5.202 1.00 93.31 377 SER A C 1
ATOM 3073 O O . SER A 1 377 ? -14.713 9.390 5.152 1.00 93.31 377 SER A O 1
ATOM 3075 N N . GLY A 1 378 ? -12.820 10.201 6.033 1.00 94.38 378 GLY A N 1
ATOM 3076 C CA . GLY A 1 378 ? -12.603 9.110 6.983 1.00 94.38 378 GLY A CA 1
ATOM 3077 C C . GLY A 1 378 ? -11.884 7.884 6.414 1.00 94.38 378 GLY A C 1
ATOM 3078 O O . GLY A 1 378 ? -11.704 6.920 7.153 1.00 94.38 378 GLY A O 1
ATOM 3079 N N . ILE A 1 379 ? -11.453 7.920 5.150 1.00 97.88 379 ILE A N 1
ATOM 3080 C CA . ILE A 1 379 ? -10.730 6.824 4.490 1.00 97.88 379 ILE A CA 1
ATOM 3081 C C . ILE A 1 379 ? -9.275 6.810 4.973 1.00 97.88 379 ILE A C 1
ATOM 3083 O O . ILE A 1 379 ? -8.679 7.871 5.169 1.00 97.88 379 ILE A O 1
ATOM 3087 N N . LEU A 1 380 ? -8.696 5.625 5.181 1.00 98.19 380 LEU A N 1
ATOM 3088 C CA . LEU A 1 380 ? -7.273 5.506 5.498 1.00 98.19 380 LEU A CA 1
ATOM 3089 C C . LEU A 1 380 ? -6.462 5.586 4.201 1.00 98.19 380 LEU A C 1
ATOM 3091 O O . LEU A 1 380 ? -6.579 4.723 3.341 1.00 98.19 380 LEU A O 1
ATOM 3095 N N . HIS A 1 381 ? -5.649 6.620 4.041 1.00 98.31 381 HIS A N 1
ATOM 3096 C CA . HIS A 1 381 ? -4.732 6.765 2.916 1.00 98.31 381 HIS A CA 1
ATOM 3097 C C . HIS A 1 381 ? -3.317 6.413 3.370 1.00 98.31 381 HIS A C 1
ATOM 3099 O O . HIS A 1 381 ? -2.791 7.012 4.310 1.00 98.31 381 HIS A O 1
ATOM 3105 N N . LYS A 1 382 ? -2.725 5.426 2.700 1.00 98.19 382 LYS A N 1
ATOM 3106 C CA . LYS A 1 382 ? -1.341 5.003 2.850 1.00 98.19 382 LYS A CA 1
ATOM 3107 C C . LYS A 1 382 ? -0.557 5.432 1.617 1.00 98.19 382 LYS A C 1
ATOM 3109 O O . LYS A 1 382 ? -0.848 4.980 0.511 1.00 98.19 382 LYS A O 1
ATOM 3114 N N . THR A 1 383 ? 0.437 6.286 1.817 1.00 97.69 383 THR A N 1
ATOM 3115 C CA . THR A 1 383 ? 1.506 6.453 0.828 1.00 97.69 383 THR A CA 1
ATOM 3116 C C . THR A 1 383 ? 2.591 5.442 1.163 1.00 97.69 383 THR A C 1
ATOM 3118 O O . THR A 1 383 ? 2.972 5.340 2.328 1.00 97.69 383 THR A O 1
ATOM 3121 N N . LEU A 1 384 ? 3.004 4.650 0.182 1.00 97.44 384 LEU A N 1
ATOM 3122 C CA . LEU A 1 384 ? 3.932 3.539 0.328 1.00 97.44 384 LEU A CA 1
ATOM 3123 C C . LEU A 1 384 ? 5.355 3.994 -0.035 1.00 97.44 384 LEU A C 1
ATOM 3125 O O . LEU A 1 384 ? 5.513 4.805 -0.954 1.00 97.44 384 LEU A O 1
ATOM 3129 N N . PRO A 1 385 ? 6.384 3.486 0.670 1.00 96.56 385 PRO A N 1
ATOM 3130 C CA . PRO A 1 385 ? 7.767 3.844 0.391 1.00 96.56 385 PRO A CA 1
ATOM 3131 C C . PRO A 1 385 ? 8.210 3.304 -0.979 1.00 96.56 385 PRO A C 1
ATOM 3133 O O . PRO A 1 385 ? 7.701 2.271 -1.422 1.00 96.56 385 PRO A O 1
ATOM 3136 N N . PRO A 1 386 ? 9.177 3.963 -1.638 1.00 95.94 386 PRO A N 1
ATOM 3137 C CA . PRO A 1 386 ? 9.766 3.464 -2.870 1.00 95.94 386 PRO A CA 1
ATOM 3138 C C . PRO A 1 386 ? 10.788 2.362 -2.561 1.00 95.94 386 PRO A C 1
ATOM 3140 O O . PRO A 1 386 ? 11.370 2.313 -1.474 1.00 95.94 386 PRO A O 1
ATOM 3143 N N . ILE A 1 387 ? 11.084 1.511 -3.542 1.00 94.81 387 ILE A N 1
ATOM 3144 C CA . ILE A 1 387 ? 12.198 0.549 -3.445 1.00 94.81 387 ILE A CA 1
ATOM 3145 C C . ILE A 1 387 ? 13.532 1.137 -3.958 1.00 94.81 387 ILE A C 1
ATOM 3147 O O . ILE A 1 387 ? 14.610 0.611 -3.656 1.00 94.81 387 ILE A O 1
ATOM 3151 N N . CYS A 1 388 ? 13.470 2.212 -4.755 1.00 95.44 388 CYS A N 1
ATOM 3152 C CA . CYS A 1 388 ? 14.634 2.839 -5.379 1.00 95.44 388 CYS A CA 1
ATOM 3153 C C . CYS A 1 388 ? 15.379 3.781 -4.434 1.00 95.44 388 CYS A C 1
ATOM 3155 O O . CYS A 1 388 ? 14.785 4.305 -3.506 1.00 95.44 388 CYS A O 1
ATOM 3157 N N . GLU A 1 389 ? 16.667 4.050 -4.664 1.00 95.56 389 GLU A N 1
ATOM 3158 C CA . GLU A 1 389 ? 17.351 5.155 -3.966 1.00 95.56 389 GLU A CA 1
ATOM 3159 C C . GLU A 1 389 ? 16.867 6.527 -4.458 1.00 95.56 389 GLU A C 1
ATOM 3161 O O . GLU A 1 389 ? 16.050 6.620 -5.367 1.00 95.56 389 GLU A O 1
ATOM 3166 N N . SER A 1 390 ? 17.346 7.605 -3.833 1.00 94.38 390 SER A N 1
ATOM 3167 C CA . SER A 1 390 ? 17.089 8.960 -4.332 1.00 94.38 390 SER A CA 1
ATOM 3168 C C . SER A 1 390 ? 17.963 9.263 -5.547 1.00 94.38 390 SER A C 1
ATOM 3170 O O . SER A 1 390 ? 19.164 9.015 -5.530 1.00 94.38 390 SER A O 1
ATOM 3172 N N . SER A 1 391 ? 17.385 9.900 -6.560 1.00 94.75 391 SER A N 1
ATOM 3173 C CA . SER A 1 391 ? 18.129 10.626 -7.592 1.00 94.75 391 SER A CA 1
ATOM 3174 C C . SER A 1 391 ? 18.995 11.738 -6.987 1.00 94.75 391 SER A C 1
ATOM 3176 O O . SER A 1 391 ? 18.762 12.216 -5.870 1.00 94.75 391 SER A O 1
ATOM 3178 N N . TYR A 1 392 ? 19.942 12.245 -7.782 1.00 94.44 392 TYR A N 1
ATOM 3179 C CA . TYR A 1 392 ? 20.673 13.474 -7.461 1.00 94.44 392 TYR A CA 1
ATOM 3180 C C . TYR A 1 392 ? 19.730 14.637 -7.112 1.00 94.44 392 TYR A C 1
ATOM 3182 O O . TYR A 1 392 ? 19.947 15.340 -6.123 1.00 94.44 392 TYR A O 1
ATOM 3190 N N . TRP A 1 393 ? 18.667 14.835 -7.901 1.00 94.88 393 TRP A N 1
ATOM 3191 C CA . TRP A 1 393 ? 17.735 15.943 -7.701 1.00 94.88 393 TRP A CA 1
ATOM 3192 C C . TRP A 1 393 ? 16.944 15.799 -6.399 1.00 94.88 393 TRP A C 1
ATOM 3194 O O . TRP A 1 393 ? 16.899 16.743 -5.614 1.00 94.88 393 TRP A O 1
ATOM 3204 N N . GLU A 1 394 ? 16.378 14.623 -6.120 1.00 94.94 394 GLU A N 1
ATOM 3205 C CA . GLU A 1 394 ? 15.656 14.378 -4.861 1.00 94.94 394 GLU A CA 1
ATOM 3206 C C . GLU A 1 394 ? 16.563 14.593 -3.657 1.00 94.94 394 GLU A C 1
ATOM 3208 O O . GLU A 1 394 ? 16.174 15.215 -2.665 1.00 94.94 394 GLU A O 1
ATOM 3213 N N . ASN A 1 395 ? 17.809 14.141 -3.785 1.00 94.94 395 ASN A N 1
ATOM 3214 C CA . ASN A 1 395 ? 18.820 14.339 -2.776 1.00 94.94 395 ASN A CA 1
ATOM 3215 C C . ASN A 1 395 ? 19.153 15.822 -2.555 1.00 94.94 395 ASN A C 1
ATOM 3217 O O . ASN A 1 395 ? 19.237 16.263 -1.410 1.00 94.94 395 ASN A O 1
ATOM 3221 N N . GLN A 1 396 ? 19.268 16.599 -3.634 1.00 95.75 396 GLN A N 1
ATOM 3222 C CA . GLN A 1 396 ? 19.465 18.048 -3.586 1.00 95.75 396 GLN A CA 1
ATOM 3223 C C . GLN A 1 396 ? 18.279 18.779 -2.934 1.00 95.75 396 GLN A C 1
ATOM 3225 O O . GLN A 1 396 ? 18.491 19.763 -2.227 1.00 95.75 396 GLN A O 1
ATOM 3230 N N . GLN A 1 397 ? 17.045 18.308 -3.143 1.00 96.19 397 GLN A N 1
ATOM 3231 C CA . GLN A 1 397 ? 15.843 18.882 -2.522 1.00 96.19 397 GLN A CA 1
ATOM 3232 C C . GLN A 1 397 ? 15.641 18.452 -1.060 1.00 96.19 397 GLN A C 1
ATOM 3234 O O . GLN A 1 397 ? 14.751 18.967 -0.384 1.00 96.19 397 GLN A O 1
ATOM 3239 N N . GLY A 1 398 ? 16.457 17.523 -0.553 1.00 94.19 398 GLY A N 1
ATOM 3240 C CA . GLY A 1 398 ? 16.331 17.004 0.806 1.00 94.19 398 GLY A CA 1
ATOM 3241 C C . GLY A 1 398 ? 15.172 16.023 0.987 1.00 94.19 398 GLY A C 1
ATOM 3242 O O . GLY A 1 398 ? 14.746 15.802 2.120 1.00 94.19 398 GLY A O 1
ATOM 3243 N N . TYR A 1 399 ? 14.668 15.419 -0.093 1.00 92.75 399 TYR A N 1
ATOM 3244 C CA . TYR A 1 399 ? 13.709 14.325 0.018 1.00 92.75 399 TYR A CA 1
ATOM 3245 C C . TYR A 1 399 ? 14.421 13.077 0.555 1.00 92.75 399 TYR A C 1
ATOM 3247 O O . TYR A 1 399 ? 15.465 12.647 0.050 1.00 92.75 399 TYR A O 1
ATOM 3255 N N . ARG A 1 400 ? 13.886 12.544 1.655 1.00 85.19 400 ARG A N 1
ATOM 3256 C CA . ARG A 1 400 ? 14.449 11.441 2.437 1.00 85.19 400 ARG A CA 1
ATOM 3257 C C . ARG A 1 400 ? 13.313 10.561 2.923 1.00 85.19 400 ARG A C 1
ATOM 3259 O O . ARG A 1 400 ? 12.334 11.082 3.447 1.00 85.19 400 ARG A O 1
ATOM 3266 N N . SER A 1 401 ? 13.477 9.255 2.790 1.00 88.06 401 SER A N 1
ATOM 3267 C CA . SER A 1 401 ? 12.514 8.268 3.273 1.00 88.06 401 SER A CA 1
ATOM 3268 C C . SER A 1 401 ? 13.177 6.905 3.408 1.00 88.06 401 SER A C 1
ATOM 3270 O O . SER A 1 401 ? 14.264 6.673 2.878 1.00 88.06 401 SER A O 1
ATOM 3272 N N . ASP A 1 402 ? 12.529 5.991 4.111 1.00 92.50 402 ASP A N 1
ATOM 3273 C CA . ASP A 1 402 ? 12.975 4.603 4.138 1.00 92.50 402 ASP A CA 1
ATOM 3274 C C . ASP A 1 402 ? 12.644 3.920 2.806 1.00 92.50 402 ASP A C 1
ATOM 3276 O O . ASP A 1 402 ? 11.677 4.283 2.127 1.00 92.50 402 ASP A O 1
ATOM 3280 N N . ARG A 1 403 ? 13.461 2.938 2.414 1.00 95.00 403 ARG A N 1
ATOM 3281 C CA . ARG A 1 403 ? 13.256 2.162 1.186 1.00 95.00 403 ARG A CA 1
ATOM 3282 C C . ARG A 1 403 ? 12.621 0.839 1.512 1.00 95.00 403 ARG A C 1
ATOM 3284 O O . ARG A 1 403 ? 13.077 0.154 2.423 1.00 95.00 403 ARG A O 1
ATOM 3291 N N . GLY A 1 404 ? 11.601 0.450 0.765 1.00 95.00 404 GLY A N 1
ATOM 3292 C CA . GLY A 1 404 ? 10.993 -0.840 1.011 1.00 95.00 404 GLY A CA 1
ATOM 3293 C C . GLY A 1 404 ? 9.865 -1.220 0.080 1.00 95.00 404 GLY A C 1
ATOM 3294 O O . GLY A 1 404 ? 9.485 -0.493 -0.830 1.00 95.00 404 GLY A O 1
ATOM 3295 N N . LEU A 1 405 ? 9.342 -2.410 0.344 1.00 96.00 405 LEU A N 1
ATOM 3296 C CA . LEU A 1 405 ? 8.184 -2.976 -0.324 1.00 96.00 405 LEU A CA 1
ATOM 3297 C C . LEU A 1 405 ? 7.195 -3.448 0.741 1.00 96.00 405 LEU A C 1
ATOM 3299 O O . LEU A 1 405 ? 7.580 -4.047 1.752 1.00 96.00 405 LEU A O 1
ATOM 3303 N N . MET A 1 406 ? 5.916 -3.154 0.523 1.00 96.88 406 MET A N 1
ATOM 3304 C CA . MET A 1 406 ? 4.849 -3.469 1.465 1.00 96.88 406 MET A CA 1
ATOM 3305 C C . MET A 1 406 ? 3.865 -4.474 0.877 1.00 96.88 406 MET A C 1
ATOM 3307 O O . MET A 1 406 ? 3.528 -4.433 -0.304 1.00 96.88 406 MET A O 1
ATOM 3311 N N . CYS A 1 407 ? 3.404 -5.393 1.722 1.00 97.19 407 CYS A N 1
ATOM 3312 C CA . CYS A 1 407 ? 2.325 -6.316 1.392 1.00 97.19 407 CYS A CA 1
ATOM 3313 C C . CYS A 1 407 ? 1.224 -6.237 2.441 1.00 97.19 407 CYS A C 1
ATOM 3315 O O . CYS A 1 407 ? 1.501 -6.062 3.630 1.00 97.19 407 CYS A O 1
ATOM 3317 N N . PHE A 1 408 ? -0.012 -6.459 2.018 1.00 98.25 408 PHE A N 1
ATOM 3318 C CA . PHE A 1 408 ? -1.185 -6.423 2.879 1.00 98.25 408 PHE A CA 1
ATOM 3319 C C . PHE A 1 408 ? -1.945 -7.742 2.786 1.00 98.25 408 PHE A C 1
ATOM 3321 O O . PHE A 1 408 ? -2.189 -8.267 1.700 1.00 98.25 408 PHE A O 1
ATOM 3328 N N . ILE A 1 409 ? -2.321 -8.297 3.937 1.00 96.56 409 ILE A N 1
ATOM 3329 C CA . ILE A 1 409 ? -3.138 -9.508 4.004 1.00 96.56 409 ILE A CA 1
ATOM 3330 C C . ILE A 1 409 ? -4.541 -9.123 4.437 1.00 96.56 409 ILE A C 1
ATOM 3332 O O . ILE A 1 409 ? -4.796 -8.775 5.593 1.00 96.56 409 ILE A O 1
ATOM 3336 N N . TRP A 1 410 ? -5.464 -9.221 3.491 1.00 96.62 410 TRP A N 1
ATOM 3337 C CA . TRP A 1 410 ? -6.856 -8.843 3.663 1.00 96.62 410 TRP A CA 1
ATOM 3338 C C . TRP A 1 410 ? -7.714 -10.051 3.960 1.00 96.62 410 TRP A C 1
ATOM 3340 O O . TRP A 1 410 ? -7.776 -10.978 3.158 1.00 96.62 410 TRP A O 1
ATOM 3350 N N . ASN A 1 411 ? -8.445 -10.011 5.067 1.00 94.12 411 ASN A N 1
ATOM 3351 C CA . ASN A 1 411 ? -9.495 -10.973 5.346 1.00 94.12 411 ASN A CA 1
ATOM 3352 C C . ASN A 1 411 ? -10.862 -10.408 4.944 1.00 94.12 411 ASN A C 1
ATOM 3354 O O . ASN A 1 411 ? -11.209 -9.271 5.280 1.00 94.12 411 ASN A O 1
ATOM 3358 N N . LYS A 1 412 ? -11.660 -11.235 4.266 1.00 93.88 412 LYS A N 1
ATOM 3359 C CA . LYS A 1 412 ? -12.989 -10.870 3.759 1.00 93.88 412 LYS A CA 1
ATOM 3360 C C . LYS A 1 412 ? -14.002 -10.427 4.817 1.00 93.88 412 LYS A C 1
ATOM 3362 O O . LYS A 1 412 ? -14.963 -9.762 4.451 1.00 93.88 412 LYS A O 1
ATOM 3367 N N . GLU A 1 413 ? -13.827 -10.779 6.085 1.00 91.88 413 GLU A N 1
ATOM 3368 C CA . GLU A 1 413 ? -14.799 -10.507 7.154 1.00 91.88 413 GLU A CA 1
ATOM 3369 C C . GLU A 1 413 ? -14.255 -9.533 8.203 1.00 91.88 413 GLU A C 1
ATOM 3371 O O . GLU A 1 413 ? -14.979 -8.662 8.691 1.00 91.88 413 GLU A O 1
ATOM 3376 N N . THR A 1 414 ? -12.972 -9.662 8.551 1.00 91.06 414 THR A N 1
ATOM 3377 C CA . THR A 1 414 ? -12.367 -8.892 9.650 1.00 91.06 414 THR A CA 1
ATOM 3378 C C . THR A 1 414 ? -11.513 -7.718 9.196 1.00 91.06 414 THR A C 1
ATOM 3380 O O . THR A 1 414 ? -11.062 -6.952 10.039 1.00 91.06 414 THR A O 1
ATOM 3383 N N . GLY A 1 415 ? -11.275 -7.587 7.895 1.00 94.44 415 GLY A N 1
ATOM 3384 C CA . GLY A 1 415 ? -10.472 -6.518 7.323 1.00 94.44 415 GLY A CA 1
ATOM 3385 C C . GLY A 1 415 ? -8.985 -6.834 7.198 1.00 94.44 415 GLY A C 1
ATOM 3386 O O . GLY A 1 415 ? -8.613 -8.004 7.082 1.00 94.44 415 GLY A O 1
ATOM 3387 N N . LEU A 1 416 ? -8.135 -5.804 7.213 1.00 95.75 416 LEU A N 1
ATOM 3388 C CA . LEU A 1 416 ? -6.677 -5.956 7.194 1.00 95.75 416 LEU A CA 1
ATOM 3389 C C . LEU A 1 416 ? -6.200 -6.759 8.416 1.00 95.75 416 LEU A C 1
ATOM 3391 O O . LEU A 1 416 ? -6.476 -6.391 9.558 1.00 95.75 416 LEU A O 1
ATOM 3395 N N . ARG A 1 417 ? -5.498 -7.872 8.179 1.00 92.69 417 ARG A N 1
ATOM 3396 C CA . ARG A 1 417 ? -4.973 -8.766 9.227 1.00 92.69 417 ARG A CA 1
ATOM 3397 C C . ARG A 1 417 ? -3.517 -8.496 9.539 1.00 92.69 417 ARG A C 1
ATOM 3399 O O . ARG A 1 417 ? -3.131 -8.482 10.704 1.00 92.69 417 ARG A O 1
ATOM 3406 N N . GLU A 1 418 ? -2.722 -8.342 8.492 1.00 94.56 418 GLU A N 1
ATOM 3407 C CA . GLU A 1 418 ? -1.276 -8.218 8.581 1.00 94.56 418 GLU A CA 1
ATOM 3408 C C . GLU A 1 418 ? -0.784 -7.254 7.510 1.00 94.56 418 GLU A C 1
ATOM 3410 O O . GLU A 1 418 ? -1.311 -7.221 6.396 1.00 94.56 418 GLU A O 1
ATOM 3415 N N . THR A 1 419 ? 0.272 -6.529 7.854 1.00 97.25 419 THR A N 1
ATOM 3416 C CA . THR A 1 419 ? 1.096 -5.798 6.899 1.00 97.25 419 THR A CA 1
ATOM 3417 C C . THR A 1 419 ? 2.502 -6.356 7.004 1.00 97.25 419 THR A C 1
ATOM 3419 O O . THR A 1 419 ? 3.068 -6.408 8.100 1.00 97.25 419 THR A O 1
ATOM 3422 N N . TRP A 1 420 ? 3.067 -6.787 5.885 1.00 96.62 420 TRP A N 1
ATOM 3423 C CA . TRP A 1 420 ? 4.468 -7.173 5.818 1.00 96.62 420 TRP A CA 1
ATOM 3424 C C . TRP A 1 420 ? 5.273 -6.018 5.253 1.00 96.62 420 TRP A C 1
ATOM 3426 O O . TRP A 1 420 ? 4.915 -5.445 4.228 1.00 96.62 420 TRP A O 1
ATOM 3436 N N . TYR A 1 421 ? 6.366 -5.709 5.938 1.00 95.00 421 TYR A N 1
ATOM 3437 C CA . TYR A 1 421 ? 7.338 -4.715 5.520 1.00 95.00 421 TYR A CA 1
ATOM 3438 C C . TYR A 1 421 ? 8.626 -5.442 5.159 1.00 95.00 421 TYR A C 1
ATOM 3440 O O . TYR A 1 421 ? 9.088 -6.309 5.913 1.00 95.00 421 TYR A O 1
ATOM 3448 N N . TYR A 1 422 ? 9.192 -5.069 4.022 1.00 94.06 422 TYR A N 1
ATOM 3449 C CA . TYR A 1 422 ? 10.559 -5.380 3.656 1.00 94.06 422 TYR A CA 1
ATOM 3450 C C . TYR A 1 422 ? 11.288 -4.052 3.478 1.00 94.06 422 TYR A C 1
ATOM 3452 O O . TYR A 1 422 ? 11.098 -3.397 2.456 1.00 94.06 422 TYR A O 1
ATOM 3460 N N . TYR A 1 423 ? 12.048 -3.628 4.488 1.00 92.19 423 TYR A N 1
ATOM 3461 C CA . TYR A 1 423 ? 12.902 -2.442 4.397 1.00 92.19 423 TYR A CA 1
ATOM 3462 C C . TYR A 1 423 ? 14.302 -2.841 3.928 1.00 92.19 423 TYR A C 1
ATOM 3464 O O . TYR A 1 423 ? 14.756 -3.944 4.241 1.00 92.19 423 TYR A O 1
ATOM 3472 N N . ILE A 1 424 ? 14.945 -1.954 3.171 1.00 87.19 424 ILE A N 1
ATOM 3473 C CA . ILE A 1 424 ? 16.276 -2.144 2.573 1.00 87.19 424 ILE A CA 1
ATOM 3474 C C . ILE A 1 424 ? 17.322 -1.336 3.331 1.00 87.19 424 ILE A C 1
ATOM 3476 O O . ILE A 1 424 ? 17.020 -0.172 3.677 1.00 87.19 424 ILE A O 1
#

Solvent-accessible surface area (backbone atoms only — not comparable to full-atom values): 23786 Å² total; per-residue (Å²): 132,77,62,66,62,58,47,50,57,42,29,78,74,62,77,29,66,64,64,32,27,70,67,37,31,81,81,69,71,50,51,61,70,57,50,42,54,50,54,51,53,38,47,74,66,72,75,46,88,85,78,80,83,79,80,78,73,80,83,80,77,73,80,82,71,57,77,47,78,51,75,57,97,73,33,43,35,42,34,40,56,47,79,54,89,73,91,69,83,91,47,70,64,61,55,31,50,75,71,73,43,55,73,76,53,41,40,80,74,45,75,50,75,52,73,50,80,46,75,44,99,84,76,46,80,44,44,37,32,40,40,40,43,28,32,30,70,51,94,64,74,72,86,46,73,65,58,53,51,54,49,60,74,70,56,74,78,83,74,70,76,80,85,75,76,85,77,88,50,57,74,41,27,32,39,37,38,48,50,28,37,37,28,40,20,36,41,20,53,35,95,79,53,73,44,74,30,35,46,68,53,48,51,52,54,51,54,50,53,54,51,50,54,59,56,70,42,61,96,61,52,47,53,30,37,39,40,33,37,26,11,21,54,32,42,41,36,43,85,84,31,15,23,63,86,62,52,73,53,69,61,51,77,50,56,68,61,40,50,53,52,53,41,48,55,54,45,54,49,53,58,57,47,52,75,69,75,34,40,34,36,41,35,46,26,49,23,67,21,7,48,62,44,43,49,51,42,52,49,52,50,46,60,77,44,69,86,43,91,55,52,46,74,48,67,59,93,48,55,63,47,75,47,75,46,67,28,23,34,40,35,41,25,12,55,90,58,66,75,92,50,74,58,57,56,55,61,66,78,37,43,68,56,55,74,65,29,82,42,52,39,35,45,26,21,73,74,48,28,76,45,80,44,70,46,99,88,68,36,41,37,33,32,40,27,16,58,39,72,56,40,62,64,41,40,74,73,65,62,76,58,70,31,24,44,46,32,40,34,36,25,34,82,82,28,78,74,48,74,49,79,46,76,111

Mean predicted aligned error: 15.16 Å

Nearest PDB structures (foldseek):
  2bky-assembly1_A  TM=4.593E-01  e=6.436E-02  Saccharolobus solfataricus P2
  8xao-assembly1_B  TM=4.646E-01  e=2.486E-01  Sulfolobus acidocaldarius DSM 639
  9fth-assembly1_B  TM=2.997E-01  e=1.092E-01  Desulfofustis sp. PB-SRB1
  9fti-assembly1_B  TM=3.099E-01  e=1.228E-01  Desulfofustis sp. PB-SRB1
  9ftg-assembly1_A  TM=2.876E-01  e=1.030E-01  Desulfofustis sp. PB-SRB1